Protein AF-A0AA43F4G9-F1 (afdb_monomer_lite)

Secondary structure (DSSP, 8-state):
-------S--S-------EEEEEEESSSEESS-TTSTT-S--PEE-TT--EEEEEEEEEEETTS-EEEEEEEEEEPPP-------------PPPP-PPPTTHHHHHHHHHHHHHTSHHHHHHHHHHHHH----GGGS-HHHHHHHHHHHHHHHHHHHHT--S-GGGHHHHHHHHHHHHHHHHHSBSSSSSPSS-SSSSHHHHHHHHHTTT-PPPTT-HHHHHHHTSEEETTEEE-HHHHHHHHH-TTSPEESSSS----SS-----TTS-EEHHHHHS-B---HHHHHHHHHTTHHHHHHHHHHHHTTPPPS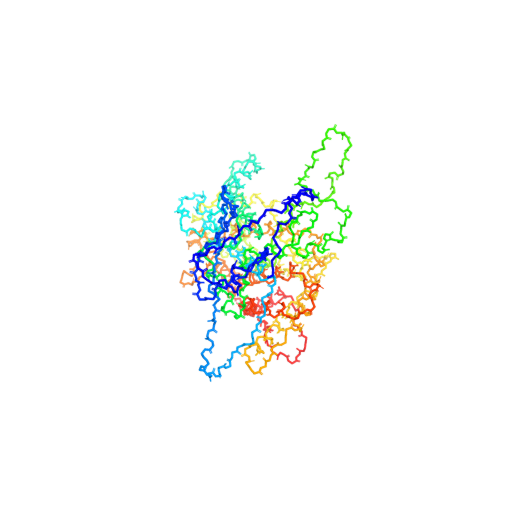SSS-GGGGS-SGGGGGGHHHHHHHHHGGGGSPPHHHHHHHHHHHHS----STTS-----S---TTHHHHHHHHHHHHHHHHHHHH-TTS----HHHHHHHHHHHHHHHHTTTSSTTHHHHHHHHHHHHHHHHHHSTTHHHHS---TTS--SSTTHHHHHHHHHHTT---S-HHHHHHHHHHHHHHHHHHHHS-TTT---THHHHHHHHHTHHHHHHHHHHHHHHH---SS---SS-------HHHHHHHHHHHS---

Structure (mmCIF, N/CA/C/O backbone):
data_AF-A0AA43F4G9-F1
#
_entry.id   AF-A0AA43F4G9-F1
#
loop_
_atom_site.group_PDB
_atom_site.id
_atom_site.type_symbol
_atom_site.label_atom_id
_atom_site.label_alt_id
_atom_site.label_comp_id
_atom_site.label_asym_id
_atom_site.label_entity_id
_atom_site.label_seq_id
_atom_site.pdbx_PDB_ins_code
_atom_site.Cartn_x
_atom_site.Cartn_y
_atom_site.Cartn_z
_atom_site.occupancy
_atom_site.B_iso_or_equiv
_atom_site.auth_seq_id
_atom_site.auth_comp_id
_atom_site.auth_asym_id
_atom_site.auth_atom_id
_atom_site.pdbx_PDB_model_num
ATOM 1 N N . MET A 1 1 ? 37.667 -17.373 -31.749 1.00 32.62 1 MET A N 1
ATOM 2 C CA . MET A 1 1 ? 38.893 -16.546 -31.783 1.00 32.62 1 MET A CA 1
ATOM 3 C C . MET A 1 1 ? 39.400 -16.460 -30.351 1.00 32.62 1 MET A C 1
ATOM 5 O O . MET A 1 1 ? 38.664 -15.938 -29.526 1.00 32.62 1 MET A O 1
ATOM 9 N N . ILE A 1 2 ? 40.527 -17.092 -30.006 1.00 28.12 2 ILE A N 1
ATOM 10 C CA . ILE A 1 2 ? 40.972 -17.198 -28.603 1.00 28.12 2 ILE A CA 1
ATOM 11 C C . ILE A 1 2 ? 42.494 -17.025 -28.520 1.00 28.12 2 ILE A C 1
ATOM 13 O O . ILE A 1 2 ? 43.243 -17.759 -29.159 1.00 28.12 2 ILE A O 1
ATOM 17 N N . TYR A 1 3 ? 42.912 -16.044 -27.717 1.00 29.66 3 TYR A N 1
ATOM 18 C CA . TYR A 1 3 ? 44.266 -15.855 -27.199 1.00 29.66 3 TYR A CA 1
ATOM 19 C C . TYR A 1 3 ? 44.498 -16.833 -26.040 1.00 29.66 3 TYR A C 1
ATOM 21 O O . TYR A 1 3 ? 43.723 -16.836 -25.086 1.00 29.66 3 TYR A O 1
ATOM 29 N N . ALA A 1 4 ? 45.571 -17.621 -26.087 1.00 29.19 4 ALA A N 1
ATOM 30 C CA . ALA A 1 4 ? 45.997 -18.454 -24.966 1.00 29.19 4 ALA A CA 1
ATOM 31 C C . ALA A 1 4 ? 47.486 -18.224 -24.666 1.00 29.19 4 ALA A C 1
ATOM 33 O O . ALA A 1 4 ? 48.356 -18.538 -25.472 1.00 29.19 4 ALA A O 1
ATOM 34 N N . ALA A 1 5 ? 47.728 -17.634 -23.493 1.00 30.84 5 ALA A N 1
ATOM 35 C CA . ALA A 1 5 ? 48.904 -17.784 -22.638 1.00 30.84 5 ALA A CA 1
ATOM 36 C C . ALA A 1 5 ? 50.276 -17.947 -23.327 1.00 30.84 5 ALA A C 1
ATOM 38 O O . ALA A 1 5 ? 50.897 -19.004 -23.280 1.00 30.84 5 ALA A O 1
ATOM 39 N N . THR A 1 6 ? 50.815 -16.855 -23.866 1.00 34.84 6 THR A N 1
ATOM 40 C CA . THR A 1 6 ? 52.258 -16.716 -24.110 1.00 34.84 6 THR A CA 1
ATOM 41 C C . THR A 1 6 ? 52.873 -15.872 -23.004 1.00 34.84 6 THR A C 1
ATOM 43 O O . THR A 1 6 ? 53.146 -14.696 -23.205 1.00 34.84 6 THR A O 1
ATOM 46 N N . ASN A 1 7 ? 53.058 -16.445 -21.819 1.00 34.59 7 ASN A N 1
ATOM 47 C CA . ASN A 1 7 ? 53.933 -15.872 -20.803 1.00 34.59 7 ASN A CA 1
ATOM 48 C C . ASN A 1 7 ? 54.633 -17.023 -20.094 1.00 34.59 7 ASN A C 1
ATOM 50 O O . ASN A 1 7 ? 53.967 -17.816 -19.438 1.00 34.59 7 ASN A O 1
ATOM 54 N N . LEU A 1 8 ? 55.957 -17.057 -20.273 1.00 33.75 8 LEU A N 1
ATOM 55 C CA . LEU A 1 8 ? 56.989 -17.970 -19.761 1.00 33.75 8 LEU A CA 1
ATOM 56 C C . LEU A 1 8 ? 57.682 -18.674 -20.926 1.00 33.75 8 LEU A C 1
ATOM 58 O O . LEU A 1 8 ? 57.289 -19.769 -21.298 1.00 33.75 8 LEU A O 1
ATOM 62 N N . LEU A 1 9 ? 58.670 -17.998 -21.520 1.00 32.00 9 LEU A N 1
ATOM 63 C CA . LEU A 1 9 ? 59.913 -18.552 -22.082 1.00 32.00 9 LEU A CA 1
ATOM 64 C C . LEU A 1 9 ? 60.732 -17.368 -22.636 1.00 32.00 9 LEU A C 1
ATOM 66 O O . LEU A 1 9 ? 60.305 -16.673 -23.557 1.00 32.00 9 LEU A O 1
ATOM 70 N N . THR A 1 10 ? 61.879 -17.090 -22.018 1.00 32.06 10 THR A N 1
ATOM 71 C CA . THR A 1 10 ? 62.826 -16.034 -22.410 1.00 32.06 10 THR A CA 1
ATOM 72 C C . THR A 1 10 ? 63.623 -16.427 -23.668 1.00 32.06 10 THR A C 1
ATOM 74 O O . THR A 1 10 ? 63.801 -17.614 -23.940 1.00 32.06 10 THR A O 1
ATOM 77 N N . PRO A 1 11 ? 64.110 -15.456 -24.469 1.00 38.91 11 PRO A N 1
ATOM 78 C CA . PRO A 1 11 ? 64.581 -15.697 -25.833 1.00 38.91 11 PRO A CA 1
ATOM 79 C C . PRO A 1 11 ? 66.086 -16.003 -25.909 1.00 38.91 11 PRO A C 1
ATOM 81 O O . PRO A 1 11 ? 66.823 -15.276 -26.568 1.00 38.91 11 PRO A O 1
ATOM 84 N N . ILE A 1 12 ? 66.577 -17.051 -25.237 1.00 38.62 12 ILE A N 1
ATOM 85 C CA . ILE A 1 12 ? 67.982 -17.483 -25.365 1.00 38.62 12 ILE A CA 1
ATOM 86 C C . ILE A 1 12 ? 68.057 -19.022 -25.382 1.00 38.62 12 ILE A C 1
ATOM 88 O O . ILE A 1 12 ? 67.558 -19.671 -24.473 1.00 38.62 12 ILE A O 1
ATOM 92 N N . GLN A 1 13 ? 68.720 -19.559 -26.419 1.00 34.03 13 GLN A N 1
ATOM 93 C CA . GLN A 1 13 ? 68.950 -20.977 -26.783 1.00 34.03 13 GLN A CA 1
ATOM 94 C C . GLN A 1 13 ? 67.923 -21.645 -27.716 1.00 34.03 13 GLN A C 1
ATOM 96 O O . GLN A 1 13 ? 67.303 -22.656 -27.407 1.00 34.03 13 GLN A O 1
ATOM 101 N N . LEU A 1 14 ? 67.830 -21.119 -28.940 1.00 38.44 14 LEU A N 1
ATOM 102 C CA . LEU A 1 14 ? 67.397 -21.873 -30.120 1.00 38.44 14 LEU A CA 1
ATOM 103 C C . LEU A 1 14 ? 68.626 -22.505 -30.802 1.00 38.44 14 LEU A C 1
ATOM 105 O O . LEU A 1 14 ? 69.096 -22.012 -31.825 1.00 38.44 14 LEU A O 1
ATOM 109 N N . GLU A 1 15 ? 69.135 -23.611 -30.255 1.00 37.41 15 GLU A N 1
ATOM 110 C CA . GLU A 1 15 ? 69.851 -24.603 -31.066 1.00 37.41 15 GLU A CA 1
ATOM 111 C C . GLU A 1 15 ? 68.850 -25.680 -31.498 1.00 37.41 15 GLU A C 1
ATOM 113 O O . GLU A 1 15 ? 68.177 -26.317 -30.690 1.00 37.41 15 GLU A O 1
ATOM 118 N N . LYS A 1 16 ? 68.684 -25.802 -32.817 1.00 51.69 16 LYS A N 1
ATOM 119 C CA . LYS A 1 16 ? 67.671 -26.618 -33.490 1.00 51.69 16 LYS A CA 1
ATOM 120 C C . LYS A 1 16 ? 67.793 -28.099 -33.115 1.00 51.69 16 LYS A C 1
ATOM 122 O O . LYS A 1 16 ? 68.637 -28.803 -33.663 1.00 51.69 16 LYS A O 1
ATOM 127 N N . LYS A 1 17 ? 66.852 -28.593 -32.313 1.00 49.78 17 LYS A N 1
ATOM 128 C CA . LYS A 1 17 ? 66.438 -30.001 -32.323 1.00 49.78 17 LYS A CA 1
ATOM 129 C C . LYS A 1 17 ? 64.974 -30.098 -32.772 1.00 49.78 17 LYS A C 1
ATOM 131 O O . LYS A 1 17 ? 64.173 -29.254 -32.369 1.00 49.78 17 LYS A O 1
ATOM 136 N N . PRO A 1 18 ? 64.606 -31.050 -33.648 1.00 55.34 18 PRO A N 1
ATOM 137 C CA . PRO A 1 18 ? 63.246 -31.152 -34.164 1.00 55.34 18 PRO A CA 1
ATOM 138 C C . PRO A 1 18 ? 62.313 -31.697 -33.075 1.00 55.34 18 PRO A C 1
ATOM 140 O O . PRO A 1 18 ? 62.315 -32.889 -32.781 1.00 55.34 18 PRO A O 1
ATOM 143 N N . ILE A 1 19 ? 61.520 -30.815 -32.472 1.00 61.66 19 ILE A N 1
ATOM 144 C CA . ILE A 1 19 ? 60.468 -31.183 -31.522 1.00 61.66 19 ILE A CA 1
ATOM 145 C C . ILE A 1 19 ? 59.216 -31.579 -32.317 1.00 61.66 19 ILE A C 1
ATOM 147 O O . ILE A 1 19 ? 58.826 -30.866 -33.245 1.00 61.66 19 ILE A O 1
ATOM 151 N N . ARG A 1 20 ? 58.594 -32.711 -31.969 1.00 64.81 20 ARG A N 1
ATOM 152 C CA . ARG A 1 20 ? 57.341 -33.192 -32.566 1.00 64.81 20 ARG A CA 1
ATOM 153 C C . ARG A 1 20 ? 56.184 -32.954 -31.596 1.00 64.81 20 ARG A C 1
ATOM 155 O O . ARG A 1 20 ? 56.309 -33.231 -30.405 1.00 64.81 20 ARG A O 1
ATOM 162 N N . LEU A 1 21 ? 55.076 -32.424 -32.106 1.00 67.38 21 LEU A N 1
ATOM 163 C CA . LEU A 1 21 ? 53.899 -32.066 -31.318 1.00 67.38 21 LEU A CA 1
ATOM 164 C C . LEU A 1 21 ? 52.691 -32.788 -31.918 1.00 67.38 21 LEU A C 1
ATOM 166 O O . LEU A 1 21 ? 52.237 -32.429 -33.001 1.00 67.38 21 LEU A O 1
ATOM 170 N N . ASP A 1 22 ? 52.221 -33.827 -31.233 1.00 72.56 22 ASP A N 1
ATOM 171 C CA . ASP A 1 22 ? 51.094 -34.653 -31.670 1.00 72.56 22 ASP A CA 1
ATOM 172 C C . ASP A 1 22 ? 49.842 -34.296 -30.846 1.00 72.56 22 ASP A C 1
ATOM 174 O O . ASP A 1 22 ? 49.929 -34.008 -29.649 1.00 72.56 22 ASP A O 1
ATOM 178 N N . TRP A 1 23 ? 48.671 -34.296 -31.489 1.00 74.56 23 TRP A N 1
ATOM 179 C CA . TRP A 1 23 ? 47.394 -33.920 -30.875 1.00 74.56 23 TRP A CA 1
ATOM 180 C C . TRP A 1 23 ? 46.378 -35.045 -31.003 1.00 74.56 23 TRP A C 1
ATOM 182 O O . TRP A 1 23 ? 46.182 -35.600 -32.084 1.00 74.56 23 TRP A O 1
ATOM 192 N N . VAL A 1 24 ? 45.692 -35.344 -29.905 1.00 79.69 24 VAL A N 1
ATOM 193 C CA . VAL A 1 24 ? 44.643 -36.364 -29.837 1.00 79.69 24 VAL A CA 1
ATOM 194 C C . VAL A 1 24 ? 43.391 -35.733 -29.242 1.00 79.69 24 VAL A C 1
ATOM 196 O O . VAL A 1 24 ? 43.476 -34.961 -28.291 1.00 79.69 24 VAL A O 1
ATOM 199 N N . THR A 1 25 ? 42.223 -36.052 -29.794 1.00 81.44 25 THR A N 1
ATOM 200 C CA . THR A 1 25 ? 40.931 -35.617 -29.250 1.00 81.44 25 THR A CA 1
ATOM 201 C C . THR A 1 25 ? 40.009 -36.811 -29.018 1.00 81.44 25 THR A C 1
ATOM 203 O O . THR A 1 25 ? 40.006 -37.755 -29.807 1.00 81.44 25 THR A O 1
ATOM 206 N N . SER A 1 26 ? 39.216 -36.777 -27.943 1.00 81.31 26 SER A N 1
ATOM 207 C CA . SER A 1 26 ? 38.173 -37.772 -27.658 1.00 81.31 26 SER A CA 1
ATOM 208 C C . SER A 1 26 ? 36.864 -37.503 -28.411 1.00 81.31 26 SER A C 1
ATOM 210 O O . SER A 1 26 ? 35.953 -38.325 -28.360 1.00 81.31 26 SER A O 1
ATOM 212 N N . GLY A 1 27 ? 36.745 -36.347 -29.073 1.00 75.75 27 GLY A N 1
ATOM 213 C CA . GLY A 1 27 ? 35.560 -35.941 -29.825 1.00 75.75 27 GLY A CA 1
ATOM 214 C C . GLY A 1 27 ? 35.837 -34.764 -30.764 1.00 75.75 27 GLY A C 1
ATOM 215 O O . GLY A 1 27 ? 36.654 -33.893 -30.475 1.00 75.75 27 GLY A O 1
ATOM 216 N N . GLY A 1 28 ? 35.157 -34.733 -31.905 1.00 76.69 28 GLY A N 1
ATOM 217 C CA . GLY A 1 28 ? 35.405 -33.752 -32.962 1.00 76.69 28 GLY A CA 1
ATOM 218 C C . GLY A 1 28 ? 36.571 -34.160 -33.861 1.00 76.69 28 GLY A C 1
ATOM 219 O O . GLY A 1 28 ? 37.128 -35.250 -33.724 1.00 76.69 28 GLY A O 1
ATOM 220 N N . HIS A 1 29 ? 36.916 -33.304 -34.813 1.00 79.88 29 HIS A N 1
ATOM 221 C CA . HIS A 1 29 ? 37.988 -33.548 -35.778 1.00 79.88 29 HIS A CA 1
ATOM 222 C C . HIS A 1 29 ? 38.803 -32.275 -35.997 1.00 79.88 29 HIS A C 1
ATOM 224 O O . HIS A 1 29 ? 38.267 -31.169 -36.032 1.00 79.88 29 HIS A O 1
ATOM 230 N N . PHE A 1 30 ? 40.121 -32.419 -36.111 1.00 76.94 30 PHE A N 1
ATOM 231 C CA . PHE A 1 30 ? 41.002 -31.284 -36.367 1.00 76.94 30 PHE A CA 1
ATOM 232 C C . PHE A 1 30 ? 40.929 -30.889 -37.846 1.00 76.94 30 PHE A C 1
ATOM 234 O O . PHE A 1 30 ? 41.047 -31.740 -38.726 1.00 76.94 30 PHE A O 1
ATOM 241 N N . LEU A 1 31 ? 40.733 -29.597 -38.117 1.00 70.62 31 LEU A N 1
ATOM 242 C CA . LEU A 1 31 ? 40.625 -29.058 -39.481 1.00 70.62 31 LEU A CA 1
ATOM 243 C C . LEU A 1 31 ? 41.990 -28.939 -40.175 1.00 70.62 31 LEU A C 1
ATOM 245 O O . LEU A 1 31 ? 42.072 -28.868 -41.399 1.00 70.62 31 LEU A O 1
ATOM 249 N N . GLU A 1 32 ? 43.072 -28.932 -39.397 1.00 66.94 32 GLU A N 1
ATOM 250 C CA . GLU A 1 32 ? 44.444 -28.872 -39.889 1.00 66.94 32 GLU A CA 1
ATOM 251 C C . GLU A 1 32 ? 45.157 -30.200 -39.617 1.00 66.94 32 GLU A C 1
ATOM 253 O O . GLU A 1 32 ? 45.079 -30.747 -38.518 1.00 66.94 32 GLU A O 1
ATOM 258 N N . SER A 1 33 ? 45.850 -30.732 -40.631 1.00 54.69 33 SER A N 1
ATOM 259 C CA . SER A 1 33 ? 46.618 -31.973 -40.494 1.00 54.69 33 SER A CA 1
ATOM 260 C C . SER A 1 33 ? 47.784 -31.768 -39.511 1.00 54.69 33 SER A C 1
ATOM 262 O O . SER A 1 33 ? 48.584 -30.850 -39.728 1.00 54.69 33 SER A O 1
ATOM 264 N N . PRO A 1 34 ? 47.926 -32.625 -38.480 1.00 55.34 34 PRO A N 1
ATOM 265 C CA . PRO A 1 34 ? 48.972 -32.497 -37.460 1.00 55.34 34 PRO A CA 1
ATOM 266 C C . PRO A 1 34 ? 50.403 -32.663 -38.009 1.00 55.34 34 PRO A C 1
ATOM 268 O O . PRO A 1 34 ? 51.363 -32.322 -37.326 1.00 55.34 34 PRO A O 1
ATOM 271 N N . ASP A 1 35 ? 50.571 -33.116 -39.257 1.00 52.66 35 ASP A N 1
ATOM 272 C CA . ASP A 1 35 ? 51.885 -33.359 -39.873 1.00 52.66 35 ASP A CA 1
ATOM 273 C C . ASP A 1 35 ? 52.550 -32.107 -40.479 1.00 52.66 35 ASP A C 1
ATOM 275 O O . ASP A 1 35 ? 53.692 -32.160 -40.958 1.00 52.66 35 ASP A O 1
ATOM 279 N N . LYS A 1 36 ? 51.889 -30.940 -40.459 1.00 51.78 36 LYS A N 1
ATOM 280 C CA . LYS A 1 36 ? 52.516 -29.688 -40.905 1.00 51.78 36 LYS A CA 1
ATOM 281 C C . LYS A 1 36 ? 53.386 -29.107 -39.791 1.00 51.78 36 LYS A C 1
ATOM 283 O O . LYS A 1 36 ? 52.918 -28.420 -38.892 1.00 51.78 36 LYS A O 1
ATOM 288 N N . ARG A 1 37 ? 54.689 -29.390 -39.895 1.00 49.47 37 ARG A N 1
ATOM 289 C CA . ARG A 1 37 ? 55.783 -28.843 -39.072 1.00 49.47 37 ARG A CA 1
ATOM 290 C C . ARG A 1 37 ? 55.493 -27.407 -38.587 1.00 49.47 37 ARG A C 1
ATOM 292 O O . ARG A 1 37 ? 55.418 -26.488 -39.398 1.00 49.47 37 ARG A O 1
ATOM 299 N N . ASN A 1 38 ? 55.466 -27.233 -37.262 1.00 52.09 38 ASN A N 1
ATOM 300 C CA . ASN A 1 38 ? 55.514 -25.957 -36.529 1.00 52.09 38 ASN A CA 1
ATOM 301 C C . ASN A 1 38 ? 54.254 -25.063 -36.477 1.00 52.09 38 ASN A C 1
ATOM 303 O O . ASN A 1 38 ? 54.389 -23.848 -36.310 1.00 52.09 38 ASN A O 1
ATOM 307 N N . THR A 1 39 ? 53.032 -25.599 -36.506 1.00 52.84 39 THR A N 1
ATOM 308 C CA . THR A 1 39 ? 51.854 -24.788 -36.140 1.00 52.84 39 THR A CA 1
ATOM 309 C C . THR A 1 39 ? 51.603 -24.824 -34.627 1.00 52.84 39 THR A C 1
ATOM 311 O O . THR A 1 39 ? 51.253 -25.841 -34.040 1.00 52.84 39 THR A O 1
ATOM 314 N N . LYS A 1 40 ? 51.791 -23.677 -33.958 1.00 58.22 40 LYS A N 1
ATOM 315 C CA . LYS A 1 40 ? 51.469 -23.471 -32.527 1.00 58.22 40 LYS A CA 1
ATOM 316 C C . LYS A 1 40 ? 49.957 -23.392 -32.249 1.00 58.22 40 LYS A C 1
ATOM 318 O O . LYS A 1 40 ? 49.559 -23.131 -31.120 1.00 58.22 40 LYS A O 1
ATOM 323 N N . LEU A 1 41 ? 49.126 -23.552 -33.276 1.00 61.72 41 LEU A N 1
ATOM 324 C CA . LEU A 1 41 ? 47.691 -23.308 -33.238 1.00 61.72 41 LEU A CA 1
ATOM 325 C C . LEU A 1 41 ? 46.993 -24.386 -34.068 1.00 61.72 41 LEU A C 1
ATOM 327 O O . LEU A 1 41 ? 47.441 -24.668 -35.175 1.00 61.72 41 LEU A O 1
ATOM 331 N N . ILE A 1 42 ? 45.932 -24.985 -33.523 1.00 70.62 42 ILE A N 1
ATOM 332 C CA . ILE A 1 42 ? 45.116 -25.998 -34.200 1.00 70.62 42 ILE A CA 1
ATOM 333 C C . ILE A 1 42 ? 43.642 -25.674 -33.991 1.00 70.62 42 ILE A C 1
ATOM 335 O O . ILE A 1 42 ? 43.218 -25.303 -32.895 1.00 70.62 42 ILE A O 1
ATOM 339 N N . HIS A 1 43 ? 42.863 -25.848 -35.053 1.00 75.12 43 HIS A N 1
ATOM 340 C CA . HIS A 1 43 ? 41.420 -25.671 -35.048 1.00 75.12 43 HIS A CA 1
ATOM 341 C C . HIS A 1 43 ? 40.718 -27.025 -34.899 1.00 75.12 43 HIS A C 1
ATOM 343 O O . HIS A 1 43 ? 40.920 -27.931 -35.711 1.00 75.12 43 HIS A O 1
ATOM 349 N N . LEU A 1 44 ? 39.892 -27.156 -33.860 1.00 78.12 44 LEU A N 1
ATOM 350 C CA . LEU A 1 44 ? 39.050 -28.325 -33.610 1.00 78.12 44 LEU A CA 1
ATOM 351 C C . LEU A 1 44 ? 37.614 -28.021 -34.046 1.00 78.12 44 LEU A C 1
ATOM 353 O O . LEU A 1 44 ? 36.977 -27.122 -33.495 1.00 78.12 44 LEU A O 1
ATOM 357 N N . ASP A 1 45 ? 37.107 -28.791 -35.004 1.00 76.81 45 ASP A N 1
ATOM 358 C CA . ASP A 1 45 ? 35.691 -28.813 -35.343 1.00 76.81 45 ASP A CA 1
ATOM 359 C C . ASP A 1 45 ? 34.949 -29.737 -34.367 1.00 76.81 45 ASP A C 1
ATOM 361 O O . ASP A 1 45 ? 35.306 -30.903 -34.178 1.00 76.81 45 ASP A O 1
ATOM 365 N N . THR A 1 46 ? 33.927 -29.190 -33.711 1.00 77.56 46 THR A N 1
ATOM 366 C CA . THR A 1 46 ? 33.093 -29.879 -32.712 1.00 77.56 46 THR A CA 1
ATOM 367 C C . THR A 1 46 ? 31.675 -30.150 -33.223 1.00 77.56 46 THR A C 1
ATOM 369 O O . THR A 1 46 ? 30.800 -30.554 -32.451 1.00 77.56 46 THR A O 1
ATOM 372 N N . THR A 1 47 ? 31.426 -29.958 -34.524 1.00 73.81 47 THR A N 1
ATOM 373 C CA . THR A 1 47 ? 30.121 -30.210 -35.141 1.00 73.81 47 THR A CA 1
ATOM 374 C C . THR A 1 47 ? 29.641 -31.643 -34.879 1.00 73.81 47 THR A C 1
ATOM 376 O O . THR A 1 47 ? 30.354 -32.629 -35.050 1.00 73.81 47 THR A O 1
ATOM 379 N N . GLY A 1 48 ? 28.399 -31.764 -34.398 1.00 69.38 48 GLY A N 1
ATOM 380 C CA . GLY A 1 48 ? 27.757 -33.053 -34.117 1.00 69.38 48 GLY A CA 1
ATOM 381 C C . GLY A 1 48 ? 28.163 -33.738 -32.806 1.00 69.38 48 GLY A C 1
ATOM 382 O O . GLY A 1 48 ? 27.538 -34.736 -32.449 1.00 69.38 48 GLY A O 1
ATOM 383 N N . VAL A 1 49 ? 29.132 -33.207 -32.054 1.00 72.75 49 VAL A N 1
ATOM 384 C CA . VAL A 1 49 ? 29.575 -33.785 -30.775 1.00 72.75 49 VAL A CA 1
ATOM 385 C C . VAL A 1 49 ? 28.957 -33.021 -29.611 1.00 72.75 49 VAL A C 1
ATOM 387 O O . VAL A 1 49 ? 29.038 -31.797 -29.550 1.00 72.75 49 VAL A O 1
ATOM 390 N N . VAL A 1 50 ? 28.326 -33.744 -28.684 1.00 72.06 50 VAL A N 1
ATOM 391 C CA . VAL A 1 50 ? 27.655 -33.181 -27.503 1.00 72.06 50 VAL A CA 1
ATOM 392 C C . VAL A 1 50 ? 28.238 -33.827 -26.252 1.00 72.06 50 VAL A C 1
ATOM 394 O O . VAL A 1 50 ? 28.285 -35.052 -26.162 1.00 72.06 50 VAL A O 1
ATOM 397 N N . GLY A 1 51 ? 28.658 -33.007 -25.290 1.00 78.19 51 GLY A N 1
ATOM 398 C CA . GLY A 1 51 ? 29.275 -33.456 -24.041 1.00 78.19 51 GLY A CA 1
ATOM 399 C C . GLY A 1 51 ? 30.745 -33.056 -23.915 1.00 78.19 51 GLY A C 1
ATOM 400 O O . GLY A 1 51 ? 31.229 -32.165 -24.617 1.00 78.19 51 GLY A O 1
ATOM 401 N N . ASN A 1 52 ? 31.437 -33.694 -22.973 1.00 78.75 52 ASN A N 1
ATOM 402 C CA . ASN A 1 52 ? 32.816 -33.366 -22.624 1.00 78.75 52 ASN A CA 1
ATOM 403 C C . ASN A 1 52 ? 33.780 -33.966 -23.660 1.00 78.75 52 ASN A C 1
ATOM 405 O O . ASN A 1 52 ? 33.808 -35.175 -23.880 1.00 78.75 52 ASN A O 1
ATOM 409 N N . ILE A 1 53 ? 34.595 -33.112 -24.264 1.00 80.88 53 ILE A N 1
ATOM 410 C CA . ILE A 1 53 ? 35.626 -33.429 -25.245 1.00 80.88 53 ILE A CA 1
ATOM 411 C C . ILE A 1 53 ? 36.982 -33.220 -24.580 1.00 80.88 53 ILE A C 1
ATOM 413 O O . ILE A 1 53 ? 37.289 -32.131 -24.102 1.00 80.88 53 ILE A O 1
ATOM 417 N N . MET A 1 54 ? 37.808 -34.256 -24.550 1.00 79.00 54 MET A N 1
ATOM 418 C CA . MET A 1 54 ? 39.169 -34.190 -24.034 1.00 79.00 54 MET A CA 1
ATOM 419 C C . MET A 1 54 ? 40.137 -34.012 -25.193 1.00 79.00 54 MET A C 1
ATOM 421 O O . MET A 1 54 ? 40.126 -34.810 -26.127 1.00 79.00 54 MET A O 1
ATOM 425 N N . VAL A 1 55 ? 40.987 -32.993 -25.118 1.00 81.50 55 VAL A N 1
ATOM 426 C CA . VAL A 1 55 ? 42.073 -32.766 -26.074 1.00 81.50 55 VAL A CA 1
ATOM 427 C C . VAL A 1 55 ? 43.394 -32.922 -25.341 1.00 81.50 55 VAL A C 1
ATOM 429 O O . VAL A 1 55 ? 43.629 -32.255 -24.331 1.00 81.50 55 VAL A O 1
ATOM 432 N N . THR A 1 56 ? 44.254 -33.793 -25.855 1.00 80.69 56 THR A N 1
ATOM 433 C CA . THR A 1 56 ? 45.589 -34.059 -25.324 1.00 80.69 56 THR A CA 1
ATOM 434 C C . THR A 1 56 ? 46.636 -33.624 -26.338 1.00 80.69 56 THR A C 1
ATOM 436 O O . THR A 1 56 ? 46.612 -34.059 -27.488 1.00 80.69 56 THR A O 1
ATOM 439 N N . ALA A 1 57 ? 47.566 -32.780 -25.898 1.00 79.69 57 ALA A N 1
ATOM 440 C CA . ALA A 1 57 ? 48.748 -32.395 -26.656 1.00 79.69 57 ALA A CA 1
ATOM 441 C C . ALA A 1 57 ? 49.964 -33.123 -26.083 1.00 79.69 57 ALA A C 1
ATOM 443 O O . ALA A 1 57 ? 50.230 -33.021 -24.883 1.00 79.69 57 ALA A O 1
ATOM 444 N N . THR A 1 58 ? 50.699 -33.845 -26.925 1.00 77.38 58 THR A N 1
ATOM 445 C CA . THR A 1 58 ? 51.909 -34.573 -26.533 1.00 77.38 58 THR A CA 1
ATOM 446 C C . THR A 1 58 ? 53.118 -34.014 -27.267 1.00 77.38 58 THR A C 1
ATOM 448 O O . THR A 1 58 ? 53.198 -34.064 -28.496 1.00 77.38 58 THR A O 1
ATOM 451 N N . LEU A 1 59 ? 54.072 -33.487 -26.507 1.00 74.75 59 LEU A N 1
ATOM 452 C CA . LEU A 1 59 ? 55.348 -32.994 -27.004 1.00 74.75 59 LEU A CA 1
ATOM 453 C C . LEU A 1 59 ? 56.398 -34.096 -26.842 1.00 74.75 59 LEU A C 1
ATOM 455 O O . LEU A 1 59 ? 56.629 -34.557 -25.723 1.00 74.75 59 LEU A O 1
ATOM 459 N N . SER A 1 60 ? 57.039 -34.509 -27.934 1.00 70.25 60 SER A N 1
ATOM 460 C CA . SER A 1 60 ? 58.113 -35.507 -27.922 1.00 70.25 60 SER A CA 1
ATOM 461 C C . SER A 1 60 ? 59.373 -34.991 -28.621 1.00 70.25 60 SER A C 1
ATOM 463 O O . SER A 1 60 ? 59.316 -34.339 -29.667 1.00 70.25 60 SER A O 1
ATOM 465 N N . GLU A 1 61 ? 60.533 -35.278 -28.034 1.00 68.69 61 GLU A N 1
ATOM 466 C CA . GLU A 1 61 ? 61.846 -35.079 -28.652 1.00 68.69 61 GLU A CA 1
ATOM 467 C C . GLU A 1 61 ? 62.352 -36.445 -29.159 1.00 68.69 61 GLU A C 1
ATOM 469 O O . GLU A 1 61 ? 62.162 -37.474 -28.504 1.00 68.69 61 GLU A O 1
ATOM 474 N N . GLN A 1 62 ? 62.934 -36.493 -30.365 1.00 58.06 62 GLN A N 1
ATOM 475 C CA . GLN A 1 62 ? 63.382 -37.754 -30.972 1.00 58.06 62 GLN A CA 1
ATOM 476 C C . GLN A 1 62 ? 64.461 -38.428 -30.109 1.00 58.06 62 GLN A C 1
ATOM 478 O O . GLN A 1 62 ? 65.618 -38.016 -30.114 1.00 58.06 62 GLN A O 1
ATOM 483 N N . GLY A 1 63 ? 64.069 -39.496 -29.405 1.00 59.38 63 GLY A N 1
ATOM 484 C CA . GLY A 1 63 ? 64.950 -40.312 -28.565 1.00 59.38 63 GLY A CA 1
ATOM 485 C C . GLY A 1 63 ? 64.971 -39.956 -27.071 1.00 59.38 63 GLY A C 1
ATOM 486 O O . GLY A 1 63 ? 65.790 -40.522 -26.351 1.00 59.38 63 GLY A O 1
ATOM 487 N N . SER A 1 64 ? 64.097 -39.066 -26.585 1.00 61.12 64 SER A N 1
ATOM 488 C CA . SER A 1 64 ? 64.025 -38.645 -25.172 1.00 61.12 64 SER A CA 1
ATOM 489 C C . SER A 1 64 ? 62.576 -38.506 -24.656 1.00 61.12 64 SER A C 1
ATOM 491 O O . SER A 1 64 ? 61.619 -38.920 -25.311 1.00 61.12 64 SER A O 1
ATOM 493 N N . ALA A 1 65 ? 62.429 -38.016 -23.417 1.00 61.72 65 ALA A N 1
ATOM 494 C CA . ALA A 1 65 ? 61.181 -37.934 -22.658 1.00 61.72 65 ALA A CA 1
ATOM 495 C C . ALA A 1 65 ? 60.078 -37.119 -23.363 1.00 61.72 65 ALA A C 1
ATOM 497 O O . ALA A 1 65 ? 60.340 -36.087 -23.978 1.00 61.72 65 ALA A O 1
ATOM 498 N N . SER A 1 66 ? 58.827 -37.561 -23.216 1.00 73.00 66 SER A N 1
ATOM 499 C CA . SER A 1 66 ? 57.637 -36.865 -23.717 1.00 73.00 66 SER A CA 1
ATOM 500 C C . SER A 1 66 ? 56.840 -36.227 -22.580 1.00 73.00 66 SER A C 1
ATOM 502 O O . SER A 1 66 ? 56.641 -36.864 -21.544 1.00 73.00 66 SER A O 1
ATOM 504 N N . ILE A 1 67 ? 56.309 -35.022 -22.793 1.00 73.19 67 ILE A N 1
ATOM 505 C CA . ILE A 1 67 ? 55.366 -34.367 -21.874 1.00 73.19 67 ILE A CA 1
ATOM 506 C C . ILE A 1 67 ? 53.989 -34.267 -22.532 1.00 73.19 67 ILE A C 1
ATOM 508 O O . ILE A 1 67 ? 53.878 -33.928 -23.708 1.00 73.19 67 ILE A O 1
ATOM 512 N N . SER A 1 68 ? 52.938 -34.597 -21.780 1.00 77.75 68 SER A N 1
ATOM 513 C CA . SER A 1 68 ? 51.554 -34.594 -22.265 1.00 77.75 68 SER A CA 1
ATOM 514 C C . SER A 1 68 ? 50.687 -33.709 -21.380 1.00 77.75 68 SER A C 1
ATOM 516 O O . SER A 1 68 ? 50.765 -33.810 -20.156 1.00 77.75 68 SER A O 1
ATOM 518 N N . GLN A 1 69 ? 49.843 -32.874 -21.982 1.00 76.62 69 GLN A N 1
ATOM 519 C CA . GLN A 1 69 ? 48.858 -32.063 -21.269 1.00 76.62 69 GLN A CA 1
ATOM 520 C C . GLN A 1 69 ? 47.466 -32.312 -21.848 1.00 76.62 69 GLN A C 1
ATOM 522 O O . GLN A 1 69 ? 47.273 -32.234 -23.060 1.00 76.62 69 GLN A O 1
ATOM 527 N N . THR A 1 70 ? 46.496 -32.588 -20.975 1.00 80.44 70 THR A N 1
ATOM 528 C CA . THR A 1 70 ? 45.096 -32.832 -21.348 1.00 80.44 70 THR A CA 1
ATOM 529 C C . THR A 1 70 ? 44.211 -31.701 -20.838 1.00 80.44 70 THR A C 1
ATOM 531 O O . THR A 1 70 ? 44.346 -31.275 -19.693 1.00 80.44 70 THR A O 1
ATOM 534 N N . SER A 1 71 ? 43.297 -31.218 -21.675 1.00 77.25 71 SER A N 1
ATOM 535 C CA . SER A 1 71 ? 42.268 -30.233 -21.322 1.00 77.25 71 SER A CA 1
ATOM 536 C C . SER A 1 71 ? 40.883 -30.739 -21.715 1.00 77.25 71 SER A C 1
ATOM 538 O O . SER A 1 71 ? 40.737 -31.440 -22.715 1.00 77.25 71 SER A O 1
ATOM 540 N N . ILE A 1 72 ? 39.870 -30.396 -20.918 1.00 77.69 72 ILE A N 1
ATOM 541 C CA . ILE A 1 72 ? 38.477 -30.812 -21.120 1.00 77.69 72 ILE A CA 1
ATOM 542 C C . ILE A 1 72 ? 37.667 -29.607 -21.605 1.00 77.69 72 ILE A C 1
ATOM 544 O O . ILE A 1 72 ? 37.712 -28.542 -20.992 1.00 77.69 72 ILE A O 1
ATOM 548 N N . PHE A 1 73 ? 36.906 -29.791 -22.680 1.00 73.50 73 PHE A N 1
ATOM 549 C CA . PHE A 1 73 ? 36.047 -28.789 -23.303 1.00 73.50 73 PHE A CA 1
ATOM 550 C C . PHE A 1 73 ? 34.617 -29.313 -23.389 1.00 73.50 73 PHE A C 1
ATOM 552 O O . PHE A 1 73 ? 34.401 -30.440 -23.814 1.00 73.50 73 PHE A O 1
ATOM 559 N N . ASN A 1 74 ? 33.622 -28.501 -23.041 1.00 75.44 74 ASN A N 1
ATOM 560 C CA . ASN A 1 74 ? 32.223 -28.917 -23.137 1.00 75.44 74 ASN A CA 1
ATOM 561 C C . ASN A 1 74 ? 31.599 -28.383 -24.423 1.00 75.44 74 ASN A C 1
ATOM 563 O O . ASN A 1 74 ? 31.444 -27.173 -24.580 1.00 75.44 74 ASN A O 1
ATOM 567 N N . SER A 1 75 ? 31.208 -29.288 -25.323 1.00 73.81 75 SER A N 1
ATOM 568 C CA . SER A 1 75 ? 30.422 -28.938 -26.505 1.00 73.81 75 SER A CA 1
ATOM 569 C C . SER A 1 75 ? 28.935 -29.027 -26.177 1.00 73.81 75 SER A C 1
ATOM 571 O O . SER A 1 75 ? 28.407 -30.102 -25.870 1.00 73.81 75 SER A O 1
ATOM 573 N N . MET A 1 76 ? 28.252 -27.883 -26.215 1.00 68.69 76 MET A N 1
ATOM 574 C CA . MET A 1 76 ? 26.806 -27.798 -26.027 1.00 68.69 76 MET A CA 1
ATOM 575 C C . MET A 1 76 ? 26.111 -27.767 -27.384 1.00 68.69 76 MET A C 1
ATOM 577 O O . MET A 1 76 ? 26.479 -26.997 -28.269 1.00 68.69 76 MET A O 1
ATOM 581 N N . ARG A 1 77 ? 25.060 -28.578 -27.546 1.00 59.84 77 ARG A N 1
ATOM 582 C CA . ARG A 1 77 ? 24.221 -28.522 -28.744 1.00 59.84 77 ARG A CA 1
ATOM 583 C C . ARG A 1 77 ? 23.549 -27.152 -28.801 1.00 59.84 77 ARG A C 1
ATOM 585 O O . ARG A 1 77 ? 22.783 -26.809 -27.903 1.00 59.84 77 ARG A O 1
ATOM 592 N N . GLN A 1 78 ? 23.799 -26.393 -29.864 1.00 53.53 78 GLN A N 1
ATOM 593 C CA . GLN A 1 78 ? 23.023 -25.191 -30.146 1.00 53.53 78 GLN A CA 1
ATOM 594 C C . GLN A 1 78 ? 21.552 -25.619 -30.267 1.00 53.53 78 GLN A C 1
ATOM 596 O O . GLN A 1 78 ? 21.234 -26.527 -31.043 1.00 53.53 78 GLN A O 1
ATOM 601 N N . ARG A 1 79 ? 20.655 -25.039 -29.458 1.00 43.03 79 ARG A N 1
ATOM 602 C CA . ARG A 1 79 ? 19.211 -25.249 -29.622 1.00 43.03 79 ARG A CA 1
ATOM 603 C C . ARG A 1 79 ? 18.821 -24.648 -30.969 1.00 43.03 79 ARG A C 1
ATOM 605 O O . ARG A 1 79 ? 18.584 -23.453 -31.082 1.00 43.03 79 ARG A O 1
ATOM 612 N N . VAL A 1 80 ? 18.799 -25.479 -32.004 1.00 50.16 80 VAL A N 1
ATOM 613 C CA . VAL A 1 80 ? 18.155 -25.126 -33.263 1.00 50.16 80 VAL A CA 1
ATOM 614 C C . VAL A 1 80 ? 16.662 -25.162 -32.979 1.00 50.16 80 VAL A C 1
ATOM 616 O O . VAL A 1 80 ? 16.064 -26.239 -32.935 1.00 50.16 80 VAL A O 1
ATOM 619 N N . ASN A 1 81 ? 16.066 -23.993 -32.755 1.00 50.19 81 ASN A N 1
ATOM 620 C CA . ASN A 1 81 ? 14.624 -23.848 -32.862 1.00 50.19 81 ASN A CA 1
ATOM 621 C C . ASN A 1 81 ? 14.278 -24.131 -34.324 1.00 50.19 81 ASN A C 1
ATOM 623 O O . ASN A 1 81 ? 14.458 -23.285 -35.198 1.00 50.19 81 ASN A O 1
ATOM 627 N N . ARG A 1 82 ? 13.855 -25.364 -34.617 1.00 41.09 82 ARG A N 1
ATOM 628 C CA . ARG A 1 82 ? 13.234 -25.673 -35.901 1.00 41.09 82 ARG A CA 1
ATOM 629 C C . ARG A 1 82 ? 11.937 -24.879 -35.946 1.00 41.09 82 ARG A C 1
ATOM 631 O O . ARG A 1 82 ? 10.955 -25.290 -35.339 1.00 41.09 82 ARG A O 1
ATOM 638 N N . ILE A 1 83 ? 11.936 -23.763 -36.665 1.00 49.53 83 ILE A N 1
ATOM 639 C CA . ILE A 1 83 ? 10.700 -23.141 -37.130 1.00 49.53 83 ILE A CA 1
ATOM 640 C C . ILE A 1 83 ? 10.175 -24.070 -38.230 1.00 49.53 83 ILE A C 1
ATOM 642 O O . ILE A 1 83 ? 10.455 -23.893 -39.413 1.00 49.53 83 ILE A O 1
ATOM 646 N N . ALA A 1 84 ? 9.505 -25.150 -37.830 1.00 46.34 84 ALA A N 1
ATOM 647 C CA . ALA A 1 84 ? 8.618 -25.871 -38.725 1.00 46.34 84 ALA A CA 1
ATOM 648 C C . ALA A 1 84 ? 7.404 -24.959 -38.914 1.00 46.34 84 ALA A C 1
ATOM 650 O O . ALA A 1 84 ? 6.500 -24.943 -38.086 1.00 46.34 84 ALA A O 1
ATOM 651 N N . GLY A 1 85 ? 7.460 -24.112 -39.940 1.00 46.66 85 GLY A N 1
ATOM 652 C CA . GLY A 1 85 ? 6.352 -23.247 -40.311 1.00 46.66 85 GLY A CA 1
ATOM 653 C C . GLY A 1 85 ? 5.228 -24.084 -40.901 1.00 46.66 85 GLY A C 1
ATOM 654 O O . GLY A 1 85 ? 5.170 -24.267 -42.112 1.00 46.66 85 GLY A O 1
ATOM 655 N N . ASP A 1 86 ? 4.335 -24.571 -40.047 1.00 42.34 86 ASP A N 1
ATOM 656 C CA . ASP A 1 86 ? 2.925 -24.522 -40.400 1.00 42.34 86 ASP A CA 1
ATOM 657 C C . ASP A 1 86 ? 2.562 -23.038 -40.281 1.00 42.34 86 ASP A C 1
ATOM 659 O O . ASP A 1 86 ? 2.580 -22.475 -39.185 1.00 42.34 86 ASP A O 1
ATOM 663 N N . THR A 1 87 ? 2.412 -22.336 -41.408 1.00 52.06 87 THR A N 1
ATOM 664 C CA . THR A 1 87 ? 2.074 -20.905 -41.418 1.00 52.06 87 THR A CA 1
ATOM 665 C C . THR A 1 87 ? 0.613 -20.730 -41.021 1.00 52.06 87 THR A C 1
ATOM 667 O O . THR A 1 87 ? -0.223 -20.304 -41.815 1.00 52.06 87 THR A O 1
ATOM 670 N N . THR A 1 88 ? 0.287 -21.066 -39.779 1.00 52.22 88 THR A N 1
ATOM 671 C CA . THR A 1 88 ? -0.908 -20.570 -39.120 1.00 52.22 88 THR A CA 1
ATOM 672 C C . THR A 1 88 ? -0.623 -19.112 -38.781 1.00 52.22 88 THR A C 1
ATOM 674 O O . THR A 1 88 ? 0.042 -18.811 -37.792 1.00 52.22 88 THR A O 1
ATOM 677 N N . THR A 1 89 ? -1.065 -18.188 -39.635 1.00 57.34 89 THR A N 1
ATOM 678 C CA . THR A 1 89 ? -1.030 -16.751 -39.343 1.00 57.34 89 THR A CA 1
ATOM 679 C C . THR A 1 89 ? -2.094 -16.449 -38.293 1.00 57.34 89 THR A C 1
ATOM 681 O O . THR A 1 89 ? -3.201 -16.019 -38.611 1.00 57.34 89 THR A O 1
ATOM 684 N N . THR A 1 90 ? -1.797 -16.746 -37.034 1.00 69.56 90 THR A N 1
ATOM 685 C CA . THR A 1 90 ? -2.594 -16.276 -35.903 1.00 69.56 90 THR A CA 1
ATOM 686 C C . THR A 1 90 ? -2.100 -14.892 -35.527 1.00 69.56 90 THR A C 1
ATOM 688 O O . THR A 1 90 ? -0.904 -14.708 -35.313 1.00 69.56 90 THR A O 1
ATOM 691 N N . MET A 1 91 ? -3.005 -13.919 -35.453 1.00 73.50 91 MET A N 1
ATOM 692 C CA . MET A 1 91 ? -2.660 -12.594 -34.947 1.00 73.50 91 MET A CA 1
ATOM 693 C C . MET A 1 91 ? -2.297 -12.717 -33.464 1.00 73.50 91 MET A C 1
ATOM 695 O O . MET A 1 91 ? -3.144 -13.061 -32.641 1.00 73.50 91 MET A O 1
ATOM 699 N N . THR A 1 92 ? -1.030 -12.490 -33.136 1.00 76.12 92 THR A N 1
ATOM 700 C CA . THR A 1 92 ? -0.530 -12.432 -31.761 1.00 76.12 92 THR A CA 1
ATOM 701 C C . THR A 1 92 ? -0.331 -10.978 -31.352 1.00 76.12 92 THR A C 1
ATOM 703 O O . THR A 1 92 ? -0.198 -10.092 -32.198 1.00 76.12 92 THR A O 1
ATOM 706 N N . ARG A 1 93 ? -0.325 -10.711 -30.043 1.00 78.19 93 ARG A N 1
ATOM 707 C CA . ARG A 1 93 ? 0.037 -9.383 -29.536 1.00 78.19 93 ARG A CA 1
ATOM 708 C C . ARG A 1 93 ? 1.465 -9.014 -29.932 1.00 78.19 93 ARG A C 1
ATOM 710 O O . ARG A 1 93 ? 2.302 -9.880 -30.177 1.00 78.19 93 ARG A O 1
ATOM 717 N N . THR A 1 94 ? 1.734 -7.711 -29.939 1.00 79.56 94 THR A N 1
ATOM 718 C CA . THR A 1 94 ? 3.068 -7.167 -30.224 1.00 79.56 94 THR A CA 1
ATOM 719 C C . THR A 1 94 ? 4.084 -7.701 -29.208 1.00 79.56 94 THR A C 1
ATOM 721 O O . THR A 1 94 ? 3.883 -7.551 -28.000 1.00 79.56 94 THR A O 1
ATOM 724 N N . GLU A 1 95 ? 5.166 -8.315 -29.685 1.00 79.12 95 GLU A N 1
ATOM 725 C CA . GLU A 1 95 ? 6.290 -8.747 -28.848 1.00 79.12 95 GLU A CA 1
ATOM 726 C C . GLU A 1 95 ? 7.090 -7.541 -28.328 1.00 79.12 95 GLU A C 1
ATOM 728 O O . GLU A 1 95 ? 7.121 -6.477 -28.950 1.00 79.12 95 GLU A O 1
ATOM 733 N N . THR A 1 96 ? 7.732 -7.703 -27.172 1.00 85.56 96 THR A N 1
ATOM 734 C CA . THR A 1 96 ? 8.545 -6.667 -26.519 1.00 85.56 96 THR A CA 1
ATOM 735 C C . THR A 1 96 ? 9.880 -7.245 -26.058 1.00 85.56 96 THR A C 1
ATOM 737 O O . THR A 1 96 ? 10.030 -8.463 -25.963 1.00 85.56 96 THR A O 1
ATOM 740 N N . GLU A 1 97 ? 10.846 -6.376 -25.777 1.00 85.62 97 GLU A N 1
ATOM 741 C CA . GLU A 1 97 ? 12.180 -6.741 -25.296 1.00 85.62 97 GLU A CA 1
ATOM 742 C C . GLU A 1 97 ? 12.251 -6.684 -23.758 1.00 85.62 97 GLU A C 1
ATOM 744 O O . GLU A 1 97 ? 11.532 -5.894 -23.133 1.00 85.62 97 GLU A O 1
ATOM 749 N N . PRO A 1 98 ? 13.084 -7.525 -23.111 1.00 83.75 98 PRO A N 1
ATOM 750 C CA . PRO A 1 98 ? 13.225 -7.518 -21.660 1.00 83.75 98 PRO A CA 1
ATOM 751 C C . PRO A 1 98 ? 13.911 -6.233 -21.202 1.00 83.75 98 PRO A C 1
ATOM 753 O O . PRO A 1 98 ? 14.977 -5.879 -21.694 1.00 83.75 98 PRO A O 1
ATOM 756 N N . THR A 1 99 ? 13.303 -5.558 -20.229 1.00 87.00 99 THR A N 1
ATOM 757 C CA . THR A 1 99 ? 13.842 -4.339 -19.613 1.00 87.00 99 THR A CA 1
ATOM 758 C C . THR A 1 99 ? 14.470 -4.643 -18.260 1.00 87.00 99 THR A C 1
ATOM 760 O O . THR A 1 99 ? 13.957 -5.478 -17.508 1.00 87.00 99 THR A O 1
ATOM 763 N N . ASP A 1 100 ? 15.522 -3.905 -17.915 1.00 85.81 100 ASP A N 1
ATOM 764 C CA . ASP A 1 100 ? 16.298 -4.127 -16.690 1.00 85.81 100 ASP A CA 1
ATOM 765 C C . ASP A 1 100 ? 15.500 -3.873 -15.396 1.00 85.81 100 ASP A C 1
ATOM 767 O O . ASP A 1 100 ? 15.877 -4.384 -14.347 1.00 85.81 100 ASP A O 1
ATOM 771 N N . ASP A 1 101 ? 14.362 -3.163 -15.447 1.00 87.69 101 ASP A N 1
ATOM 772 C CA . ASP A 1 101 ? 13.500 -2.893 -14.280 1.00 87.69 101 ASP A CA 1
ATOM 773 C C . ASP A 1 101 ? 12.534 -4.027 -13.906 1.00 87.69 101 ASP A C 1
ATOM 775 O O . ASP A 1 101 ? 11.907 -3.976 -12.843 1.00 87.69 101 ASP A O 1
ATOM 779 N N . LEU A 1 102 ? 12.383 -5.061 -14.744 1.00 88.56 102 LEU A N 1
ATOM 780 C CA . LEU A 1 102 ? 11.489 -6.193 -14.449 1.00 88.56 102 LEU A CA 1
ATOM 781 C C . LEU A 1 102 ? 11.748 -6.819 -13.060 1.00 88.56 102 LEU A C 1
ATOM 783 O O . LEU A 1 102 ? 10.778 -7.062 -12.333 1.00 88.56 102 LEU A O 1
ATOM 787 N N . PRO A 1 103 ? 13.008 -7.036 -12.623 1.00 87.56 103 PRO A N 1
ATOM 788 C CA . PRO A 1 103 ? 13.308 -7.524 -11.282 1.00 87.56 103 PRO A CA 1
ATOM 789 C C . PRO A 1 103 ? 12.788 -6.591 -10.185 1.00 87.56 103 PRO A C 1
ATOM 791 O O . PRO A 1 103 ? 12.257 -7.079 -9.189 1.00 87.56 103 PRO A O 1
ATOM 794 N N . LEU A 1 104 ? 12.875 -5.266 -10.355 1.00 89.38 104 LEU A N 1
ATOM 795 C CA . LEU A 1 104 ? 12.352 -4.313 -9.372 1.00 89.38 104 LEU A CA 1
ATOM 796 C C . LEU A 1 104 ? 10.842 -4.497 -9.184 1.00 89.38 104 LEU A C 1
ATOM 798 O O . LEU A 1 104 ? 10.367 -4.577 -8.052 1.00 89.38 104 LEU A O 1
ATOM 802 N N . TRP A 1 105 ? 10.076 -4.599 -10.270 1.00 91.19 105 TRP A N 1
ATOM 803 C CA . TRP A 1 105 ? 8.617 -4.725 -10.184 1.00 91.19 105 TRP A CA 1
ATOM 804 C C . TRP A 1 105 ? 8.177 -6.072 -9.608 1.00 91.19 105 TRP A C 1
ATOM 806 O O . TRP A 1 105 ? 7.271 -6.116 -8.770 1.00 91.19 105 TRP A O 1
ATOM 816 N N . VAL A 1 106 ? 8.850 -7.163 -9.993 1.00 88.25 106 VAL A N 1
ATOM 817 C CA . VAL A 1 106 ? 8.644 -8.488 -9.385 1.00 88.25 106 VAL A CA 1
ATOM 818 C C . VAL A 1 106 ? 8.950 -8.433 -7.892 1.00 88.25 106 VAL A C 1
ATOM 820 O O . VAL A 1 106 ? 8.160 -8.904 -7.076 1.00 88.25 106 VAL A O 1
ATOM 823 N N . ALA A 1 107 ? 10.042 -7.778 -7.508 1.00 87.00 107 ALA A N 1
ATOM 824 C CA . ALA A 1 107 ? 10.389 -7.640 -6.111 1.00 87.00 107 ALA A CA 1
ATOM 825 C C . ALA A 1 107 ? 9.384 -6.801 -5.308 1.00 87.00 107 ALA A C 1
ATOM 827 O O . ALA A 1 107 ? 9.072 -7.180 -4.181 1.00 87.00 107 ALA A O 1
ATOM 828 N N . ILE A 1 108 ? 8.850 -5.707 -5.870 1.00 90.31 108 ILE A N 1
ATOM 829 C CA . ILE A 1 108 ? 7.797 -4.890 -5.236 1.00 90.31 108 ILE A CA 1
ATOM 830 C C . ILE A 1 108 ? 6.540 -5.738 -5.027 1.00 90.31 108 ILE A C 1
ATOM 832 O O . ILE A 1 108 ? 5.913 -5.707 -3.966 1.00 90.31 108 ILE A O 1
ATOM 836 N N . ARG A 1 109 ? 6.162 -6.534 -6.028 1.00 88.69 109 ARG A N 1
ATOM 837 C CA . ARG A 1 109 ? 5.018 -7.440 -5.918 1.00 88.69 109 ARG A CA 1
ATOM 838 C C . ARG A 1 109 ? 5.240 -8.492 -4.824 1.00 88.69 109 ARG A C 1
ATOM 840 O O . ARG A 1 109 ? 4.361 -8.687 -3.988 1.00 88.69 109 ARG A O 1
ATOM 847 N N . ASN A 1 110 ? 6.413 -9.118 -4.784 1.00 85.75 110 ASN A N 1
ATOM 848 C CA . ASN A 1 110 ? 6.725 -10.160 -3.805 1.00 85.75 110 ASN A CA 1
ATOM 849 C C . ASN A 1 110 ? 6.864 -9.588 -2.382 1.00 85.75 110 ASN A C 1
ATOM 851 O O . ASN A 1 110 ? 6.417 -10.221 -1.426 1.00 85.75 110 ASN A O 1
ATOM 855 N N . SER A 1 111 ? 7.419 -8.381 -2.213 1.00 85.31 111 SER A N 1
ATOM 856 C CA . SER A 1 111 ? 7.520 -7.720 -0.902 1.00 85.31 111 SER A CA 1
ATOM 857 C C . SER A 1 111 ? 6.154 -7.283 -0.368 1.00 85.31 111 SER A C 1
ATOM 859 O O . SER A 1 111 ? 5.850 -7.508 0.803 1.00 85.31 111 SER A O 1
ATOM 861 N N . THR A 1 112 ? 5.289 -6.737 -1.226 1.00 88.56 112 THR A N 1
ATOM 862 C CA . THR A 1 112 ? 3.912 -6.381 -0.846 1.00 88.56 112 THR A CA 1
ATOM 863 C C . THR A 1 112 ? 3.064 -7.619 -0.525 1.00 88.56 112 THR A C 1
ATOM 865 O O . THR A 1 112 ? 2.297 -7.591 0.435 1.00 88.56 112 THR A O 1
ATOM 868 N N . GLU A 1 113 ? 3.247 -8.745 -1.230 1.00 86.75 113 GLU A N 1
ATOM 869 C CA . GLU A 1 113 ? 2.646 -10.036 -0.847 1.00 86.75 113 GLU A CA 1
ATOM 870 C C . GLU A 1 113 ? 3.197 -10.539 0.501 1.00 86.75 113 GLU A C 1
ATOM 872 O O . GLU A 1 113 ? 2.438 -10.997 1.360 1.00 86.75 113 GLU A O 1
ATOM 877 N N . ALA A 1 114 ? 4.504 -10.397 0.745 1.00 85.88 114 ALA A N 1
ATOM 878 C CA . ALA A 1 114 ? 5.137 -10.763 2.014 1.00 85.88 114 ALA A CA 1
ATOM 879 C C . ALA A 1 114 ? 4.652 -9.913 3.205 1.00 85.88 114 ALA A C 1
ATOM 881 O O . ALA A 1 114 ? 4.682 -10.391 4.343 1.00 85.88 114 ALA A O 1
ATOM 882 N N . LEU A 1 115 ? 4.203 -8.681 2.949 1.00 89.69 115 LEU A N 1
ATOM 883 C CA . LEU A 1 115 ? 3.578 -7.767 3.914 1.00 89.69 115 LEU A CA 1
ATOM 884 C C . LEU A 1 115 ? 2.062 -7.973 4.066 1.00 89.69 115 LEU A C 1
ATOM 886 O O . LEU A 1 115 ? 1.438 -7.269 4.859 1.00 89.69 115 LEU A O 1
ATOM 890 N N . SER A 1 116 ? 1.461 -8.914 3.332 1.00 91.25 116 SER A N 1
ATOM 891 C CA . SER A 1 116 ? 0.025 -9.184 3.425 1.00 91.25 116 SER A CA 1
ATOM 892 C C . SER A 1 116 ? -0.402 -9.614 4.830 1.00 91.25 116 SER A C 1
ATOM 894 O O . SER A 1 116 ? 0.342 -10.282 5.558 1.00 91.25 116 SER A O 1
ATOM 896 N N . PHE A 1 117 ? -1.648 -9.293 5.187 1.00 93.38 117 PHE A N 1
ATOM 897 C CA . PHE A 1 117 ? -2.201 -9.635 6.493 1.00 93.38 117 PHE A CA 1
ATOM 898 C C . PHE A 1 117 ? -2.194 -11.147 6.756 1.00 93.38 117 PHE A C 1
ATOM 900 O O . PHE A 1 117 ? -1.900 -11.577 7.864 1.00 93.38 117 PHE A O 1
ATOM 907 N N . ASN A 1 118 ? -2.458 -11.980 5.745 1.00 91.31 118 ASN A N 1
ATOM 908 C CA . ASN A 1 118 ? -2.454 -13.438 5.910 1.00 91.31 118 ASN A CA 1
ATOM 909 C C . ASN A 1 118 ? -1.063 -13.978 6.287 1.00 91.31 118 ASN A C 1
ATOM 911 O O . ASN A 1 118 ? -0.952 -14.864 7.135 1.00 91.31 118 ASN A O 1
ATOM 915 N N . ASN A 1 119 ? -0.001 -13.417 5.707 1.00 89.25 119 ASN A N 1
ATOM 916 C CA . ASN A 1 119 ? 1.374 -13.764 6.067 1.00 89.25 119 ASN A CA 1
ATOM 917 C C . ASN A 1 119 ? 1.756 -13.236 7.452 1.00 89.25 119 ASN A C 1
ATOM 919 O O . ASN A 1 119 ? 2.482 -13.899 8.195 1.00 89.25 119 ASN A O 1
ATOM 923 N N . TYR A 1 120 ? 1.237 -12.067 7.820 1.00 92.44 120 TYR A N 1
ATOM 924 C CA . TYR A 1 120 ? 1.377 -11.524 9.163 1.00 92.44 120 TYR A CA 1
ATOM 925 C C . TYR A 1 120 ? 0.652 -12.381 10.216 1.00 92.44 120 TYR A C 1
ATOM 927 O O . TYR A 1 120 ? 1.249 -12.727 11.232 1.00 92.44 120 TYR A O 1
ATOM 935 N N . LEU A 1 121 ? -0.583 -12.816 9.952 1.00 91.69 121 LEU A N 1
ATOM 936 C CA . LEU A 1 121 ? -1.350 -13.693 10.837 1.00 91.69 121 LEU A CA 1
ATOM 937 C C . LEU A 1 121 ? -0.626 -15.025 11.070 1.00 91.69 121 LEU A C 1
ATOM 939 O O . LEU A 1 121 ? -0.449 -15.417 12.218 1.00 91.69 121 LEU A O 1
ATOM 943 N N . ARG A 1 122 ? -0.120 -15.660 10.004 1.00 88.44 122 ARG A N 1
ATOM 944 C CA . ARG A 1 122 ? 0.706 -16.878 10.104 1.00 88.44 122 ARG A CA 1
ATOM 945 C C . ARG A 1 122 ? 1.954 -16.666 10.956 1.00 88.44 122 ARG A C 1
ATOM 947 O O . ARG A 1 122 ? 2.287 -17.500 11.789 1.00 88.44 122 ARG A O 1
ATOM 954 N N . PHE A 1 123 ? 2.639 -15.535 10.778 1.00 88.69 123 PHE A N 1
ATOM 955 C CA . PHE A 1 123 ? 3.804 -15.194 11.595 1.00 88.69 123 PHE A CA 1
ATOM 956 C C . PHE A 1 123 ? 3.448 -15.064 13.085 1.00 88.69 123 PHE A C 1
ATOM 958 O O . PHE A 1 123 ? 4.164 -15.593 13.935 1.00 88.69 123 PHE A O 1
ATOM 965 N N . MET A 1 124 ? 2.331 -14.408 13.400 1.00 90.19 124 MET A N 1
ATOM 966 C CA . MET A 1 124 ? 1.849 -14.253 14.775 1.00 90.19 124 MET A CA 1
ATOM 967 C C . MET A 1 124 ? 1.424 -15.594 15.388 1.00 90.19 124 MET A C 1
ATOM 969 O O . MET A 1 124 ? 1.794 -15.895 16.523 1.00 90.19 124 MET A O 1
ATOM 973 N N . ASP A 1 125 ? 0.693 -16.423 14.640 1.00 89.00 125 ASP A N 1
ATOM 974 C CA . ASP A 1 125 ? 0.266 -17.755 15.082 1.00 89.00 125 ASP A CA 1
ATOM 975 C C . ASP A 1 125 ? 1.463 -18.682 15.320 1.00 89.00 125 ASP A C 1
ATOM 977 O O . ASP A 1 125 ? 1.488 -19.438 16.295 1.00 89.00 125 ASP A O 1
ATOM 981 N N . TRP A 1 126 ? 2.497 -18.588 14.486 1.00 84.31 126 TRP A N 1
ATOM 982 C CA . TRP A 1 126 ? 3.749 -19.292 14.719 1.00 84.31 126 TRP A CA 1
ATOM 983 C C . TRP A 1 126 ? 4.425 -18.818 16.013 1.00 84.31 126 TRP A C 1
ATOM 985 O O . TRP A 1 126 ? 4.753 -19.643 16.864 1.00 84.31 126 TRP A O 1
ATOM 995 N N . MET A 1 127 ? 4.584 -17.500 16.194 1.00 84.38 127 MET A N 1
ATOM 996 C CA . MET A 1 127 ? 5.342 -16.930 17.317 1.00 84.38 127 MET A CA 1
ATOM 997 C C . MET A 1 127 ? 4.680 -17.205 18.667 1.00 84.38 127 MET A C 1
ATOM 999 O O . MET A 1 127 ? 5.374 -17.494 19.639 1.00 84.38 127 MET A O 1
ATOM 1003 N N . PHE A 1 128 ? 3.348 -17.132 18.732 1.00 85.12 128 PHE A N 1
ATOM 1004 C CA . PHE A 1 128 ? 2.616 -17.269 19.992 1.00 85.12 128 PHE A CA 1
ATOM 1005 C C . PHE A 1 128 ? 2.022 -18.650 20.232 1.00 85.12 128 PHE A C 1
ATOM 1007 O O . PHE A 1 128 ? 1.819 -19.019 21.386 1.00 85.12 128 PHE A O 1
ATOM 1014 N N . CYS A 1 129 ? 1.703 -19.410 19.185 1.00 81.00 129 CYS A N 1
ATOM 1015 C CA . CYS A 1 129 ? 1.058 -20.713 19.340 1.00 81.00 129 CYS A CA 1
ATOM 1016 C C . CYS A 1 129 ? 1.941 -21.896 18.928 1.00 81.00 129 CYS A C 1
ATOM 1018 O O . CYS A 1 129 ? 1.545 -23.028 19.194 1.00 81.00 129 CYS A O 1
ATOM 1020 N N . GLY A 1 130 ? 3.084 -21.676 18.266 1.00 73.38 130 GLY A N 1
ATOM 1021 C CA . GLY A 1 130 ? 3.961 -22.756 17.794 1.00 73.38 130 GLY A CA 1
ATOM 1022 C C . GLY A 1 130 ? 3.274 -23.740 16.837 1.00 73.38 130 GLY A C 1
ATOM 1023 O O . GLY A 1 130 ? 3.695 -24.888 16.733 1.00 73.38 130 GLY A O 1
ATOM 1024 N N . LYS A 1 131 ? 2.176 -23.320 16.189 1.00 59.78 131 LYS A N 1
ATOM 1025 C CA . LYS A 1 131 ? 1.259 -24.204 15.446 1.00 59.78 131 LYS A CA 1
ATOM 1026 C C . LYS A 1 131 ? 1.763 -24.609 14.062 1.00 59.78 131 LYS A C 1
ATOM 1028 O O . LYS A 1 131 ? 1.368 -25.662 13.570 1.00 59.78 131 LYS A O 1
ATOM 1033 N N . ASP A 1 132 ? 2.618 -23.800 13.441 1.00 60.16 132 ASP A N 1
ATOM 1034 C CA . ASP A 1 132 ? 3.020 -24.007 12.052 1.00 60.16 132 ASP A CA 1
ATOM 1035 C C . ASP A 1 132 ? 4.381 -24.708 11.947 1.00 60.16 132 ASP A C 1
ATOM 1037 O O . ASP A 1 132 ? 5.418 -24.190 12.368 1.00 60.16 132 ASP A O 1
ATOM 1041 N N . ASN A 1 133 ? 4.394 -25.883 11.312 1.00 60.78 133 ASN A N 1
ATOM 1042 C CA . ASN A 1 133 ? 5.637 -26.500 10.861 1.00 60.78 133 ASN A CA 1
ATOM 1043 C C . ASN A 1 133 ? 6.270 -25.584 9.802 1.00 60.78 133 ASN A C 1
ATOM 1045 O O . ASN A 1 133 ? 5.670 -25.366 8.751 1.00 60.78 133 ASN A O 1
ATOM 1049 N N . LEU A 1 134 ? 7.507 -25.113 10.025 1.00 63.00 134 LEU A N 1
ATOM 1050 C CA . LEU A 1 134 ? 8.277 -24.284 9.070 1.00 63.00 134 LEU A CA 1
ATOM 1051 C C . LEU A 1 134 ? 8.307 -24.866 7.641 1.00 63.00 134 LEU A C 1
ATOM 1053 O O . LEU A 1 134 ? 8.580 -24.151 6.677 1.00 63.00 134 LEU A O 1
ATOM 1057 N N . THR A 1 135 ? 8.044 -26.168 7.504 1.00 61.03 135 THR A N 1
ATOM 1058 C CA . THR A 1 135 ? 7.980 -26.910 6.245 1.00 61.03 135 THR A CA 1
ATOM 1059 C C . THR A 1 135 ? 6.807 -26.527 5.338 1.00 61.03 135 THR A C 1
ATOM 1061 O O . THR A 1 135 ? 6.925 -26.741 4.135 1.00 61.03 135 THR A O 1
ATOM 1064 N N . SER A 1 136 ? 5.706 -25.972 5.864 1.00 62.97 136 SER A N 1
ATOM 1065 C CA . SER A 1 136 ? 4.556 -25.512 5.059 1.00 62.97 136 SER A CA 1
ATOM 1066 C C . SER A 1 136 ? 4.765 -24.122 4.445 1.00 62.97 136 SER A C 1
ATOM 1068 O O . SER A 1 136 ? 4.083 -23.762 3.485 1.00 62.97 136 SER A O 1
ATOM 1070 N N . LEU A 1 137 ? 5.707 -23.344 4.987 1.00 63.22 137 LEU A N 1
ATOM 1071 C CA . LEU A 1 137 ? 6.047 -22.015 4.491 1.00 63.22 137 LEU A CA 1
ATOM 1072 C C . LEU A 1 137 ? 6.905 -22.111 3.229 1.00 63.22 137 LEU A C 1
ATOM 1074 O O . LEU A 1 137 ? 7.747 -23.013 3.098 1.00 63.22 137 LEU A O 1
ATOM 1078 N N . LYS A 1 138 ? 6.716 -21.129 2.336 1.00 64.75 138 LYS A N 1
ATOM 1079 C CA . LYS A 1 138 ? 7.559 -20.935 1.150 1.00 64.75 138 LYS A CA 1
ATOM 1080 C C . LYS A 1 138 ? 9.023 -20.870 1.587 1.00 64.75 138 LYS A C 1
ATOM 1082 O O . LYS A 1 138 ? 9.331 -20.300 2.634 1.00 64.75 138 LYS A O 1
ATOM 1087 N N . GLU A 1 139 ? 9.938 -21.410 0.787 1.00 64.81 139 GLU A N 1
ATOM 1088 C CA . GLU A 1 139 ? 11.373 -21.423 1.119 1.00 64.81 139 GLU A CA 1
ATOM 1089 C C . GLU A 1 139 ? 11.914 -20.006 1.377 1.00 64.81 139 GLU A C 1
ATOM 1091 O O . GLU A 1 139 ? 12.641 -19.769 2.345 1.00 64.81 139 GLU A O 1
ATOM 1096 N N . PHE A 1 140 ? 11.443 -19.041 0.584 1.00 64.56 140 PHE A N 1
ATOM 1097 C CA . PHE A 1 140 ? 11.686 -17.613 0.777 1.00 64.56 140 PHE A CA 1
ATOM 1098 C C . PHE A 1 140 ? 11.249 -17.095 2.161 1.00 64.56 140 PHE A C 1
ATOM 1100 O O . PHE A 1 140 ? 12.007 -16.405 2.846 1.00 64.56 140 PHE A O 1
ATOM 1107 N N . GLU A 1 141 ? 10.041 -17.449 2.605 1.00 66.00 141 GLU A N 1
ATOM 1108 C CA . GLU A 1 141 ? 9.504 -17.026 3.904 1.00 66.00 141 GLU A CA 1
ATOM 1109 C C . GLU A 1 141 ? 10.204 -17.747 5.064 1.00 66.00 141 GLU A C 1
ATOM 1111 O O . GLU A 1 141 ? 10.445 -17.144 6.113 1.00 66.00 141 GLU A O 1
ATOM 1116 N N . ARG A 1 142 ? 10.608 -19.006 4.852 1.00 70.56 142 ARG A N 1
ATOM 1117 C CA . ARG A 1 142 ? 11.348 -19.820 5.823 1.00 70.56 142 ARG A CA 1
ATOM 1118 C C . ARG A 1 142 ? 12.705 -19.207 6.166 1.00 70.56 142 ARG A C 1
ATOM 1120 O O . ARG A 1 142 ? 13.062 -19.152 7.338 1.00 70.56 142 ARG A O 1
ATOM 1127 N N . GLY A 1 143 ? 13.441 -18.698 5.175 1.00 69.50 143 GLY A N 1
ATOM 1128 C CA . GLY A 1 143 ? 14.730 -18.034 5.406 1.00 69.50 143 GLY A CA 1
ATOM 1129 C C . GLY A 1 143 ? 14.605 -16.730 6.206 1.00 69.50 143 GLY A C 1
ATOM 1130 O O . GLY A 1 143 ? 15.422 -16.456 7.083 1.00 69.50 143 GLY A O 1
ATOM 1131 N N . ARG A 1 144 ? 13.541 -15.949 5.966 1.00 75.62 144 ARG A N 1
ATOM 1132 C CA . ARG A 1 144 ? 13.256 -14.703 6.710 1.00 75.62 144 ARG A CA 1
ATOM 1133 C C . ARG A 1 144 ? 12.778 -14.951 8.130 1.00 75.62 144 ARG A C 1
ATOM 1135 O O . ARG A 1 144 ? 12.850 -14.047 8.959 1.00 75.62 144 ARG A O 1
ATOM 1142 N N . PHE A 1 145 ? 12.290 -16.152 8.411 1.00 76.88 145 PHE A N 1
ATOM 1143 C CA . PHE A 1 145 ? 11.736 -16.504 9.703 1.00 76.88 145 PHE A CA 1
ATOM 1144 C C . PHE A 1 145 ? 12.746 -16.271 10.843 1.00 76.88 145 PHE A C 1
ATOM 1146 O O . PHE A 1 145 ? 12.464 -15.541 11.794 1.00 76.88 145 PHE A O 1
ATOM 1153 N N . ASN A 1 146 ? 13.962 -16.806 10.704 1.00 78.31 146 ASN A N 1
ATOM 1154 C CA . ASN A 1 146 ? 15.019 -16.646 11.707 1.00 78.31 146 ASN A CA 1
ATOM 1155 C C . ASN A 1 146 ? 15.388 -15.171 11.923 1.00 78.31 146 ASN A C 1
ATOM 1157 O O . ASN A 1 146 ? 15.593 -14.752 13.060 1.00 78.31 146 ASN A O 1
ATOM 1161 N N . ASN A 1 147 ? 15.390 -14.373 10.851 1.00 80.62 147 ASN A N 1
ATOM 1162 C CA . ASN A 1 147 ? 15.660 -12.936 10.921 1.00 80.62 147 ASN A CA 1
ATOM 1163 C C . ASN A 1 147 ? 14.555 -12.182 11.679 1.00 80.62 147 ASN A C 1
ATOM 1165 O O . ASN A 1 147 ? 14.839 -11.240 12.415 1.00 80.62 147 ASN A O 1
ATOM 1169 N N . LYS A 1 148 ? 13.291 -12.603 11.540 1.00 80.81 148 LYS A N 1
ATOM 1170 C CA . LYS A 1 148 ? 12.175 -12.031 12.312 1.00 80.81 148 LYS A CA 1
ATOM 1171 C C . LYS A 1 148 ? 12.310 -12.365 13.793 1.00 80.81 148 LYS A C 1
ATOM 1173 O O . LYS A 1 148 ? 12.124 -11.487 14.630 1.00 80.81 148 LYS A O 1
ATOM 1178 N N . GLN A 1 149 ? 12.682 -13.603 14.118 1.00 81.19 149 GLN A N 1
ATOM 1179 C CA . GLN A 1 149 ? 12.874 -14.026 15.505 1.00 81.19 149 GLN A CA 1
ATOM 1180 C C . GLN A 1 149 ? 14.041 -13.291 16.180 1.00 81.19 149 GLN A C 1
ATOM 1182 O O . GLN A 1 149 ? 13.920 -12.852 17.324 1.00 81.19 149 GLN A O 1
ATOM 1187 N N . THR A 1 150 ? 15.167 -13.123 15.483 1.00 84.25 150 THR A N 1
ATOM 1188 C CA . THR A 1 150 ? 16.326 -12.391 16.017 1.00 84.25 150 THR A CA 1
ATOM 1189 C C . THR A 1 150 ? 16.001 -10.911 16.213 1.00 84.25 150 THR A C 1
ATOM 1191 O O . THR A 1 150 ? 16.290 -10.359 17.276 1.00 84.25 150 THR A O 1
ATOM 1194 N N . ALA A 1 151 ? 15.327 -10.279 15.244 1.00 80.56 151 ALA A N 1
ATOM 1195 C CA . ALA A 1 151 ? 14.848 -8.905 15.369 1.00 80.56 151 ALA A CA 1
ATOM 1196 C C . ALA A 1 151 ? 13.880 -8.742 16.552 1.00 80.56 151 ALA A C 1
ATOM 1198 O O . ALA A 1 151 ? 14.024 -7.805 17.336 1.00 80.56 151 ALA A O 1
ATOM 1199 N N . TYR A 1 152 ? 12.948 -9.681 16.730 1.00 83.56 152 TYR A N 1
ATOM 1200 C CA . TYR A 1 152 ? 12.017 -9.690 17.856 1.00 83.56 152 TYR A CA 1
ATOM 1201 C C . TYR A 1 152 ? 12.739 -9.742 19.209 1.00 83.56 152 TYR A C 1
ATOM 1203 O O . TYR A 1 152 ? 12.489 -8.889 20.060 1.00 83.56 152 TYR A O 1
ATOM 1211 N N . ASN A 1 153 ? 13.684 -10.671 19.391 1.00 84.38 153 ASN A N 1
ATOM 1212 C CA . ASN A 1 153 ? 14.448 -10.794 20.638 1.00 84.38 153 ASN A CA 1
ATOM 1213 C C . ASN A 1 153 ? 15.230 -9.507 20.961 1.00 84.38 153 ASN A C 1
ATOM 1215 O O . ASN A 1 153 ? 15.270 -9.069 22.111 1.00 84.38 153 ASN A O 1
ATOM 1219 N N . ASN A 1 154 ? 15.799 -8.862 19.937 1.00 85.62 154 ASN A N 1
ATOM 1220 C CA . ASN A 1 154 ? 16.515 -7.594 20.087 1.00 85.62 154 ASN A CA 1
ATOM 1221 C C . ASN A 1 154 ? 15.583 -6.435 20.473 1.00 85.62 154 ASN A C 1
ATOM 1223 O O . ASN A 1 154 ? 15.947 -5.587 21.290 1.00 85.62 154 ASN A O 1
ATOM 1227 N N . LEU A 1 155 ? 14.387 -6.374 19.881 1.00 81.75 155 LEU A N 1
ATOM 1228 C CA . LEU A 1 155 ? 13.399 -5.330 20.162 1.00 81.75 155 LEU A CA 1
ATOM 1229 C C . LEU A 1 155 ? 12.760 -5.498 21.540 1.00 81.75 155 LEU A C 1
ATOM 1231 O O . LEU A 1 155 ? 12.505 -4.498 22.212 1.00 81.75 155 LEU A O 1
ATOM 1235 N N . LEU A 1 156 ? 12.547 -6.740 21.981 1.00 80.88 156 LEU A N 1
ATOM 1236 C CA . LEU A 1 156 ? 11.976 -7.048 23.289 1.00 80.88 156 LEU A CA 1
ATOM 1237 C C . LEU A 1 156 ? 12.799 -6.413 24.421 1.00 80.88 156 LEU A C 1
ATOM 1239 O O . LEU A 1 156 ? 12.232 -5.769 25.301 1.00 80.88 156 LEU A O 1
ATOM 1243 N N . GLY A 1 157 ? 14.132 -6.523 24.358 1.00 75.06 157 GLY A N 1
ATOM 1244 C CA . GLY A 1 157 ? 15.034 -5.940 25.359 1.00 75.06 157 GLY A CA 1
ATOM 1245 C C . GLY A 1 157 ? 15.084 -4.407 25.345 1.00 75.06 157 GLY A C 1
ATOM 1246 O O . GLY A 1 157 ? 15.298 -3.788 26.382 1.00 75.06 157 GLY A O 1
ATOM 1247 N N . LYS A 1 158 ? 14.846 -3.774 24.188 1.00 78.62 158 LYS A N 1
ATOM 1248 C CA . LYS A 1 158 ? 14.903 -2.308 24.028 1.00 78.62 158 LYS A CA 1
ATOM 1249 C C . LYS A 1 158 ? 13.610 -1.591 24.420 1.00 78.62 158 LYS A C 1
ATOM 1251 O O . LYS A 1 158 ? 13.623 -0.381 24.612 1.00 78.62 158 LYS A O 1
ATOM 1256 N N . ARG A 1 159 ? 12.491 -2.313 24.507 1.00 71.25 159 ARG A N 1
ATOM 1257 C CA . ARG A 1 159 ? 11.144 -1.740 24.693 1.00 71.25 159 ARG A CA 1
ATOM 1258 C C . ARG A 1 159 ? 10.594 -1.888 26.102 1.00 71.25 159 ARG A C 1
ATOM 1260 O O . ARG A 1 159 ? 9.382 -1.838 26.297 1.00 71.25 159 ARG A O 1
ATOM 1267 N N . PHE A 1 160 ? 11.468 -2.091 27.077 1.00 64.38 160 PHE A N 1
ATOM 1268 C CA . PHE A 1 160 ? 11.064 -2.284 28.459 1.00 64.38 160 PHE A CA 1
ATOM 1269 C C . PHE A 1 160 ? 10.289 -1.060 28.978 1.00 64.38 160 PHE A C 1
ATOM 1271 O O . PHE A 1 160 ? 10.790 0.062 28.956 1.00 64.38 160 PHE A O 1
ATOM 1278 N N . LEU A 1 161 ? 9.054 -1.290 29.431 1.00 57.81 161 LEU A N 1
ATOM 1279 C CA . LEU A 1 161 ? 8.235 -0.303 30.135 1.00 57.81 161 LEU A CA 1
ATOM 1280 C C . LEU A 1 161 ? 8.135 -0.746 31.602 1.00 57.81 161 LEU A C 1
ATOM 1282 O O . LEU A 1 161 ? 8.032 -1.947 31.848 1.00 57.81 161 LEU A O 1
ATOM 1286 N N . PRO A 1 162 ? 8.150 0.185 32.571 1.00 55.31 162 PRO A N 1
ATOM 1287 C CA . PRO A 1 162 ? 8.222 -0.147 33.995 1.00 55.31 162 PRO A CA 1
ATOM 1288 C C . PRO A 1 162 ? 6.929 -0.726 34.603 1.00 55.31 162 PRO A C 1
ATOM 1290 O O . PRO A 1 162 ? 6.971 -1.184 35.741 1.00 55.31 162 PRO A O 1
ATOM 1293 N N . PHE A 1 163 ? 5.796 -0.727 33.889 1.00 56.12 163 PHE A N 1
ATOM 1294 C CA . PHE A 1 163 ? 4.508 -1.219 34.400 1.00 56.12 163 PHE A CA 1
ATOM 1295 C C . PHE A 1 163 ? 4.080 -2.524 33.709 1.00 56.12 163 PHE A C 1
ATOM 1297 O O . PHE A 1 163 ? 4.121 -2.623 32.484 1.00 56.12 163 PHE A O 1
ATOM 1304 N N . THR A 1 164 ? 3.647 -3.503 34.508 1.00 58.19 164 THR A N 1
ATOM 1305 C CA . THR A 1 164 ? 3.405 -4.910 34.128 1.00 58.19 164 THR A CA 1
ATOM 1306 C C . THR A 1 164 ? 2.126 -5.154 33.322 1.00 58.19 164 THR A C 1
ATOM 1308 O O . THR A 1 164 ? 2.026 -6.149 32.607 1.00 58.19 164 THR A O 1
ATOM 1311 N N . ASP A 1 165 ? 1.147 -4.249 33.385 1.00 55.00 165 ASP A N 1
ATOM 1312 C CA . ASP A 1 165 ? -0.199 -4.515 32.847 1.00 55.00 165 ASP A CA 1
ATOM 1313 C C . ASP A 1 165 ? -0.308 -4.334 31.318 1.00 55.00 165 ASP A C 1
ATOM 1315 O O . ASP A 1 165 ? -1.291 -4.755 30.710 1.00 55.00 165 ASP A O 1
ATOM 1319 N N . ALA A 1 166 ? 0.725 -3.779 30.668 1.00 62.00 166 ALA A N 1
ATOM 1320 C CA . ALA A 1 166 ? 0.788 -3.570 29.215 1.00 62.00 166 ALA A CA 1
ATOM 1321 C C . ALA A 1 166 ? 1.711 -4.567 28.478 1.00 62.00 166 ALA A C 1
ATOM 1323 O O . ALA A 1 166 ? 1.961 -4.423 27.274 1.00 62.00 166 ALA A O 1
ATOM 1324 N N . ASP A 1 167 ? 2.217 -5.592 29.170 1.00 70.69 167 ASP A N 1
ATOM 1325 C CA . ASP A 1 167 ? 3.248 -6.490 28.639 1.00 70.69 167 ASP A CA 1
ATOM 1326 C C . ASP A 1 167 ? 2.797 -7.258 27.385 1.00 70.69 167 ASP A C 1
ATOM 1328 O O . ASP A 1 167 ? 3.562 -7.380 26.426 1.00 70.69 167 ASP A O 1
ATOM 1332 N N . ALA A 1 168 ? 1.541 -7.716 27.339 1.00 82.06 168 ALA A N 1
ATOM 1333 C CA . ALA A 1 168 ? 1.011 -8.465 26.195 1.00 82.06 168 ALA A CA 1
ATOM 1334 C C . ALA A 1 168 ? 0.912 -7.601 24.923 1.00 82.06 168 ALA A C 1
ATOM 1336 O O . ALA A 1 168 ? 1.311 -8.027 23.838 1.00 82.06 168 ALA A O 1
ATOM 1337 N N . TYR A 1 169 ? 0.443 -6.359 25.060 1.00 86.06 169 TYR A N 1
ATOM 1338 C CA . TYR A 1 169 ? 0.377 -5.407 23.952 1.00 86.06 169 TYR A CA 1
ATOM 1339 C C . TYR A 1 169 ? 1.779 -5.032 23.448 1.00 86.06 169 TYR A C 1
ATOM 1341 O O . TYR A 1 169 ? 2.017 -5.008 22.238 1.00 86.06 169 TYR A O 1
ATOM 1349 N N . ARG A 1 170 ? 2.743 -4.825 24.358 1.00 84.19 170 ARG A N 1
ATOM 1350 C CA . ARG A 1 170 ? 4.150 -4.572 24.002 1.00 84.19 170 ARG A CA 1
ATOM 1351 C C . ARG A 1 170 ? 4.742 -5.714 23.182 1.00 84.19 170 ARG A C 1
ATOM 1353 O O . ARG A 1 170 ? 5.425 -5.462 22.191 1.00 84.19 170 ARG A O 1
ATOM 1360 N N . VAL A 1 171 ? 4.509 -6.952 23.608 1.00 88.19 171 VAL A N 1
ATOM 1361 C CA . VAL A 1 171 ? 5.012 -8.151 22.930 1.00 88.19 171 VAL A CA 1
ATOM 1362 C C . VAL A 1 171 ? 4.495 -8.220 21.491 1.00 88.19 171 VAL A C 1
ATOM 1364 O O . VAL A 1 171 ? 5.286 -8.450 20.576 1.00 88.19 171 VAL A O 1
ATOM 1367 N N . ILE A 1 172 ? 3.211 -7.925 21.275 1.00 90.38 172 ILE A N 1
ATOM 1368 C CA . ILE A 1 172 ? 2.634 -7.835 19.927 1.00 90.38 172 ILE A CA 1
ATOM 1369 C C . ILE A 1 172 ? 3.272 -6.692 19.138 1.00 90.38 172 ILE A C 1
ATOM 1371 O O . ILE A 1 172 ? 3.704 -6.919 18.015 1.00 90.38 172 ILE A O 1
ATOM 1375 N N . LYS A 1 173 ? 3.415 -5.499 19.729 1.00 89.88 173 LYS A N 1
ATOM 1376 C CA . LYS A 1 173 ? 4.034 -4.338 19.065 1.00 89.88 173 LYS A CA 1
ATOM 1377 C C . LYS A 1 173 ? 5.477 -4.619 18.618 1.00 89.88 173 LYS A C 1
ATOM 1379 O O . LYS A 1 173 ? 5.894 -4.217 17.535 1.00 89.88 173 LYS A O 1
ATOM 1384 N N . ALA A 1 174 ? 6.261 -5.321 19.437 1.00 89.62 174 ALA A N 1
ATOM 1385 C CA . ALA A 1 174 ? 7.617 -5.734 19.073 1.00 89.62 174 ALA A CA 1
ATOM 1386 C C . ALA A 1 174 ? 7.616 -6.787 17.948 1.00 89.62 174 ALA A C 1
ATOM 1388 O O . ALA A 1 174 ? 8.423 -6.699 17.023 1.00 89.62 174 ALA A O 1
ATOM 1389 N N . ALA A 1 175 ? 6.691 -7.751 17.993 1.00 91.12 175 ALA A N 1
ATOM 1390 C CA . ALA A 1 175 ? 6.534 -8.763 16.950 1.00 91.12 175 ALA A CA 1
ATOM 1391 C C . ALA A 1 175 ? 6.132 -8.142 15.602 1.00 91.12 175 ALA A C 1
ATOM 1393 O O . ALA A 1 175 ? 6.718 -8.465 14.568 1.00 91.12 175 ALA A O 1
ATOM 1394 N N . THR A 1 176 ? 5.185 -7.201 15.606 1.00 92.56 176 THR A N 1
ATOM 1395 C CA . THR A 1 176 ? 4.726 -6.503 14.397 1.00 92.56 176 THR A CA 1
ATOM 1396 C C . THR A 1 176 ? 5.824 -5.684 13.746 1.00 92.56 176 THR A C 1
ATOM 1398 O O . THR A 1 176 ? 5.937 -5.649 12.524 1.00 92.56 176 THR A O 1
ATOM 1401 N N . GLU A 1 177 ? 6.672 -5.046 14.546 1.00 91.25 177 GLU A N 1
ATOM 1402 C CA . GLU A 1 177 ? 7.792 -4.280 14.011 1.00 91.25 177 GLU A CA 1
ATOM 1403 C C . GLU A 1 177 ? 8.877 -5.167 13.436 1.00 91.25 177 GLU A C 1
ATOM 1405 O O . GLU A 1 177 ? 9.342 -4.895 12.335 1.00 91.25 177 GLU A O 1
ATOM 1410 N N . ALA A 1 178 ? 9.225 -6.261 14.117 1.00 90.00 178 ALA A N 1
ATOM 1411 C CA . ALA A 1 178 ? 10.135 -7.255 13.562 1.00 90.00 178 ALA A CA 1
ATOM 1412 C C . ALA A 1 178 ? 9.610 -7.801 12.222 1.00 90.00 178 ALA A C 1
ATOM 1414 O O . ALA A 1 178 ? 10.372 -7.953 11.266 1.00 90.00 178 ALA A O 1
ATOM 1415 N N . PHE A 1 179 ? 8.298 -8.041 12.123 1.00 91.50 179 PHE A N 1
ATOM 1416 C CA . PHE A 1 179 ? 7.659 -8.470 10.882 1.00 91.50 179 PHE A CA 1
ATOM 1417 C C . PHE A 1 179 ? 7.804 -7.433 9.761 1.00 91.50 179 PHE A C 1
ATOM 1419 O O . PHE A 1 179 ? 8.234 -7.790 8.661 1.00 91.50 179 PHE A O 1
ATOM 1426 N N . VAL A 1 180 ? 7.469 -6.165 10.028 1.00 91.06 180 VAL A N 1
ATOM 1427 C CA . VAL A 1 180 ? 7.557 -5.087 9.031 1.00 91.06 180 VAL A CA 1
ATOM 1428 C C . VAL A 1 180 ? 9.012 -4.829 8.640 1.00 91.06 180 VAL A C 1
ATOM 1430 O O . VAL A 1 180 ? 9.294 -4.765 7.449 1.00 91.06 180 VAL A O 1
ATOM 1433 N N . MET A 1 181 ? 9.943 -4.774 9.597 1.00 86.75 181 MET A N 1
ATOM 1434 C CA . MET A 1 181 ? 11.374 -4.538 9.353 1.00 86.75 181 MET A CA 1
ATOM 1435 C C . MET A 1 181 ? 12.001 -5.562 8.404 1.00 86.75 181 MET A C 1
ATOM 1437 O O . MET A 1 181 ? 12.796 -5.205 7.542 1.00 86.75 181 MET A O 1
ATOM 1441 N N . VAL A 1 182 ? 11.659 -6.844 8.549 1.00 84.94 182 VAL A N 1
ATOM 1442 C CA . VAL A 1 182 ? 12.232 -7.898 7.696 1.00 84.94 182 VAL A CA 1
ATOM 1443 C C . VAL A 1 182 ? 11.566 -7.937 6.318 1.00 84.94 182 VAL A C 1
ATOM 1445 O O . VAL A 1 182 ? 12.186 -8.350 5.337 1.00 84.94 182 VAL A O 1
ATOM 1448 N N . ASN A 1 183 ? 10.303 -7.521 6.221 1.00 85.62 183 ASN A N 1
ATOM 1449 C CA . ASN A 1 183 ? 9.526 -7.623 4.988 1.00 85.62 183 ASN A CA 1
ATOM 1450 C C . ASN A 1 183 ? 9.517 -6.341 4.135 1.00 85.62 183 ASN A C 1
ATOM 1452 O O . ASN A 1 183 ? 9.266 -6.444 2.938 1.00 85.62 183 ASN A O 1
ATOM 1456 N N . CYS A 1 184 ? 9.811 -5.164 4.699 1.00 83.06 184 CYS A N 1
ATOM 1457 C CA . CYS A 1 184 ? 9.787 -3.886 3.975 1.00 83.06 184 CYS A CA 1
ATOM 1458 C C . CYS A 1 184 ? 10.947 -3.702 2.979 1.00 83.06 184 CYS A C 1
ATOM 1460 O O . CYS A 1 184 ? 10.862 -2.846 2.098 1.00 83.06 184 CYS A O 1
ATOM 1462 N N . GLY A 1 185 ? 12.022 -4.489 3.109 1.00 73.44 185 GLY A N 1
ATOM 1463 C CA . GLY A 1 185 ? 13.190 -4.437 2.231 1.00 73.44 185 GLY A CA 1
ATOM 1464 C C . GLY A 1 185 ? 13.078 -5.383 1.033 1.00 73.44 185 GLY A C 1
ATOM 1465 O O . GLY A 1 185 ? 12.850 -6.588 1.194 1.00 73.44 185 GLY A O 1
ATOM 1466 N N . ILE A 1 186 ? 13.302 -4.848 -0.171 1.00 70.19 186 ILE A N 1
ATOM 1467 C CA . ILE A 1 186 ? 13.335 -5.638 -1.410 1.00 70.19 186 ILE A CA 1
ATOM 1468 C C . ILE A 1 186 ? 14.659 -6.377 -1.593 1.00 70.19 186 ILE A C 1
ATOM 1470 O O . ILE A 1 186 ? 14.638 -7.572 -1.847 1.00 70.19 186 ILE A O 1
ATOM 1474 N N . PHE A 1 187 ? 15.809 -5.716 -1.461 1.00 69.00 187 PHE A N 1
ATOM 1475 C CA . PHE A 1 187 ? 17.099 -6.344 -1.792 1.00 69.00 187 PHE A CA 1
ATOM 1476 C C . PHE A 1 187 ? 17.785 -7.026 -0.599 1.00 69.00 187 PHE A C 1
ATOM 1478 O O . PHE A 1 187 ? 18.868 -7.590 -0.752 1.00 69.00 187 PHE A O 1
ATOM 1485 N N . SER A 1 188 ? 17.129 -7.047 0.567 1.00 64.88 188 SER A N 1
ATOM 1486 C CA . SER A 1 188 ? 17.633 -7.741 1.753 1.00 64.88 188 SER A CA 1
ATOM 1487 C C . SER A 1 188 ? 17.624 -9.258 1.561 1.00 64.88 188 SER A C 1
ATOM 1489 O O . SER A 1 188 ? 16.750 -9.814 0.890 1.00 64.88 188 SER A O 1
ATOM 1491 N N . THR A 1 189 ? 18.601 -9.942 2.156 1.00 64.38 189 THR A N 1
ATOM 1492 C CA . THR A 1 189 ? 18.716 -11.400 2.071 1.00 64.38 189 THR A CA 1
ATOM 1493 C C . THR A 1 189 ? 17.805 -12.093 3.098 1.00 64.38 189 THR A C 1
ATOM 1495 O O . THR A 1 189 ? 17.767 -11.695 4.265 1.00 64.38 189 THR A O 1
ATOM 1498 N N . PRO A 1 190 ? 17.068 -13.151 2.707 1.00 66.00 190 PRO A N 1
ATOM 1499 C CA . PRO A 1 190 ? 16.952 -13.715 1.360 1.00 66.00 190 PRO A CA 1
ATOM 1500 C C . PRO A 1 190 ? 16.159 -12.804 0.404 1.00 66.00 190 PRO A C 1
ATOM 1502 O O . PRO A 1 190 ? 15.133 -12.225 0.779 1.00 66.00 190 PRO A O 1
ATOM 1505 N N . GLN A 1 191 ? 16.656 -12.711 -0.835 1.00 66.38 191 GLN A N 1
ATOM 1506 C CA . GLN A 1 191 ? 16.056 -11.917 -1.908 1.00 66.38 191 GLN A CA 1
ATOM 1507 C C . GLN A 1 191 ? 14.659 -12.447 -2.277 1.00 66.38 191 GLN A C 1
ATOM 1509 O O . GLN A 1 191 ? 14.417 -13.647 -2.152 1.00 66.38 191 GLN A O 1
ATOM 1514 N N . PRO A 1 192 ? 13.753 -11.579 -2.766 1.00 60.31 192 PRO A N 1
ATOM 1515 C CA . PRO A 1 192 ? 12.383 -11.917 -3.160 1.00 60.31 192 PRO A CA 1
ATOM 1516 C C . PRO A 1 192 ? 12.298 -12.892 -4.333 1.00 60.31 192 PRO A C 1
ATOM 1518 O O . PRO A 1 192 ? 11.213 -13.389 -4.615 1.00 60.31 192 PRO A O 1
ATOM 1521 N N . PHE A 1 193 ? 13.423 -13.170 -4.995 1.00 65.25 193 PHE A N 1
ATOM 1522 C CA . PHE A 1 193 ? 13.540 -14.136 -6.079 1.00 65.25 193 PHE A CA 1
ATOM 1523 C C . PHE A 1 193 ? 14.020 -15.478 -5.518 1.00 65.25 193 PHE A C 1
ATOM 1525 O O . PHE A 1 193 ? 15.136 -15.600 -5.004 1.00 65.25 193 PHE A O 1
ATOM 1532 N N . THR A 1 194 ? 13.179 -16.500 -5.610 1.00 56.16 194 THR A N 1
ATOM 1533 C CA . THR A 1 194 ? 13.482 -17.852 -5.127 1.00 56.16 194 THR A CA 1
ATOM 1534 C C . THR A 1 194 ? 14.416 -18.617 -6.061 1.00 56.16 194 THR A C 1
ATOM 1536 O O . THR A 1 194 ? 14.353 -18.487 -7.283 1.00 56.16 194 THR A O 1
ATOM 1539 N N . VAL A 1 195 ? 15.250 -19.486 -5.486 1.00 52.53 195 VAL A N 1
ATOM 1540 C CA . VAL A 1 195 ? 16.021 -20.493 -6.227 1.00 52.53 195 VAL A CA 1
ATOM 1541 C C . VAL A 1 195 ? 15.203 -21.788 -6.265 1.00 52.53 195 VAL A C 1
ATOM 1543 O O . VAL A 1 195 ? 14.689 -22.213 -5.239 1.00 52.53 195 VAL A O 1
ATOM 1546 N N . GLY A 1 196 ? 15.089 -22.431 -7.429 1.00 56.88 196 GLY A N 1
ATOM 1547 C CA . GLY A 1 196 ? 14.548 -23.792 -7.532 1.00 56.88 196 GLY A CA 1
ATOM 1548 C C . GLY A 1 196 ? 13.081 -23.874 -7.962 1.00 56.88 196 GLY A C 1
ATOM 1549 O O . GLY A 1 196 ? 12.836 -23.992 -9.154 1.00 56.88 196 GLY A O 1
ATOM 1550 N N . SER A 1 197 ? 12.134 -23.866 -7.013 1.00 48.75 197 SER A N 1
ATOM 1551 C CA . SER A 1 197 ? 10.749 -24.357 -7.218 1.00 48.75 197 SER A CA 1
ATOM 1552 C C . SER A 1 197 ? 9.666 -23.295 -7.470 1.00 48.75 197 SER A C 1
ATOM 1554 O O . SER A 1 197 ? 8.643 -23.609 -8.064 1.00 48.75 197 SER A O 1
ATOM 1556 N N . ASP A 1 198 ? 9.881 -22.045 -7.052 1.00 52.12 198 ASP A N 1
ATOM 1557 C CA . ASP A 1 198 ? 8.953 -20.919 -7.285 1.00 52.12 198 ASP A CA 1
ATOM 1558 C C . ASP A 1 198 ? 9.383 -20.045 -8.487 1.00 52.12 198 ASP A C 1
ATOM 1560 O O . ASP A 1 198 ? 8.682 -19.096 -8.838 1.00 52.12 198 ASP A O 1
ATOM 1564 N N . ARG A 1 199 ? 10.505 -20.381 -9.155 1.00 52.56 199 ARG A N 1
ATOM 1565 C CA . ARG A 1 199 ? 10.926 -19.769 -10.435 1.00 52.56 199 ARG A CA 1
ATOM 1566 C C . ARG A 1 199 ? 9.794 -19.791 -11.458 1.00 52.56 199 ARG A C 1
ATOM 1568 O O . ARG A 1 199 ? 9.530 -18.770 -12.087 1.00 52.56 199 ARG A O 1
ATOM 1575 N N . ASP A 1 200 ? 9.090 -20.919 -11.507 1.00 56.72 200 ASP A N 1
ATOM 1576 C CA . ASP A 1 200 ? 7.944 -21.128 -12.379 1.00 56.72 200 ASP A CA 1
ATOM 1577 C C . ASP A 1 200 ? 6.866 -20.065 -12.147 1.00 56.72 200 ASP A C 1
ATOM 1579 O O . ASP A 1 200 ? 6.248 -19.644 -13.099 1.00 56.72 200 ASP A O 1
ATOM 1583 N N . ARG A 1 201 ? 6.660 -19.523 -10.936 1.00 66.69 201 ARG A N 1
ATOM 1584 C CA . ARG A 1 201 ? 5.579 -18.544 -10.695 1.00 66.69 201 ARG A CA 1
ATOM 1585 C C . ARG A 1 201 ? 5.878 -17.136 -11.178 1.00 66.69 201 ARG A C 1
ATOM 1587 O O . ARG A 1 201 ? 4.952 -16.444 -11.605 1.00 66.69 201 ARG A O 1
ATOM 1594 N N . ASP A 1 202 ? 7.113 -16.675 -11.010 1.00 74.62 202 ASP A N 1
ATOM 1595 C CA . ASP A 1 202 ? 7.498 -15.333 -11.447 1.00 74.62 202 ASP A CA 1
ATOM 1596 C C . ASP A 1 202 ? 7.683 -15.311 -12.965 1.00 74.62 202 ASP A C 1
ATOM 1598 O O . ASP A 1 202 ? 7.203 -14.382 -13.611 1.00 74.62 202 ASP A O 1
ATOM 1602 N N . GLU A 1 203 ? 8.266 -16.366 -13.540 1.00 75.31 203 GLU A N 1
ATOM 1603 C CA . GLU A 1 203 ? 8.329 -16.555 -14.993 1.00 75.31 203 GLU A CA 1
ATOM 1604 C C . GLU A 1 203 ? 6.923 -16.791 -15.576 1.00 75.31 203 GLU A C 1
ATOM 1606 O O . GLU A 1 203 ? 6.535 -16.045 -16.466 1.00 75.31 203 GLU A O 1
ATOM 1611 N N . ASP A 1 204 ? 6.073 -17.641 -14.976 1.00 78.56 204 ASP A N 1
ATOM 1612 C CA . ASP A 1 204 ? 4.649 -17.775 -15.351 1.00 78.56 204 ASP A CA 1
ATOM 1613 C C . ASP A 1 204 ? 3.917 -16.434 -15.258 1.00 78.56 204 ASP A C 1
ATOM 1615 O O . ASP A 1 204 ? 2.968 -16.168 -16.005 1.00 78.56 204 ASP A O 1
ATOM 1619 N N . TYR A 1 205 ? 4.275 -15.593 -14.277 1.00 84.06 205 TYR A N 1
ATOM 1620 C CA . TYR A 1 205 ? 3.663 -14.283 -14.168 1.00 84.06 205 TYR A CA 1
ATOM 1621 C C . TYR A 1 205 ? 4.035 -13.444 -15.383 1.00 84.06 205 TYR A C 1
ATOM 1623 O O . TYR A 1 205 ? 3.130 -12.865 -15.972 1.00 84.06 205 TYR A O 1
ATOM 1631 N N . LEU A 1 206 ? 5.308 -13.386 -15.765 1.00 85.50 206 LEU A N 1
ATOM 1632 C CA . LEU A 1 206 ? 5.760 -12.645 -16.943 1.00 85.50 206 LEU A CA 1
ATOM 1633 C C . LEU A 1 206 ? 5.163 -13.217 -18.238 1.00 85.50 206 LEU A C 1
ATOM 1635 O O . LEU A 1 206 ? 4.574 -12.463 -19.014 1.00 85.50 206 LEU A O 1
ATOM 1639 N N . ASP A 1 207 ? 5.182 -14.539 -18.395 1.00 83.62 207 ASP A N 1
ATOM 1640 C CA . ASP A 1 207 ? 4.683 -15.251 -19.573 1.00 83.62 207 ASP A CA 1
ATOM 1641 C C . ASP A 1 207 ? 3.190 -14.988 -19.807 1.00 83.62 207 ASP A C 1
ATOM 1643 O O . ASP A 1 207 ? 2.770 -14.678 -20.917 1.00 83.62 207 ASP A O 1
ATOM 1647 N N . ARG A 1 208 ? 2.366 -14.992 -18.748 1.00 85.25 208 ARG A N 1
ATOM 1648 C CA . ARG A 1 208 ? 0.929 -14.656 -18.848 1.00 85.25 208 ARG A CA 1
ATOM 1649 C C . ARG A 1 208 ? 0.649 -13.209 -19.279 1.00 85.25 208 ARG A C 1
ATOM 1651 O O . ARG A 1 208 ? -0.513 -12.878 -19.516 1.00 85.25 208 ARG A O 1
ATOM 1658 N N . ARG A 1 209 ? 1.655 -12.327 -19.285 1.00 85.81 209 ARG A N 1
ATOM 1659 C CA . ARG A 1 209 ? 1.548 -10.923 -19.727 1.00 85.81 209 ARG A CA 1
ATOM 1660 C C . ARG A 1 209 ? 2.345 -10.658 -21.003 1.00 85.81 209 ARG A C 1
ATOM 1662 O O . ARG A 1 209 ? 2.542 -9.492 -21.336 1.00 85.81 209 ARG A O 1
ATOM 1669 N N . ASP A 1 210 ? 2.785 -11.705 -21.700 1.00 84.00 210 ASP A N 1
ATOM 1670 C CA . ASP A 1 210 ? 3.579 -11.578 -22.922 1.00 84.00 210 ASP A CA 1
ATOM 1671 C C . ASP A 1 210 ? 4.847 -10.724 -22.682 1.00 84.00 210 ASP A C 1
ATOM 1673 O O . ASP A 1 210 ? 5.222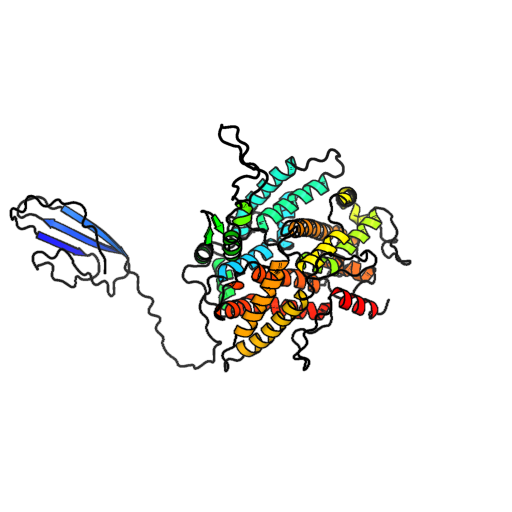 -9.887 -23.509 1.00 84.00 210 ASP A O 1
ATOM 1677 N N . LEU A 1 211 ? 5.462 -10.874 -21.497 1.00 85.94 211 LEU A N 1
ATOM 1678 C CA . LEU A 1 211 ? 6.702 -10.203 -21.112 1.00 85.94 211 LEU A CA 1
ATOM 1679 C C . LEU A 1 211 ? 7.862 -11.201 -21.168 1.00 85.94 211 LEU A C 1
ATOM 1681 O O . LEU A 1 211 ? 7.789 -12.243 -20.517 1.00 85.94 211 LEU A O 1
ATOM 1685 N N . PRO A 1 212 ? 8.956 -10.892 -21.880 1.00 82.94 212 PRO A N 1
ATOM 1686 C CA . PRO A 1 212 ? 10.103 -11.784 -21.946 1.00 82.94 212 PRO A CA 1
ATOM 1687 C C . PRO A 1 212 ? 10.806 -11.866 -20.587 1.00 82.94 212 PRO A C 1
ATOM 1689 O O . PRO A 1 212 ? 11.212 -10.853 -20.008 1.00 82.94 212 PRO A O 1
ATOM 1692 N N . ALA A 1 213 ? 11.005 -13.086 -20.091 1.00 77.81 213 ALA A N 1
ATOM 1693 C CA . ALA A 1 213 ? 11.877 -13.311 -18.949 1.00 77.81 213 ALA A CA 1
ATOM 1694 C C . ALA A 1 213 ? 13.337 -12.964 -19.317 1.00 77.81 213 ALA A C 1
ATOM 1696 O O . ALA A 1 213 ? 13.804 -13.300 -20.413 1.00 77.81 213 ALA A O 1
ATOM 1697 N N . PRO A 1 214 ? 14.102 -12.312 -18.422 1.00 78.62 214 PRO A N 1
ATOM 1698 C CA . PRO A 1 214 ? 15.504 -12.015 -18.686 1.00 78.62 214 PRO A CA 1
ATOM 1699 C C . PRO A 1 214 ? 16.301 -13.318 -18.834 1.00 78.62 214 PRO A C 1
ATOM 1701 O O . PRO A 1 214 ? 16.290 -14.164 -17.942 1.00 78.62 214 PRO A O 1
ATOM 1704 N N . GLY A 1 215 ? 17.053 -13.471 -19.929 1.00 71.06 215 GLY A N 1
ATOM 1705 C CA . GLY A 1 215 ? 17.738 -14.731 -20.267 1.00 71.06 215 GLY A CA 1
ATOM 1706 C C . GLY A 1 215 ? 18.791 -15.212 -19.253 1.00 71.06 215 GLY A C 1
ATOM 1707 O O . GLY A 1 215 ? 19.156 -16.385 -19.254 1.00 71.06 215 GLY A O 1
ATOM 1708 N N . ARG A 1 216 ? 19.271 -14.327 -18.366 1.00 72.38 216 ARG A N 1
ATOM 1709 C CA . ARG A 1 216 ? 20.190 -14.644 -17.249 1.00 72.38 216 ARG A CA 1
ATOM 1710 C C . ARG A 1 216 ? 19.461 -14.990 -15.935 1.00 72.38 216 ARG A C 1
ATOM 1712 O O . ARG A 1 216 ? 20.092 -15.370 -14.952 1.00 72.38 216 ARG A O 1
ATOM 1719 N N . GLY A 1 217 ? 18.130 -14.895 -15.920 1.00 76.69 217 GLY A N 1
ATOM 1720 C CA . GLY A 1 217 ? 17.264 -15.085 -14.758 1.00 76.69 217 GLY A CA 1
ATOM 1721 C C . GLY A 1 217 ? 17.113 -13.831 -13.886 1.00 76.69 217 GLY A C 1
ATOM 1722 O O . GLY A 1 217 ? 18.001 -12.982 -13.815 1.00 76.69 217 GLY A O 1
ATOM 1723 N N . LEU A 1 218 ? 15.987 -13.744 -13.166 1.00 77.25 218 LEU A N 1
ATOM 1724 C CA . LEU A 1 218 ? 15.593 -12.567 -12.369 1.00 77.25 218 LEU A CA 1
ATOM 1725 C C . LEU A 1 218 ? 16.591 -12.178 -11.271 1.00 77.25 218 LEU A C 1
ATOM 1727 O O . LEU A 1 218 ? 16.794 -10.997 -11.017 1.00 77.25 218 LEU A O 1
ATOM 1731 N N . LYS A 1 219 ? 17.247 -13.156 -10.635 1.00 77.56 219 LYS A N 1
ATOM 1732 C CA . LYS A 1 219 ? 18.226 -12.895 -9.570 1.00 77.56 219 LYS A CA 1
ATOM 1733 C C . LYS A 1 219 ? 19.448 -12.129 -10.083 1.00 77.56 219 LYS A C 1
ATOM 1735 O O . LYS A 1 219 ? 19.897 -11.193 -9.431 1.00 77.56 219 LYS A O 1
ATOM 1740 N N . GLN A 1 220 ? 19.980 -12.550 -11.231 1.00 79.19 220 GLN A N 1
ATOM 1741 C CA . GLN A 1 220 ? 21.151 -11.922 -11.836 1.00 79.19 220 GLN A CA 1
ATOM 1742 C C . GLN A 1 220 ? 20.771 -10.590 -12.488 1.00 79.19 220 GLN A C 1
ATOM 1744 O O . GLN A 1 220 ? 21.458 -9.600 -12.283 1.00 79.19 220 GLN A O 1
ATOM 1749 N N . ALA A 1 221 ? 19.618 -10.526 -13.160 1.00 81.81 221 ALA A N 1
ATOM 1750 C CA . ALA A 1 221 ? 19.084 -9.262 -13.662 1.00 81.81 221 ALA A CA 1
ATOM 1751 C C . ALA A 1 221 ? 18.867 -8.239 -12.529 1.00 81.81 221 ALA A C 1
ATOM 1753 O O . ALA A 1 221 ? 19.166 -7.064 -12.687 1.00 81.81 221 ALA A O 1
ATOM 1754 N N . GLY A 1 222 ? 18.412 -8.683 -11.351 1.00 81.81 222 GLY A N 1
ATOM 1755 C CA . GLY A 1 222 ? 18.239 -7.814 -10.188 1.00 81.81 222 GLY A CA 1
ATOM 1756 C C . GLY A 1 222 ? 19.549 -7.294 -9.595 1.00 81.81 222 GLY A C 1
ATOM 1757 O O . GLY A 1 222 ? 19.564 -6.176 -9.094 1.00 81.81 222 GLY A O 1
ATOM 1758 N N . SER A 1 223 ? 20.644 -8.064 -9.645 1.00 82.38 223 SER A N 1
ATOM 1759 C CA . SER A 1 223 ? 21.967 -7.545 -9.266 1.00 82.38 223 SER A CA 1
ATOM 1760 C C . SER A 1 223 ? 22.537 -6.598 -10.316 1.00 82.38 223 SER A C 1
ATOM 1762 O O . SER A 1 223 ? 23.176 -5.622 -9.942 1.00 82.38 223 SER A O 1
ATOM 1764 N N . ASP A 1 224 ? 22.282 -6.877 -11.596 1.00 85.38 224 ASP A N 1
ATOM 1765 C CA . ASP A 1 224 ? 22.738 -6.055 -12.719 1.00 85.38 224 ASP A CA 1
ATOM 1766 C C . ASP A 1 224 ? 21.994 -4.701 -12.756 1.00 85.38 224 ASP A C 1
ATOM 1768 O O . ASP A 1 224 ? 22.574 -3.696 -13.150 1.00 85.38 224 ASP A O 1
ATOM 1772 N N . TYR A 1 225 ? 20.743 -4.657 -12.276 1.00 87.12 225 TYR A N 1
ATOM 1773 C CA . TYR A 1 225 ? 19.942 -3.432 -12.150 1.00 87.12 225 TYR A CA 1
ATOM 1774 C C . TYR A 1 225 ? 20.470 -2.441 -11.098 1.00 87.12 225 TYR A C 1
ATOM 1776 O O . TYR A 1 225 ? 20.189 -1.245 -11.167 1.00 87.12 225 TYR A O 1
ATOM 1784 N N . LEU A 1 226 ? 21.187 -2.921 -10.078 1.00 88.44 226 LEU A N 1
ATOM 1785 C CA . LEU A 1 226 ? 21.682 -2.064 -9.002 1.00 88.44 226 LEU A CA 1
ATOM 1786 C C . LEU A 1 226 ? 22.956 -1.337 -9.435 1.00 88.44 226 LEU A C 1
ATOM 1788 O O . LEU A 1 226 ? 23.917 -1.947 -9.899 1.00 88.44 226 LEU A O 1
ATOM 1792 N N . GLU A 1 227 ? 23.002 -0.032 -9.191 1.00 88.31 227 GLU A N 1
ATOM 1793 C CA . GLU A 1 227 ? 24.179 0.782 -9.471 1.00 88.31 227 GLU A CA 1
ATOM 1794 C C . GLU A 1 227 ? 25.098 0.842 -8.251 1.00 88.31 227 GLU A C 1
ATOM 1796 O O . GLU A 1 227 ? 24.664 1.119 -7.126 1.00 88.31 227 GLU A O 1
ATOM 1801 N N . ALA A 1 228 ? 26.393 0.614 -8.477 1.00 86.19 228 ALA A N 1
ATOM 1802 C CA . ALA A 1 228 ? 27.412 0.786 -7.454 1.00 86.19 228 ALA A CA 1
ATOM 1803 C C . ALA A 1 228 ? 27.772 2.273 -7.312 1.00 86.19 228 ALA A C 1
ATOM 1805 O O . ALA A 1 228 ? 28.393 2.857 -8.201 1.00 86.19 228 ALA A O 1
ATOM 1806 N N . VAL A 1 229 ? 27.420 2.876 -6.176 1.00 79.94 229 VAL A N 1
ATOM 1807 C CA . VAL A 1 229 ? 27.824 4.239 -5.809 1.00 79.94 229 VAL A CA 1
ATOM 1808 C C . VAL A 1 229 ? 28.661 4.173 -4.539 1.00 79.94 229 VAL A C 1
ATOM 1810 O O . VAL A 1 229 ? 28.216 3.619 -3.536 1.00 79.94 229 VAL A O 1
ATOM 1813 N N . ASP A 1 230 ? 29.897 4.674 -4.592 1.00 77.19 230 ASP A N 1
ATOM 1814 C CA . ASP A 1 230 ? 30.857 4.645 -3.475 1.00 77.19 230 ASP A CA 1
ATOM 1815 C C . ASP A 1 230 ? 31.041 3.238 -2.850 1.00 77.19 230 ASP A C 1
ATOM 1817 O O . ASP A 1 230 ? 31.204 3.084 -1.643 1.00 77.19 230 ASP A O 1
ATOM 1821 N N . GLY A 1 231 ? 30.973 2.180 -3.673 1.00 79.31 231 GLY A N 1
ATOM 1822 C CA . GLY A 1 231 ? 31.092 0.781 -3.233 1.00 79.31 231 GLY A CA 1
ATOM 1823 C C . GLY A 1 231 ? 29.803 0.153 -2.682 1.00 79.31 231 GLY A C 1
ATOM 1824 O O . GLY A 1 231 ? 29.809 -1.020 -2.312 1.00 79.31 231 GLY A O 1
ATOM 1825 N N . THR A 1 232 ? 28.690 0.891 -2.659 1.00 81.44 232 THR A N 1
ATOM 1826 C CA . THR A 1 232 ? 27.370 0.394 -2.239 1.00 81.44 232 THR A CA 1
ATOM 1827 C C . THR A 1 232 ? 26.453 0.150 -3.425 1.00 81.44 232 THR A C 1
ATOM 1829 O O . THR A 1 232 ? 26.323 1.007 -4.293 1.00 81.44 232 THR A O 1
ATOM 1832 N N . LEU A 1 233 ? 25.806 -1.016 -3.461 1.00 86.56 233 LEU A N 1
ATOM 1833 C CA . LEU A 1 233 ? 24.774 -1.319 -4.452 1.00 86.56 233 LEU A CA 1
ATOM 1834 C C . LEU A 1 233 ? 23.484 -0.591 -4.074 1.00 86.56 233 LEU A C 1
ATOM 1836 O O . LEU A 1 233 ? 22.972 -0.767 -2.968 1.00 86.56 233 LEU A O 1
ATOM 1840 N N . THR A 1 234 ? 22.974 0.229 -4.988 1.00 87.38 234 THR A N 1
ATOM 1841 C CA . THR A 1 234 ? 21.834 1.118 -4.748 1.00 87.38 234 THR A CA 1
ATOM 1842 C C . THR A 1 234 ? 20.873 1.118 -5.927 1.00 87.38 234 THR A C 1
ATOM 1844 O O . THR A 1 234 ? 21.237 0.771 -7.049 1.00 87.38 234 THR A O 1
ATOM 1847 N N . LEU A 1 235 ? 19.622 1.502 -5.674 1.00 89.81 235 LEU A N 1
ATOM 1848 C CA . LEU A 1 235 ? 18.642 1.699 -6.741 1.00 89.81 235 LEU A CA 1
ATOM 1849 C C . LEU A 1 235 ? 19.078 2.837 -7.680 1.00 89.81 235 LEU A C 1
ATOM 1851 O O . LEU A 1 235 ? 19.514 3.869 -7.165 1.00 89.81 235 LEU A O 1
ATOM 1855 N N . PRO A 1 236 ? 18.860 2.738 -9.006 1.00 90.56 236 PRO A N 1
ATOM 1856 C CA . PRO A 1 236 ? 19.250 3.787 -9.956 1.00 90.56 236 PRO A CA 1
ATOM 1857 C C . PRO A 1 236 ? 18.711 5.180 -9.594 1.00 90.56 236 PRO A C 1
ATOM 1859 O O . PRO A 1 236 ? 19.435 6.174 -9.616 1.00 90.56 236 PRO A O 1
ATOM 1862 N N . TYR A 1 237 ? 17.456 5.269 -9.138 1.00 89.62 237 TYR A N 1
ATOM 1863 C CA . TYR A 1 237 ? 16.886 6.539 -8.675 1.00 89.62 237 TYR A CA 1
ATOM 1864 C C . TYR A 1 237 ? 17.630 7.122 -7.457 1.00 89.62 237 TYR A C 1
ATOM 1866 O O . TYR A 1 237 ? 17.916 8.321 -7.405 1.00 89.62 237 TYR A O 1
ATOM 1874 N N . LEU A 1 238 ? 18.002 6.277 -6.488 1.00 88.19 238 LEU A N 1
ATOM 1875 C CA . LEU A 1 238 ? 18.811 6.702 -5.342 1.00 88.19 238 LEU A CA 1
ATOM 1876 C C . LEU A 1 238 ? 20.234 7.070 -5.755 1.00 88.19 238 LEU A C 1
ATOM 1878 O O . LEU A 1 238 ? 20.789 8.011 -5.192 1.00 88.19 238 LEU A O 1
ATOM 1882 N N . ALA A 1 239 ? 20.800 6.394 -6.754 1.00 88.31 239 ALA A N 1
ATOM 1883 C CA . ALA A 1 239 ? 22.097 6.738 -7.318 1.00 88.31 239 ALA A CA 1
ATOM 1884 C C . ALA A 1 239 ? 22.080 8.149 -7.932 1.00 88.31 239 ALA A C 1
ATOM 1886 O O . ALA A 1 239 ? 22.990 8.941 -7.680 1.00 88.31 239 ALA A O 1
ATOM 1887 N N . ILE A 1 240 ? 21.007 8.522 -8.642 1.00 89.50 240 ILE A N 1
ATOM 1888 C CA . ILE A 1 240 ? 20.811 9.889 -9.158 1.00 89.50 240 ILE A CA 1
ATOM 1889 C C . ILE A 1 240 ? 20.758 10.908 -8.011 1.00 89.50 240 ILE A C 1
ATOM 1891 O O . ILE A 1 240 ? 21.399 11.958 -8.089 1.00 89.50 240 ILE A O 1
ATOM 1895 N N . ILE A 1 241 ? 20.023 10.617 -6.932 1.00 87.38 241 ILE A N 1
ATOM 1896 C CA . ILE A 1 241 ? 19.959 11.505 -5.758 1.00 87.38 241 ILE A CA 1
ATOM 1897 C C . ILE A 1 241 ? 21.329 11.615 -5.085 1.00 87.38 241 ILE A C 1
ATOM 1899 O O . ILE A 1 241 ? 21.764 12.715 -4.750 1.00 87.38 241 ILE A O 1
ATOM 1903 N N . ARG A 1 242 ? 22.040 10.496 -4.931 1.00 86.81 242 ARG A N 1
ATOM 1904 C CA . ARG A 1 242 ? 23.375 10.454 -4.333 1.00 86.81 242 ARG A CA 1
ATOM 1905 C C . ARG A 1 242 ? 24.371 11.299 -5.126 1.00 86.81 242 ARG A C 1
ATOM 1907 O O . ARG A 1 242 ? 25.114 12.064 -4.520 1.00 86.81 242 ARG A O 1
ATOM 1914 N N . ARG A 1 243 ? 24.321 11.254 -6.462 1.00 87.44 243 ARG A N 1
ATOM 1915 C CA . ARG A 1 243 ? 25.133 12.114 -7.348 1.00 87.44 243 ARG A CA 1
ATOM 1916 C C . ARG A 1 243 ? 24.848 13.611 -7.165 1.00 87.44 243 ARG A C 1
ATOM 1918 O O . ARG A 1 243 ? 25.739 14.419 -7.396 1.00 87.44 243 ARG A O 1
ATOM 1925 N N . LYS A 1 244 ? 23.637 13.994 -6.737 1.00 86.56 244 LYS A N 1
ATOM 1926 C CA . LYS A 1 244 ? 23.280 15.393 -6.423 1.00 86.56 244 LYS A CA 1
ATOM 1927 C C . LYS A 1 244 ? 23.763 15.853 -5.045 1.00 86.56 244 LYS A C 1
ATOM 1929 O O . LYS A 1 244 ? 23.760 17.052 -4.788 1.00 86.56 244 LYS A O 1
ATOM 1934 N N . LEU A 1 245 ? 24.149 14.927 -4.167 1.00 85.94 245 LEU A N 1
ATOM 1935 C CA . LEU A 1 245 ? 24.568 15.196 -2.790 1.00 85.94 245 LEU A CA 1
ATOM 1936 C C . LEU A 1 245 ? 25.978 14.630 -2.522 1.00 85.94 245 LEU A C 1
ATOM 1938 O O . LEU A 1 245 ? 26.119 13.759 -1.657 1.00 85.94 245 LEU A O 1
ATOM 1942 N N . PRO A 1 246 ? 27.022 15.090 -3.246 1.00 82.88 246 PRO A N 1
ATOM 1943 C CA . PRO A 1 246 ? 28.389 14.605 -3.040 1.00 82.88 246 PRO A CA 1
ATOM 1944 C C . PRO A 1 246 ? 28.969 15.041 -1.687 1.00 82.88 246 PRO A C 1
ATOM 1946 O O . PRO A 1 246 ? 29.766 14.314 -1.103 1.00 82.88 246 PRO A O 1
ATOM 1949 N N . ASP A 1 247 ? 28.524 16.185 -1.161 1.00 82.12 247 ASP A N 1
ATOM 1950 C CA . ASP A 1 247 ? 29.069 16.799 0.059 1.00 82.12 247 ASP A CA 1
ATOM 1951 C C . ASP A 1 247 ? 28.694 16.043 1.345 1.00 82.12 247 ASP A C 1
ATOM 1953 O O . ASP A 1 247 ? 29.297 16.242 2.398 1.00 82.12 247 ASP A O 1
ATOM 1957 N N . ILE A 1 248 ? 27.678 15.178 1.282 1.00 82.44 248 ILE A N 1
ATOM 1958 C CA . ILE A 1 248 ? 27.191 14.420 2.436 1.00 82.44 248 ILE A CA 1
ATOM 1959 C C . ILE A 1 248 ? 27.964 13.101 2.524 1.00 82.44 248 ILE A C 1
ATOM 1961 O O . ILE A 1 248 ? 28.015 12.353 1.552 1.00 82.44 248 ILE A O 1
ATOM 1965 N N . SER A 1 249 ? 28.550 12.761 3.670 1.00 79.50 249 SER A N 1
ATOM 1966 C CA . SER A 1 249 ? 29.240 11.474 3.841 1.00 79.50 249 SER A CA 1
ATOM 1967 C C . SER A 1 249 ? 28.258 10.300 3.983 1.00 79.50 249 SER A C 1
ATOM 1969 O O . SER A 1 249 ? 27.143 10.459 4.492 1.00 79.50 249 SER A O 1
ATOM 1971 N N . ILE A 1 250 ? 28.667 9.108 3.530 1.00 79.50 250 ILE A N 1
ATOM 1972 C CA . ILE A 1 250 ? 27.959 7.848 3.809 1.00 79.50 250 ILE A CA 1
ATOM 1973 C C . ILE A 1 250 ? 28.497 7.290 5.123 1.00 79.50 250 ILE A C 1
ATOM 1975 O O . ILE A 1 250 ? 29.706 7.163 5.282 1.00 79.50 250 ILE A O 1
ATOM 1979 N N . LYS A 1 251 ? 27.591 6.945 6.038 1.00 78.69 251 LYS A N 1
ATOM 1980 C CA . LYS A 1 251 ? 27.902 6.369 7.344 1.00 78.69 251 LYS A CA 1
ATOM 1981 C C . LYS A 1 251 ? 27.612 4.882 7.371 1.00 78.69 251 LYS A C 1
ATOM 1983 O O . LYS A 1 251 ? 26.517 4.464 6.984 1.00 78.69 251 LYS A O 1
ATOM 1988 N N . THR A 1 252 ? 28.555 4.108 7.894 1.00 72.38 252 THR A N 1
ATOM 1989 C CA . THR A 1 252 ? 28.386 2.654 8.060 1.00 72.38 252 THR A CA 1
ATOM 1990 C C . THR A 1 252 ? 27.603 2.332 9.334 1.00 72.38 252 THR A C 1
ATOM 1992 O O . THR A 1 252 ? 26.790 1.412 9.355 1.00 72.38 252 THR A O 1
ATOM 1995 N N . THR A 1 253 ? 27.788 3.125 10.392 1.00 66.38 253 THR A N 1
ATOM 1996 C CA . THR A 1 253 ? 27.091 2.974 11.676 1.00 66.38 253 THR A CA 1
ATOM 1997 C C . THR A 1 253 ? 26.367 4.263 12.074 1.00 66.38 253 THR A C 1
ATOM 1999 O O . THR A 1 253 ? 26.709 5.358 11.634 1.00 66.38 253 THR A O 1
ATOM 2002 N N . LEU A 1 254 ? 25.342 4.143 12.932 1.00 61.03 254 LEU A N 1
ATOM 2003 C CA . LEU A 1 254 ? 24.598 5.292 13.487 1.00 61.03 254 LEU A CA 1
ATOM 2004 C C . LEU A 1 254 ? 25.518 6.301 14.188 1.00 61.03 254 LEU A C 1
ATOM 2006 O O . LEU A 1 254 ? 25.283 7.506 14.124 1.00 61.03 254 LEU A O 1
ATOM 2010 N N . PHE A 1 255 ? 26.569 5.788 14.824 1.00 60.47 255 PHE A N 1
ATOM 2011 C CA . PHE A 1 255 ? 27.660 6.555 15.398 1.00 60.47 255 PHE A CA 1
ATOM 2012 C C . PHE A 1 255 ? 28.958 5.887 14.950 1.00 60.47 255 PHE A C 1
ATOM 2014 O O . PHE A 1 255 ? 29.188 4.719 15.270 1.00 60.47 255 PHE A O 1
ATOM 2021 N N . GLU A 1 256 ? 29.771 6.585 14.164 1.00 57.81 256 GLU A N 1
ATOM 2022 C CA . GLU A 1 256 ? 31.126 6.131 13.856 1.00 57.81 256 GLU A CA 1
ATOM 2023 C C . GLU A 1 256 ? 32.006 6.485 15.060 1.00 57.81 256 GLU A C 1
ATOM 2025 O O . GLU A 1 256 ? 32.137 7.654 15.444 1.00 57.81 256 GLU A O 1
ATOM 2030 N N . GLU A 1 257 ? 32.525 5.455 15.731 1.00 50.53 257 GLU A N 1
ATOM 2031 C CA . GLU A 1 257 ? 33.580 5.628 16.723 1.00 50.53 257 GLU A CA 1
ATOM 2032 C C . GLU A 1 257 ? 34.877 5.929 15.977 1.00 50.53 257 GLU A C 1
ATOM 2034 O O . GLU A 1 257 ? 35.242 5.251 15.020 1.00 50.53 257 GLU A O 1
ATOM 2039 N N . ILE A 1 258 ? 35.549 6.996 16.391 1.00 51.78 258 ILE A N 1
ATOM 2040 C CA . ILE A 1 258 ? 36.779 7.447 15.754 1.00 51.78 258 ILE A CA 1
ATOM 2041 C C . ILE A 1 258 ? 37.921 6.611 16.311 1.00 51.78 258 ILE A C 1
ATOM 2043 O O . ILE A 1 258 ? 38.134 6.592 17.526 1.00 51.78 258 ILE A O 1
ATOM 2047 N N . ASP A 1 259 ? 38.684 5.985 15.419 1.00 48.03 259 ASP A N 1
ATOM 2048 C CA . ASP A 1 259 ? 40.006 5.444 15.718 1.00 48.03 259 ASP A CA 1
ATOM 2049 C C . ASP A 1 259 ? 40.865 6.513 16.416 1.00 48.03 259 ASP A C 1
ATOM 2051 O O . ASP A 1 259 ? 41.334 7.454 15.782 1.00 48.03 259 ASP A O 1
ATOM 2055 N N . GLY A 1 260 ? 41.054 6.376 17.734 1.00 50.81 260 GLY A N 1
ATOM 2056 C CA . GLY A 1 260 ? 42.215 6.805 18.535 1.00 50.81 260 GLY A CA 1
ATOM 2057 C C . GLY A 1 260 ? 42.663 8.278 18.569 1.00 50.81 260 GLY A C 1
ATOM 2058 O O . GLY A 1 260 ? 43.426 8.641 19.462 1.00 50.81 260 GLY A O 1
ATOM 2059 N N . THR A 1 261 ? 42.227 9.152 17.666 1.00 50.38 261 THR A N 1
ATOM 2060 C CA . THR A 1 261 ? 42.670 10.550 17.582 1.00 50.38 261 THR A CA 1
ATOM 2061 C C . THR A 1 261 ? 41.468 11.466 17.749 1.00 50.38 261 THR A C 1
ATOM 2063 O O . THR A 1 261 ? 40.631 11.562 16.860 1.00 50.38 261 THR A O 1
ATOM 2066 N N . GLY A 1 262 ? 41.369 12.110 18.915 1.00 47.44 262 GLY A N 1
ATOM 2067 C CA . GLY A 1 262 ? 40.199 12.839 19.429 1.00 47.44 262 GLY A CA 1
ATOM 2068 C C . GLY A 1 262 ? 39.743 14.099 18.676 1.00 47.44 262 GLY A C 1
ATOM 2069 O O . GLY A 1 262 ? 39.299 15.054 19.312 1.00 47.44 262 GLY A O 1
ATOM 2070 N N . ALA A 1 263 ? 39.812 14.126 17.348 1.00 48.22 263 ALA A N 1
ATOM 2071 C CA . ALA A 1 263 ? 39.095 15.095 16.533 1.00 48.22 263 ALA A CA 1
ATOM 2072 C C . ALA A 1 263 ? 37.695 14.541 16.249 1.00 48.22 263 ALA A C 1
ATOM 2074 O O . ALA A 1 263 ? 37.570 13.546 15.552 1.00 48.22 263 ALA A O 1
ATOM 2075 N N . LYS A 1 264 ? 36.645 15.164 16.797 1.00 49.97 264 LYS A N 1
ATOM 2076 C CA . LYS A 1 264 ? 35.246 14.805 16.519 1.00 49.97 264 LYS A CA 1
ATOM 2077 C C . LYS A 1 264 ? 34.972 14.976 15.018 1.00 49.97 264 LYS A C 1
ATOM 2079 O O . LYS A 1 264 ? 34.770 16.101 14.570 1.00 49.97 264 LYS A O 1
ATOM 2084 N N . ALA A 1 265 ? 34.962 13.890 14.248 1.00 53.03 265 ALA A N 1
ATOM 2085 C CA . ALA A 1 265 ? 34.241 13.861 12.984 1.00 53.03 265 ALA A CA 1
ATOM 2086 C C . ALA A 1 265 ? 32.789 14.262 13.276 1.00 53.03 265 ALA A C 1
ATOM 2088 O O . ALA A 1 265 ? 32.261 13.956 14.352 1.00 53.03 265 ALA A O 1
ATOM 2089 N N . ASP A 1 266 ? 32.176 15.009 12.363 1.00 55.75 266 ASP A N 1
ATOM 2090 C CA . ASP A 1 266 ? 30.834 15.555 12.533 1.00 55.75 266 ASP A CA 1
ATOM 2091 C C . ASP A 1 266 ? 29.792 14.420 12.435 1.00 55.75 266 ASP A C 1
ATOM 2093 O O . ASP A 1 266 ? 29.073 14.240 11.451 1.00 55.75 266 ASP A O 1
ATOM 2097 N N . ASN A 1 267 ? 29.728 13.599 13.490 1.00 58.69 267 ASN A N 1
ATOM 2098 C CA . ASN A 1 267 ? 28.843 12.443 13.650 1.00 58.69 267 ASN A CA 1
ATOM 2099 C C . ASN A 1 267 ? 27.359 12.830 13.567 1.00 58.69 267 ASN A C 1
ATOM 2101 O O . ASN A 1 267 ? 26.496 11.960 13.469 1.00 58.69 267 ASN A O 1
ATOM 2105 N N . CYS A 1 268 ? 27.063 14.126 13.530 1.00 63.56 268 CYS A N 1
ATOM 2106 C CA . CYS A 1 268 ? 25.736 14.696 13.392 1.00 63.56 268 CYS A CA 1
ATOM 2107 C C . CYS A 1 268 ? 25.186 14.621 11.956 1.00 63.56 268 CYS A C 1
ATOM 2109 O O . CYS A 1 268 ? 23.971 14.548 11.795 1.00 63.56 268 CYS A O 1
ATOM 2111 N N . PHE A 1 269 ? 26.032 14.593 10.914 1.00 67.69 269 PHE A N 1
ATOM 2112 C CA . PHE A 1 269 ? 25.579 14.740 9.519 1.00 67.69 269 PHE A CA 1
ATOM 2113 C C . PHE A 1 269 ? 26.075 13.606 8.608 1.00 67.69 269 PHE A C 1
ATOM 2115 O O . PHE A 1 269 ? 27.247 13.254 8.659 1.00 67.69 269 PHE A O 1
ATOM 2122 N N . GLY A 1 270 ? 25.185 12.958 7.847 1.00 71.25 270 GLY A N 1
ATOM 2123 C CA . GLY A 1 270 ? 25.532 11.853 6.938 1.00 71.25 270 GLY A CA 1
ATOM 2124 C C . GLY A 1 270 ? 24.344 10.954 6.568 1.00 71.25 270 GLY A C 1
ATOM 2125 O O . GLY A 1 270 ? 23.346 10.914 7.288 1.00 71.25 270 GLY A O 1
ATOM 2126 N N . ILE A 1 271 ? 24.452 10.224 5.455 1.00 79.38 271 ILE A N 1
ATOM 2127 C CA . ILE A 1 271 ? 23.448 9.253 4.982 1.00 79.38 271 ILE A CA 1
ATOM 2128 C C . ILE A 1 271 ? 23.825 7.861 5.485 1.00 79.38 271 ILE A C 1
ATOM 2130 O O . ILE A 1 271 ? 24.948 7.415 5.280 1.00 79.38 271 ILE A O 1
ATOM 2134 N N . LEU A 1 272 ? 22.887 7.140 6.099 1.00 80.75 272 LEU A N 1
ATOM 2135 C CA . LEU A 1 272 ? 23.124 5.756 6.513 1.00 80.75 272 LEU A CA 1
ATOM 2136 C C . LEU A 1 272 ? 23.228 4.834 5.293 1.00 80.75 272 LEU A C 1
ATOM 2138 O O . LEU A 1 272 ? 22.289 4.749 4.497 1.00 80.75 272 LEU A O 1
ATOM 2142 N N . GLN A 1 273 ? 24.333 4.095 5.200 1.00 81.62 273 GLN A N 1
ATOM 2143 C CA . GLN A 1 273 ? 24.590 3.102 4.156 1.00 81.62 273 GLN A CA 1
ATOM 2144 C C . GLN A 1 273 ? 23.454 2.081 4.060 1.00 81.62 273 GLN A C 1
ATOM 2146 O O . GLN A 1 273 ? 22.988 1.762 2.968 1.00 81.62 273 GLN A O 1
ATOM 2151 N N . GLU A 1 274 ? 22.954 1.618 5.207 1.00 79.38 274 GLU A N 1
ATOM 2152 C CA . GLU A 1 274 ? 21.858 0.650 5.269 1.00 79.38 274 GLU A CA 1
ATOM 2153 C C . GLU A 1 274 ? 20.573 1.181 4.626 1.00 79.38 274 GLU A C 1
ATOM 2155 O O . GLU A 1 274 ? 19.917 0.445 3.893 1.00 79.38 274 GLU A O 1
ATOM 21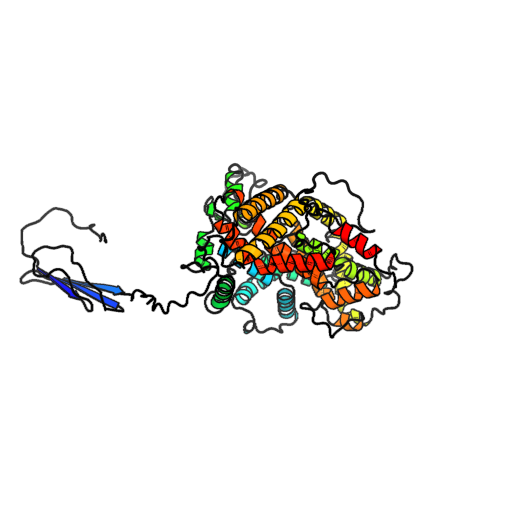60 N N . LYS A 1 275 ? 20.235 2.463 4.837 1.00 79.00 275 LYS A N 1
ATOM 2161 C CA . LYS A 1 275 ? 19.040 3.086 4.240 1.00 79.00 275 LYS A CA 1
ATOM 2162 C C . LYS A 1 275 ? 19.193 3.307 2.731 1.00 79.00 275 LYS A C 1
ATOM 2164 O O . LYS A 1 275 ? 18.192 3.306 2.020 1.00 79.00 275 LYS A O 1
ATOM 2169 N N . LEU A 1 276 ? 20.425 3.498 2.252 1.00 81.12 276 LEU A N 1
ATOM 2170 C CA . LEU A 1 276 ? 20.741 3.669 0.832 1.00 81.12 276 LEU A CA 1
ATOM 2171 C C . LEU A 1 276 ? 20.708 2.326 0.079 1.00 81.12 276 LEU A C 1
ATOM 2173 O O . LEU A 1 276 ? 20.149 2.244 -1.013 1.00 81.12 276 LEU A O 1
ATOM 2177 N N . ALA A 1 277 ? 21.277 1.275 0.676 1.00 82.12 277 ALA A N 1
ATOM 2178 C CA . ALA A 1 277 ? 21.324 -0.067 0.095 1.00 82.12 277 ALA A CA 1
ATOM 2179 C C . ALA A 1 277 ? 19.983 -0.812 0.215 1.00 82.12 277 ALA A C 1
ATOM 2181 O O . ALA A 1 277 ? 19.598 -1.562 -0.679 1.00 82.12 277 ALA A O 1
ATOM 2182 N N . ASN A 1 278 ? 19.252 -0.596 1.314 1.00 81.88 278 ASN A N 1
ATOM 2183 C CA . ASN A 1 278 ? 17.979 -1.252 1.608 1.00 81.88 278 ASN A CA 1
ATOM 2184 C C . ASN A 1 278 ? 16.906 -0.216 1.987 1.00 81.88 278 ASN A C 1
ATOM 2186 O O . ASN A 1 278 ? 16.579 -0.067 3.168 1.00 81.88 278 ASN A O 1
ATOM 2190 N N . PRO A 1 279 ? 16.329 0.506 1.010 1.00 84.00 279 PRO A N 1
ATOM 2191 C CA . PRO A 1 279 ? 15.234 1.422 1.295 1.00 84.00 279 PRO A CA 1
ATOM 2192 C C . PRO A 1 279 ? 13.992 0.666 1.790 1.00 84.00 279 PRO A C 1
ATOM 2194 O O . PRO A 1 279 ? 13.665 -0.420 1.305 1.00 84.00 279 PRO A O 1
ATOM 2197 N N . CYS A 1 280 ? 13.273 1.265 2.743 1.00 84.81 280 CYS A N 1
ATOM 2198 C CA . CYS A 1 280 ? 11.970 0.777 3.193 1.00 84.81 280 CYS A CA 1
ATOM 2199 C C . CYS A 1 280 ? 10.906 1.115 2.143 1.00 84.81 280 CYS A C 1
ATOM 2201 O O . CYS A 1 280 ? 10.563 2.283 1.954 1.00 84.81 280 CYS A O 1
ATOM 2203 N N . LEU A 1 281 ? 10.358 0.099 1.481 1.00 87.25 281 LEU A N 1
ATOM 2204 C CA . LEU A 1 281 ? 9.399 0.276 0.392 1.00 87.25 281 LEU A CA 1
ATOM 2205 C C . LEU A 1 281 ? 7.972 0.128 0.908 1.00 87.25 281 LEU A C 1
ATOM 2207 O O . LEU A 1 281 ? 7.334 -0.907 0.743 1.00 87.25 281 LEU A O 1
ATOM 2211 N N . LEU A 1 282 ? 7.505 1.185 1.571 1.00 90.88 282 LEU A N 1
ATOM 2212 C CA . LEU A 1 282 ? 6.152 1.310 2.106 1.00 90.88 282 LEU A CA 1
ATOM 2213 C C . LEU A 1 282 ? 5.555 2.640 1.657 1.00 90.88 282 LEU A C 1
ATOM 2215 O O . LEU A 1 282 ? 6.176 3.689 1.840 1.00 90.88 282 LEU A O 1
ATOM 2219 N N . GLU A 1 283 ? 4.334 2.614 1.129 1.00 91.88 283 GLU A N 1
ATOM 2220 C CA . GLU A 1 283 ? 3.615 3.838 0.767 1.00 91.88 283 GLU A CA 1
ATOM 2221 C C . GLU A 1 283 ? 2.500 4.141 1.764 1.00 91.88 283 GLU A C 1
ATOM 2223 O O . GLU A 1 283 ? 1.777 3.267 2.251 1.00 91.88 283 GLU A O 1
ATOM 2228 N N . LEU A 1 284 ? 2.322 5.433 2.025 1.00 92.12 284 LEU A N 1
ATOM 2229 C CA . LEU A 1 284 ? 1.323 5.929 2.960 1.00 92.12 284 LEU A CA 1
ATOM 2230 C C . LEU A 1 284 ? -0.105 5.851 2.378 1.00 92.12 284 LEU A C 1
ATOM 2232 O O . LEU A 1 284 ? -1.081 5.843 3.131 1.00 92.12 284 LEU A O 1
ATOM 2236 N N . ILE A 1 285 ? -0.239 5.719 1.049 1.00 93.75 285 ILE A N 1
ATOM 2237 C CA . ILE A 1 285 ? -1.530 5.546 0.361 1.00 93.75 285 ILE A CA 1
ATOM 2238 C C . ILE A 1 285 ? -2.299 4.324 0.875 1.00 93.75 285 ILE A C 1
ATOM 2240 O O . ILE A 1 285 ? -3.526 4.345 0.944 1.00 93.75 285 ILE A O 1
ATOM 2244 N N . TRP A 1 286 ? -1.583 3.270 1.279 1.00 95.31 286 TRP A N 1
ATOM 2245 C CA . TRP A 1 286 ? -2.199 2.085 1.856 1.00 95.31 286 TRP A CA 1
ATOM 2246 C C . TRP A 1 286 ? -2.927 2.441 3.153 1.00 95.31 286 TRP A C 1
ATOM 2248 O O . TRP A 1 286 ? -4.101 2.109 3.309 1.00 95.31 286 TRP A O 1
ATOM 2258 N N . SER A 1 287 ? -2.272 3.197 4.036 1.00 94.69 287 SER A N 1
ATOM 2259 C CA . SER A 1 287 ? -2.858 3.639 5.302 1.00 94.69 287 SER A CA 1
ATOM 2260 C C . SER A 1 287 ? -4.040 4.579 5.086 1.00 94.69 287 SER A C 1
ATOM 2262 O O . SER A 1 287 ? -5.041 4.460 5.785 1.00 94.69 287 SER A O 1
ATOM 2264 N N . TYR A 1 288 ? -3.955 5.472 4.095 1.00 95.31 288 TYR A N 1
ATOM 2265 C CA . TYR A 1 288 ? -5.061 6.362 3.731 1.00 95.31 288 TYR A CA 1
ATOM 2266 C C . TYR A 1 288 ? -6.337 5.577 3.386 1.00 95.31 288 TYR A C 1
ATOM 2268 O O . TYR A 1 288 ? -7.406 5.860 3.923 1.00 95.31 288 TYR A O 1
ATOM 2276 N N . TRP A 1 289 ? -6.233 4.545 2.542 1.00 96.19 289 TRP A N 1
ATOM 2277 C CA . TRP A 1 289 ? -7.406 3.753 2.167 1.00 96.19 289 TRP A CA 1
ATOM 2278 C C . TRP A 1 289 ? -7.963 2.910 3.317 1.00 96.19 289 TRP A C 1
ATOM 2280 O O . TRP A 1 289 ? -9.177 2.729 3.384 1.00 96.19 289 TRP A O 1
ATOM 2290 N N . HIS A 1 290 ? -7.125 2.431 4.242 1.00 95.00 290 HIS A N 1
ATOM 2291 C CA . HIS A 1 290 ? -7.600 1.698 5.425 1.00 95.00 290 HIS A CA 1
ATOM 2292 C C . HIS A 1 290 ? -8.299 2.628 6.435 1.00 95.00 290 HIS A C 1
ATOM 2294 O O . HIS A 1 290 ? -9.289 2.228 7.052 1.00 95.00 290 HIS A O 1
ATOM 2300 N N . GLU A 1 291 ? -7.865 3.888 6.542 1.00 93.19 291 GLU A N 1
ATOM 2301 C CA . GLU A 1 291 ? -8.568 4.936 7.301 1.00 93.19 291 GLU A CA 1
ATOM 2302 C C . GLU A 1 291 ? -9.948 5.246 6.715 1.00 93.19 291 GLU A C 1
ATOM 2304 O O . GLU A 1 291 ? -10.952 5.144 7.420 1.00 93.19 291 GLU A O 1
ATOM 2309 N N . GLU A 1 292 ? -10.022 5.547 5.413 1.00 93.19 292 GLU A N 1
ATOM 2310 C CA . GLU A 1 292 ? -11.294 5.786 4.704 1.00 93.19 292 GLU A CA 1
ATOM 2311 C C . GLU A 1 292 ? -12.198 4.535 4.700 1.00 93.19 292 GLU A C 1
ATOM 2313 O O . GLU A 1 292 ? -13.427 4.626 4.655 1.00 93.19 292 GLU A O 1
ATOM 2318 N N . GLY A 1 293 ? -11.595 3.348 4.818 1.00 93.00 293 GLY A N 1
ATOM 2319 C CA . GLY A 1 293 ? -12.273 2.068 5.012 1.00 93.00 293 GLY A CA 1
ATOM 2320 C C . GLY A 1 293 ? -12.923 1.887 6.389 1.00 93.00 293 GLY A C 1
ATOM 2321 O O . GLY A 1 293 ? -13.611 0.888 6.589 1.00 93.00 293 GLY A O 1
ATOM 2322 N N . MET A 1 294 ? -12.771 2.846 7.310 1.00 93.06 294 MET A N 1
ATOM 2323 C CA . MET A 1 294 ? -13.279 2.829 8.689 1.00 93.06 294 MET A CA 1
ATOM 2324 C C . MET A 1 294 ? -12.599 1.805 9.613 1.00 93.06 294 MET A C 1
ATOM 2326 O O . MET A 1 294 ? -13.157 1.465 10.660 1.00 93.06 294 MET A O 1
ATOM 2330 N N . LEU A 1 295 ? -11.388 1.334 9.282 1.00 94.69 295 LEU A N 1
ATOM 2331 C CA . LEU A 1 295 ? -10.630 0.412 10.140 1.00 94.69 295 LEU A CA 1
ATOM 2332 C C . LEU A 1 295 ? -10.362 1.042 11.515 1.00 94.69 295 LEU A C 1
ATOM 2334 O O . LEU A 1 295 ? -10.783 0.520 12.548 1.00 94.69 295 LEU A O 1
ATOM 2338 N N . VAL A 1 296 ? -9.730 2.217 11.519 1.00 92.69 296 VAL A N 1
ATOM 2339 C CA . VAL A 1 296 ? -9.349 2.916 12.755 1.00 92.69 296 VAL A CA 1
ATOM 2340 C C . VAL A 1 296 ? -10.582 3.395 13.520 1.00 92.69 296 VAL A C 1
ATOM 2342 O O . VAL A 1 296 ? -10.620 3.327 14.747 1.00 92.69 296 VAL A O 1
ATOM 2345 N N . GLN A 1 297 ? -11.636 3.816 12.811 1.00 91.69 297 GLN A N 1
ATOM 2346 C CA . GLN A 1 297 ? -12.909 4.195 13.434 1.00 91.69 297 GLN A CA 1
ATOM 2347 C C . GLN A 1 297 ? -13.584 3.010 14.130 1.00 91.69 297 GLN A C 1
ATOM 2349 O O . GLN A 1 297 ? -14.119 3.172 15.225 1.00 91.69 297 GLN A O 1
ATOM 2354 N N . THR A 1 298 ? -13.512 1.813 13.541 1.00 93.50 298 THR A N 1
ATOM 2355 C CA . THR A 1 298 ? -14.037 0.582 14.148 1.00 93.50 298 THR A CA 1
ATOM 2356 C C . THR A 1 298 ? -13.334 0.285 15.465 1.00 93.50 298 THR A C 1
ATOM 2358 O O . THR A 1 298 ? -13.997 0.090 16.484 1.00 93.50 298 THR A O 1
ATOM 2361 N N . VAL A 1 299 ? -11.998 0.315 15.475 1.00 93.19 299 VAL A N 1
ATOM 2362 C CA . VAL A 1 299 ? -11.231 0.078 16.703 1.00 93.19 299 VAL A CA 1
ATOM 2363 C C . VAL A 1 299 ? -11.500 1.171 17.737 1.00 93.19 299 VAL A C 1
ATOM 2365 O O . VAL A 1 299 ? -11.731 0.849 18.897 1.00 93.19 299 VAL A O 1
ATOM 2368 N N . ASN A 1 300 ? -11.570 2.440 17.330 1.00 91.50 300 ASN A N 1
ATOM 2369 C CA . ASN A 1 300 ? -11.890 3.550 18.232 1.00 91.50 300 ASN A CA 1
ATOM 2370 C C . ASN A 1 300 ? -13.292 3.446 18.853 1.00 91.50 300 ASN A C 1
ATOM 2372 O O . ASN A 1 300 ? -13.483 3.801 20.015 1.00 91.50 300 ASN A O 1
ATOM 2376 N N . ALA A 1 301 ? -14.289 2.971 18.103 1.00 90.81 301 ALA A N 1
ATOM 2377 C CA . ALA A 1 301 ? -15.629 2.744 18.639 1.00 90.81 301 ALA A CA 1
ATOM 2378 C C . ALA A 1 301 ? -15.622 1.629 19.699 1.00 90.81 301 ALA A C 1
ATOM 2380 O O . ALA A 1 301 ? -16.243 1.766 20.754 1.00 90.81 301 ALA A O 1
ATOM 2381 N N . ILE A 1 302 ? -14.862 0.557 19.454 1.00 91.62 302 ILE A N 1
ATOM 2382 C CA . ILE A 1 302 ? -14.692 -0.553 20.399 1.00 91.62 302 ILE A CA 1
ATOM 2383 C C . ILE A 1 302 ? -13.936 -0.091 21.653 1.00 91.62 302 ILE A C 1
ATOM 2385 O O . ILE A 1 302 ? -14.377 -0.366 22.767 1.00 91.62 302 ILE A O 1
ATOM 2389 N N . THR A 1 303 ? -12.833 0.650 21.514 1.00 91.31 303 THR A N 1
ATOM 2390 C CA . THR A 1 303 ? -12.051 1.125 22.669 1.00 91.31 303 THR A CA 1
ATOM 2391 C C . THR A 1 303 ? -12.822 2.118 23.528 1.00 91.31 303 THR A C 1
ATOM 2393 O O . THR A 1 303 ? -12.767 2.019 24.751 1.00 91.31 303 THR A O 1
ATOM 2396 N N . ARG A 1 304 ? -13.609 3.018 22.924 1.00 89.94 304 ARG A N 1
ATOM 2397 C CA . ARG A 1 304 ? -14.519 3.898 23.675 1.00 89.94 304 ARG A CA 1
ATOM 2398 C C . ARG A 1 304 ? -15.510 3.098 24.511 1.00 89.94 304 ARG A C 1
ATOM 2400 O O . ARG A 1 304 ? -15.729 3.437 25.671 1.00 89.94 304 ARG A O 1
ATOM 2407 N N . ARG A 1 305 ? -16.045 2.001 23.967 1.00 88.56 305 ARG A N 1
ATOM 2408 C CA . ARG A 1 305 ? -16.910 1.092 24.725 1.00 88.56 305 ARG A CA 1
ATOM 2409 C C . ARG A 1 305 ? -16.168 0.435 25.896 1.00 88.56 305 ARG A C 1
ATOM 2411 O O . ARG A 1 305 ? -16.723 0.407 26.990 1.00 88.56 305 ARG A O 1
ATOM 2418 N N . PHE A 1 306 ? -14.918 -0.008 25.716 1.00 88.44 306 PHE A N 1
ATOM 2419 C CA . PHE A 1 306 ? -14.071 -0.527 26.811 1.00 88.44 306 PHE A CA 1
ATOM 2420 C C . PHE A 1 306 ? -13.820 0.505 27.919 1.00 88.44 306 PHE A C 1
ATOM 2422 O O . PHE A 1 306 ? -13.812 0.158 29.096 1.00 88.44 306 PHE A O 1
ATOM 2429 N N . GLN A 1 307 ? -13.667 1.779 27.556 1.00 89.06 307 GLN A N 1
ATOM 2430 C CA . GLN A 1 307 ? -13.521 2.891 28.503 1.00 89.06 307 GLN A CA 1
ATOM 2431 C C . GLN A 1 307 ? -14.856 3.353 29.116 1.00 89.06 307 GLN A C 1
ATOM 2433 O O . GLN A 1 307 ? -14.870 4.303 29.896 1.00 89.06 307 GLN A O 1
ATOM 2438 N N . ASN A 1 308 ? -15.979 2.718 28.759 1.00 88.81 308 ASN A N 1
ATOM 2439 C CA . ASN A 1 308 ? -17.332 3.133 29.130 1.00 88.81 308 ASN A CA 1
ATOM 2440 C C . ASN A 1 308 ? -17.666 4.586 28.724 1.00 88.81 308 ASN A C 1
ATOM 2442 O O . ASN A 1 308 ? -18.367 5.316 29.427 1.00 88.81 308 ASN A O 1
ATOM 2446 N N . ILE A 1 309 ? -17.157 5.014 27.567 1.00 88.88 309 ILE A N 1
ATOM 2447 C CA . ILE A 1 309 ? -17.444 6.312 26.957 1.00 88.88 309 ILE A CA 1
ATOM 2448 C C . ILE A 1 309 ? -18.541 6.113 25.912 1.00 88.88 309 ILE A C 1
ATOM 2450 O O . ILE A 1 309 ? -18.384 5.326 24.978 1.00 88.88 309 ILE A O 1
ATOM 2454 N N . ARG A 1 310 ? -19.647 6.853 26.044 1.00 82.31 310 ARG A N 1
ATOM 2455 C CA . ARG A 1 310 ? -20.732 6.832 25.052 1.00 82.31 310 ARG A CA 1
ATOM 2456 C C . ARG A 1 310 ? -20.273 7.398 23.710 1.00 82.31 310 ARG A C 1
ATOM 2458 O O . ARG A 1 310 ? -19.495 8.356 23.656 1.00 82.31 310 ARG A O 1
ATOM 2465 N N . ALA A 1 311 ? -20.791 6.833 22.622 1.00 79.31 311 ALA A N 1
ATOM 2466 C CA . ALA A 1 311 ? -20.621 7.420 21.300 1.00 79.31 311 ALA A CA 1
ATOM 2467 C C . ALA A 1 311 ? -21.230 8.838 21.239 1.00 79.31 311 ALA A C 1
ATOM 2469 O O . ALA A 1 311 ? -22.146 9.178 21.985 1.00 79.31 311 ALA A O 1
ATOM 2470 N N . ALA A 1 312 ? -20.729 9.674 20.324 1.00 71.69 312 ALA A N 1
ATOM 2471 C CA . ALA A 1 312 ? -21.264 11.025 20.112 1.00 71.69 312 ALA A CA 1
ATOM 2472 C C . ALA A 1 312 ? -22.660 11.022 19.450 1.00 71.69 312 ALA A C 1
ATOM 2474 O O . ALA A 1 312 ? -23.350 12.039 19.453 1.00 71.69 312 ALA A O 1
ATOM 2475 N N . SER A 1 313 ? -23.064 9.891 18.864 1.00 71.88 313 SER A N 1
ATOM 2476 C CA . SER A 1 313 ? -24.383 9.711 18.262 1.00 71.88 313 SER A CA 1
ATOM 2477 C C . SER A 1 313 ? -25.454 9.517 19.349 1.00 71.88 313 SER A C 1
ATOM 2479 O O . SER A 1 313 ? -25.209 8.785 20.308 1.00 71.88 313 SER A O 1
ATOM 2481 N N . PRO A 1 314 ? -26.655 10.116 19.207 1.00 68.69 314 PRO A N 1
ATOM 2482 C CA . PRO A 1 314 ? -27.762 9.922 20.150 1.00 68.69 314 PRO A CA 1
ATOM 2483 C C . PRO A 1 314 ? -28.260 8.468 20.193 1.00 68.69 314 PRO A C 1
ATOM 2485 O O . PRO A 1 314 ? -28.794 8.030 21.210 1.00 68.69 314 PRO A O 1
ATOM 2488 N N . LEU A 1 315 ? -28.057 7.719 19.107 1.00 74.19 315 LEU A N 1
ATOM 2489 C CA . LEU A 1 315 ? -28.216 6.270 19.052 1.00 74.19 315 LEU A CA 1
ATOM 2490 C C . LEU A 1 315 ? -26.811 5.663 19.110 1.00 74.19 315 LEU A C 1
ATOM 2492 O O . LEU A 1 315 ? -26.043 5.844 18.165 1.00 74.19 315 LEU A O 1
ATOM 2496 N N . ASP A 1 316 ? -26.473 4.991 20.212 1.00 81.38 316 ASP A N 1
ATOM 2497 C CA . ASP A 1 316 ? -25.217 4.248 20.373 1.00 81.38 316 ASP A CA 1
ATOM 2498 C C . ASP A 1 316 ? -25.505 2.739 20.259 1.00 81.38 316 ASP A C 1
ATOM 2500 O O . ASP A 1 316 ? -25.926 2.124 21.246 1.00 81.38 316 ASP A O 1
ATOM 2504 N N . PRO A 1 317 ? -25.299 2.119 19.080 1.00 84.19 317 PRO A N 1
ATOM 2505 C CA . PRO A 1 317 ? -25.589 0.702 18.868 1.00 84.19 317 PRO A CA 1
ATOM 2506 C C . PRO A 1 317 ? -24.759 -0.220 19.767 1.00 84.19 317 PRO A C 1
ATOM 2508 O O . PRO A 1 317 ? -25.196 -1.323 20.086 1.00 84.19 317 PRO A O 1
ATOM 2511 N N . LEU A 1 318 ? -23.570 0.225 20.192 1.00 86.69 318 LEU A N 1
ATOM 2512 C CA . LEU A 1 318 ? -22.664 -0.569 21.024 1.00 86.69 318 LEU A CA 1
ATOM 2513 C C . LEU A 1 318 ? -23.017 -0.488 22.513 1.00 86.69 318 LEU A C 1
ATOM 2515 O O . LEU A 1 318 ? -22.533 -1.303 23.295 1.00 86.69 318 LEU A O 1
ATOM 2519 N N . SER A 1 319 ? -23.873 0.456 22.919 1.00 84.00 319 SER A N 1
ATOM 2520 C CA . SER A 1 319 ? -24.277 0.617 24.324 1.00 84.00 319 SER A CA 1
ATOM 2521 C C . SER A 1 319 ? -24.974 -0.620 24.904 1.00 84.00 319 SER A C 1
ATOM 2523 O O . SER A 1 319 ? -24.818 -0.899 26.094 1.00 84.00 319 SER A O 1
ATOM 2525 N N . ASN A 1 320 ? -25.673 -1.379 24.053 1.00 81.06 320 ASN A N 1
ATOM 2526 C CA . ASN A 1 320 ? -26.405 -2.595 24.413 1.00 81.06 320 ASN A CA 1
ATOM 2527 C C . ASN A 1 320 ? -25.598 -3.884 24.188 1.00 81.06 320 ASN A C 1
ATOM 2529 O O . ASN A 1 320 ? -26.103 -4.964 24.478 1.00 81.06 320 ASN A O 1
ATOM 2533 N N . LEU A 1 321 ? -24.377 -3.800 23.647 1.00 83.00 321 LEU A N 1
ATOM 2534 C CA . LEU A 1 321 ? -23.521 -4.970 23.468 1.00 83.00 321 LEU A CA 1
ATOM 2535 C C . LEU A 1 321 ? -22.691 -5.217 24.728 1.00 83.00 321 LEU A C 1
ATOM 2537 O O . LEU A 1 321 ? -22.031 -4.312 25.256 1.00 83.00 321 LEU A O 1
ATOM 2541 N N . GLU A 1 322 ? -22.732 -6.461 25.193 1.00 82.00 322 GLU A N 1
ATOM 2542 C CA . GLU A 1 322 ? -21.953 -6.931 26.333 1.00 82.00 322 GLU A CA 1
ATOM 2543 C C . GLU A 1 322 ? -20.502 -7.201 25.929 1.00 82.00 322 GLU A C 1
ATOM 2545 O O . GLU A 1 322 ? -20.223 -7.743 24.860 1.00 82.00 322 GLU A O 1
ATOM 2550 N N . MET A 1 323 ? -19.566 -6.843 26.809 1.00 85.31 323 MET A N 1
ATOM 2551 C CA . MET A 1 323 ? -18.122 -6.997 26.563 1.00 85.31 323 MET A CA 1
ATOM 2552 C C . MET A 1 323 ? -17.592 -8.383 26.945 1.00 85.31 323 MET A C 1
ATOM 2554 O O . MET A 1 323 ? -16.402 -8.653 26.781 1.00 85.31 323 MET A O 1
ATOM 2558 N N . ASP A 1 324 ? -18.459 -9.264 27.452 1.00 87.12 324 ASP A N 1
ATOM 2559 C CA . ASP A 1 324 ? -18.079 -10.584 27.954 1.00 87.12 324 ASP A CA 1
ATOM 2560 C C . ASP A 1 324 ? -17.326 -11.455 26.928 1.00 87.12 324 ASP A C 1
ATOM 2562 O O . ASP A 1 324 ? -16.273 -11.991 27.288 1.00 87.12 324 ASP A O 1
ATOM 2566 N N . PRO A 1 325 ? -17.726 -11.508 25.635 1.00 89.62 325 PRO A N 1
ATOM 2567 C CA . PRO A 1 325 ? -16.983 -12.268 24.625 1.00 89.62 325 PRO A CA 1
ATOM 2568 C C . PRO A 1 325 ? -15.547 -11.767 24.413 1.00 89.62 325 PRO A C 1
ATOM 2570 O O . PRO A 1 325 ? -14.669 -12.527 24.011 1.00 89.62 325 PRO A O 1
ATOM 2573 N N . LEU A 1 326 ? -15.275 -10.487 24.702 1.00 89.56 326 LEU A N 1
ATOM 2574 C CA . LEU A 1 326 ? -13.960 -9.867 24.517 1.00 89.56 326 LEU A CA 1
ATOM 2575 C C . LEU A 1 326 ? -13.077 -9.920 25.771 1.00 89.56 326 LEU A C 1
ATOM 2577 O O . LEU A 1 326 ? -11.963 -9.390 25.755 1.00 89.56 326 LEU A O 1
ATOM 2581 N N . ARG A 1 327 ? -13.520 -10.585 26.847 1.00 87.56 327 ARG A N 1
ATOM 2582 C CA . ARG A 1 327 ? -12.747 -10.748 28.088 1.00 87.56 327 ARG A CA 1
ATOM 2583 C C . ARG A 1 327 ? -11.315 -11.276 27.857 1.00 87.56 327 ARG A C 1
ATOM 2585 O O . ARG A 1 327 ? -10.406 -10.733 28.486 1.00 87.56 327 ARG A O 1
ATOM 2592 N N . PRO A 1 328 ? -11.050 -12.240 26.946 1.00 89.44 328 PRO A N 1
ATOM 2593 C CA . PRO A 1 328 ? -9.683 -12.696 26.665 1.00 89.44 328 PRO A CA 1
ATOM 2594 C C . PRO A 1 328 ? -8.764 -11.610 26.088 1.00 89.44 328 PRO A C 1
ATOM 2596 O O . PRO A 1 328 ? -7.548 -11.670 26.253 1.00 89.44 328 PRO A O 1
ATOM 2599 N N . LEU A 1 329 ? -9.333 -10.601 25.423 1.00 88.69 329 LEU A N 1
ATOM 2600 C CA . LEU A 1 329 ? -8.595 -9.522 24.764 1.00 88.69 329 LEU A CA 1
ATOM 2601 C C . LEU A 1 329 ? -8.445 -8.278 25.652 1.00 88.69 329 LEU A C 1
ATOM 2603 O O . LEU A 1 329 ? -7.875 -7.280 25.216 1.00 88.69 329 LEU A O 1
ATOM 2607 N N . ASN A 1 330 ? -8.922 -8.327 26.899 1.00 88.56 330 ASN A N 1
ATOM 2608 C CA . ASN A 1 330 ? -8.979 -7.168 27.787 1.00 88.56 330 ASN A CA 1
ATOM 2609 C C . ASN A 1 330 ? -7.598 -6.520 27.998 1.00 88.56 330 ASN A C 1
ATOM 2611 O O . ASN A 1 330 ? -7.440 -5.319 27.794 1.00 88.56 330 ASN A O 1
ATOM 2615 N N . ASN A 1 331 ? -6.573 -7.320 28.305 1.00 87.06 331 ASN A N 1
ATOM 2616 C CA . ASN A 1 331 ? -5.208 -6.818 28.521 1.00 87.06 331 ASN A CA 1
ATOM 2617 C C . ASN A 1 331 ? -4.627 -6.157 27.259 1.00 87.06 331 ASN A C 1
ATOM 2619 O O . ASN A 1 331 ? -3.848 -5.210 27.344 1.00 87.06 331 ASN A O 1
ATOM 2623 N N . LEU A 1 332 ? -5.025 -6.631 26.075 1.00 88.88 332 LEU A N 1
ATOM 2624 C CA . LEU A 1 332 ? -4.576 -6.076 24.800 1.00 88.88 332 LEU A CA 1
ATOM 2625 C C . LEU A 1 332 ? -5.242 -4.738 24.499 1.00 88.88 332 LEU A C 1
ATOM 2627 O O . LEU A 1 332 ? -4.560 -3.800 24.092 1.00 88.88 332 LEU A O 1
ATOM 2631 N N . PHE A 1 333 ? -6.553 -4.633 24.726 1.00 89.62 333 PHE A N 1
ATOM 2632 C CA . PHE A 1 333 ? -7.282 -3.384 24.526 1.00 89.62 333 PHE A CA 1
ATOM 2633 C C . PHE A 1 333 ? -6.876 -2.314 25.536 1.00 89.62 333 PHE A C 1
ATOM 2635 O O . PHE A 1 333 ? -6.661 -1.175 25.126 1.00 89.62 333 PHE A O 1
ATOM 2642 N N . TRP A 1 334 ? -6.686 -2.659 26.813 1.00 88.81 334 TRP A N 1
ATOM 2643 C CA . TRP A 1 334 ? -6.163 -1.707 27.797 1.00 88.81 334 TRP A CA 1
ATOM 2644 C C . TRP A 1 334 ? -4.736 -1.273 27.481 1.00 88.81 334 TRP A C 1
ATOM 2646 O O . TRP A 1 334 ? -4.460 -0.079 27.549 1.00 88.81 334 TRP A O 1
ATOM 2656 N N . GLY A 1 335 ? -3.864 -2.186 27.040 1.00 87.81 335 GLY A N 1
ATOM 2657 C CA . GLY A 1 335 ? -2.532 -1.821 26.553 1.00 87.81 335 GLY A CA 1
ATOM 2658 C C . GLY A 1 335 ? -2.585 -0.877 25.344 1.00 87.81 335 GLY A C 1
ATOM 2659 O O . GLY A 1 335 ? -1.903 0.145 25.330 1.00 87.81 335 GLY A O 1
ATOM 2660 N N . TYR A 1 336 ? -3.458 -1.153 24.368 1.00 89.38 336 TYR A N 1
ATOM 2661 C CA . TYR A 1 336 ? -3.675 -0.281 23.206 1.00 89.38 336 TYR A CA 1
ATOM 2662 C C . TYR A 1 336 ? -4.219 1.099 23.603 1.00 89.38 336 TYR A C 1
ATOM 2664 O O . TYR A 1 336 ? -3.810 2.102 23.025 1.00 89.38 336 TYR A O 1
ATOM 2672 N N . ILE A 1 337 ? -5.124 1.165 24.584 1.00 89.94 337 ILE A N 1
ATOM 2673 C CA . ILE A 1 337 ? -5.669 2.415 25.130 1.00 89.94 337 ILE A CA 1
ATOM 2674 C C . ILE A 1 337 ? -4.585 3.211 25.870 1.00 89.94 337 ILE A C 1
ATOM 2676 O O . ILE A 1 337 ? -4.454 4.410 25.650 1.00 89.94 337 ILE A O 1
ATOM 2680 N N . GLN A 1 338 ? -3.794 2.564 26.725 1.00 87.50 338 GLN A N 1
ATOM 2681 C CA . GLN A 1 338 ? -2.728 3.217 27.493 1.00 87.50 338 GLN A CA 1
ATOM 2682 C C . GLN A 1 338 ? -1.606 3.754 26.592 1.00 87.50 338 GLN A C 1
ATOM 2684 O O . GLN A 1 338 ? -1.036 4.804 26.881 1.00 87.50 338 GLN A O 1
ATOM 2689 N N . ASP A 1 339 ? -1.323 3.080 25.474 1.00 86.25 339 ASP A N 1
ATOM 2690 C CA . ASP A 1 339 ? -0.316 3.502 24.494 1.00 86.25 339 ASP A CA 1
ATOM 2691 C C . ASP A 1 339 ? -0.767 4.683 23.611 1.00 86.25 339 ASP A C 1
ATOM 2693 O O . ASP A 1 339 ? -0.055 5.061 22.684 1.00 86.25 339 ASP A O 1
ATOM 2697 N N . GLU A 1 340 ? -1.926 5.302 23.877 1.00 85.12 340 GLU A N 1
ATOM 2698 C CA . GLU A 1 340 ? -2.470 6.404 23.071 1.00 85.12 340 GLU A CA 1
ATOM 2699 C C . GLU A 1 340 ? -1.475 7.544 22.825 1.00 85.12 340 GLU A C 1
ATOM 2701 O O . GLU A 1 340 ? -1.445 8.091 21.724 1.00 85.12 340 GLU A O 1
ATOM 2706 N N . GLN A 1 341 ? -0.614 7.844 23.800 1.00 85.31 341 GLN A N 1
ATOM 2707 C CA . GLN A 1 341 ? 0.398 8.899 23.702 1.00 85.31 341 GLN A CA 1
ATOM 2708 C C . GLN A 1 341 ? 1.508 8.601 22.684 1.00 85.31 341 GLN A C 1
ATOM 2710 O O . GLN A 1 341 ? 2.060 9.531 22.099 1.00 85.31 341 GLN A O 1
ATOM 2715 N N . HIS A 1 342 ? 1.843 7.326 22.462 1.00 84.19 342 HIS A N 1
ATOM 2716 C CA . HIS A 1 342 ? 2.899 6.926 21.526 1.00 84.19 342 HIS A CA 1
ATOM 2717 C C . HIS A 1 342 ? 2.358 6.523 20.153 1.00 84.19 342 HIS A C 1
ATOM 2719 O O . HIS A 1 342 ? 3.149 6.189 19.269 1.00 84.19 342 HIS A O 1
ATOM 2725 N N . ARG A 1 343 ? 1.033 6.526 19.969 1.00 87.94 343 ARG A N 1
ATOM 2726 C CA . ARG A 1 343 ? 0.411 6.240 18.678 1.00 87.94 343 ARG A CA 1
ATOM 2727 C C . ARG A 1 343 ? 0.359 7.479 17.800 1.00 87.94 343 ARG A C 1
ATOM 2729 O O . ARG A 1 343 ? 0.246 8.613 18.271 1.00 87.94 343 ARG A O 1
ATOM 2736 N N . LEU A 1 344 ? 0.363 7.260 16.493 1.00 88.56 344 LEU A N 1
ATOM 2737 C CA . LEU A 1 344 ? 0.109 8.314 15.528 1.00 88.56 344 LEU A CA 1
ATOM 2738 C C . LEU A 1 344 ? -1.321 8.840 15.686 1.00 88.56 344 LEU A C 1
ATOM 2740 O O . LEU A 1 344 ? -2.308 8.100 15.640 1.00 88.56 344 LEU A O 1
ATOM 2744 N N . THR A 1 345 ? -1.436 10.155 15.836 1.00 89.25 345 THR A N 1
ATOM 2745 C CA . THR A 1 345 ? -2.731 10.828 15.904 1.00 89.25 345 THR A CA 1
ATOM 2746 C C . THR A 1 345 ? -3.327 10.992 14.503 1.00 89.25 345 THR A C 1
ATOM 2748 O O . THR A 1 345 ? -2.604 11.130 13.512 1.00 89.25 345 THR A O 1
ATOM 2751 N N . VAL A 1 346 ? -4.661 11.024 14.411 1.00 88.81 346 VAL A N 1
ATOM 2752 C CA . VAL A 1 346 ? -5.371 11.243 13.135 1.00 88.81 346 VAL A CA 1
ATOM 2753 C C . VAL A 1 346 ? -4.947 12.556 12.459 1.00 88.81 346 VAL A C 1
ATOM 2755 O O . VAL A 1 346 ? -4.652 12.517 11.264 1.00 88.81 346 VAL A O 1
ATOM 2758 N N . PRO A 1 347 ? -4.836 13.705 13.166 1.00 88.75 347 PRO A N 1
ATOM 2759 C CA . PRO A 1 347 ? -4.346 14.934 12.550 1.00 88.75 347 PRO A CA 1
ATOM 2760 C C . PRO A 1 347 ? -2.945 14.771 11.964 1.00 88.75 347 PRO A C 1
ATOM 2762 O O . PRO A 1 347 ? -2.726 15.183 10.831 1.00 88.75 347 PRO A O 1
ATOM 2765 N N . ARG A 1 348 ? -2.020 14.118 12.686 1.00 88.62 348 ARG A N 1
ATOM 2766 C CA . ARG A 1 348 ? -0.652 13.892 12.201 1.00 88.62 348 ARG A CA 1
ATOM 2767 C C . ARG A 1 348 ? -0.636 13.073 10.912 1.00 88.62 348 ARG A C 1
ATOM 2769 O O . ARG A 1 348 ? 0.031 13.473 9.968 1.00 88.62 348 ARG A O 1
ATOM 2776 N N . ARG A 1 349 ? -1.408 11.984 10.837 1.00 89.81 349 ARG A N 1
ATOM 2777 C CA . ARG A 1 349 ? -1.539 11.208 9.591 1.00 89.81 349 ARG A CA 1
ATOM 2778 C C . ARG A 1 349 ? -2.128 12.048 8.456 1.00 89.81 349 ARG A C 1
ATOM 2780 O O . ARG A 1 349 ? -1.650 11.965 7.332 1.00 89.81 349 ARG A O 1
ATOM 2787 N N . ASN A 1 350 ? -3.110 12.897 8.757 1.00 90.88 350 ASN A N 1
ATOM 2788 C CA . ASN A 1 350 ? -3.765 13.732 7.753 1.00 90.88 350 ASN A CA 1
ATOM 2789 C C . ASN A 1 350 ? -2.848 14.802 7.142 1.00 90.88 350 ASN A C 1
ATOM 2791 O O . ASN A 1 350 ? -2.899 15.023 5.935 1.00 90.88 350 ASN A O 1
ATOM 2795 N N . TYR A 1 351 ? -1.980 15.428 7.945 1.00 89.31 351 TYR A N 1
ATOM 2796 C CA . TYR A 1 351 ? -0.953 16.338 7.421 1.00 89.31 351 TYR A CA 1
ATOM 2797 C C . TYR A 1 351 ? -0.038 15.634 6.416 1.00 89.31 351 TYR A C 1
ATOM 2799 O O . TYR A 1 351 ? 0.289 16.199 5.377 1.00 89.31 351 TYR A O 1
ATOM 2807 N N . GLU A 1 352 ? 0.333 14.389 6.701 1.00 89.38 352 GLU A N 1
ATOM 2808 C CA . GLU A 1 352 ? 1.256 13.629 5.859 1.00 89.38 352 GLU A CA 1
ATOM 2809 C C . GLU A 1 352 ? 0.581 13.079 4.595 1.00 89.38 352 GLU A C 1
ATOM 2811 O O . GLU A 1 352 ? 1.194 13.073 3.529 1.00 89.38 352 GLU A O 1
ATOM 2816 N N . TYR A 1 353 ? -0.703 12.703 4.653 1.00 91.38 353 TYR A N 1
ATOM 2817 C CA . TYR A 1 353 ? -1.482 12.390 3.445 1.00 91.38 353 TYR A CA 1
ATOM 2818 C C . TYR A 1 353 ? -1.540 13.590 2.484 1.00 91.38 353 TYR A C 1
ATOM 2820 O O . TYR A 1 353 ? -1.376 13.421 1.269 1.00 91.38 353 TYR A O 1
ATOM 2828 N N . ASP A 1 354 ? -1.711 14.802 3.021 1.00 90.56 354 ASP A N 1
ATOM 2829 C CA . ASP A 1 354 ? -1.770 16.026 2.221 1.00 90.56 354 ASP A CA 1
ATOM 2830 C C . ASP A 1 354 ? -0.390 16.426 1.678 1.00 90.56 354 ASP A C 1
ATOM 2832 O O . ASP A 1 354 ? -0.262 16.849 0.525 1.00 90.56 354 ASP A O 1
ATOM 2836 N N . HIS A 1 355 ? 0.661 16.220 2.474 1.00 89.31 355 HIS A N 1
ATOM 2837 C CA . HIS A 1 355 ? 2.035 16.493 2.067 1.00 89.31 355 HIS A CA 1
ATOM 2838 C C . HIS A 1 355 ? 2.544 15.522 0.989 1.00 89.31 355 HIS A C 1
ATOM 2840 O O . HIS A 1 355 ? 3.206 15.949 0.046 1.00 89.31 355 HIS A O 1
ATOM 2846 N N . HIS A 1 356 ? 2.223 14.227 1.083 1.00 88.12 356 HIS A N 1
ATOM 2847 C CA . HIS A 1 356 ? 2.682 13.223 0.116 1.00 88.12 356 HIS A CA 1
ATOM 2848 C C . HIS A 1 356 ? 1.849 13.197 -1.171 1.00 88.12 356 HIS A C 1
ATOM 2850 O O . HIS A 1 356 ? 2.407 13.013 -2.254 1.00 88.12 356 HIS A O 1
ATOM 2856 N N . TYR A 1 357 ? 0.527 13.353 -1.060 1.00 90.44 357 TYR A N 1
ATOM 2857 C CA . TYR A 1 357 ? -0.406 13.101 -2.166 1.00 90.44 357 TYR A CA 1
ATOM 2858 C C . TYR A 1 357 ? -1.470 14.192 -2.348 1.00 90.44 357 TYR A C 1
ATOM 2860 O O . TYR A 1 357 ? -2.274 14.101 -3.271 1.00 90.44 357 TYR A O 1
ATOM 2868 N N . GLY A 1 358 ? -1.536 15.198 -1.471 1.00 89.88 358 GLY A N 1
ATOM 2869 C CA . GLY A 1 358 ? -2.621 16.186 -1.489 1.00 89.88 358 GLY A CA 1
ATOM 2870 C C . GLY A 1 358 ? -3.972 15.594 -1.083 1.00 89.88 358 GLY A C 1
ATOM 2871 O O . GLY A 1 358 ? -5.018 16.167 -1.386 1.00 89.88 358 GLY A O 1
ATOM 2872 N N . LEU A 1 359 ? -3.964 14.417 -0.447 1.00 91.50 359 LEU A N 1
ATOM 2873 C CA . LEU A 1 359 ? -5.161 13.738 0.031 1.00 91.50 359 LEU A CA 1
ATOM 2874 C C . LEU A 1 359 ? -5.479 14.199 1.447 1.00 91.50 359 LEU A C 1
ATOM 2876 O O . LEU A 1 359 ? -4.594 14.327 2.286 1.00 91.50 359 LEU A O 1
ATOM 2880 N N . ARG A 1 360 ? -6.764 14.408 1.729 1.00 90.94 360 ARG A N 1
ATOM 2881 C CA . ARG A 1 360 ? -7.232 14.863 3.040 1.00 90.94 360 ARG A CA 1
ATOM 2882 C C . ARG A 1 360 ? -8.364 13.986 3.511 1.00 90.94 360 ARG A C 1
ATOM 2884 O O . ARG A 1 360 ? -9.264 13.703 2.728 1.00 90.94 360 ARG A O 1
ATOM 2891 N N . LEU A 1 361 ? -8.355 13.623 4.782 1.00 90.88 361 LEU A N 1
ATOM 2892 C CA . LEU A 1 361 ? -9.501 13.016 5.448 1.00 90.88 361 LEU A CA 1
ATOM 2893 C C . LEU A 1 361 ? -10.561 14.089 5.726 1.00 90.88 361 LEU A C 1
ATOM 2895 O O . LEU A 1 361 ? -10.225 15.206 6.126 1.00 90.88 361 LEU A O 1
ATOM 2899 N N . GLU A 1 362 ? -11.837 13.739 5.580 1.00 86.62 362 GLU A N 1
ATOM 2900 C CA . GLU A 1 362 ? -12.958 14.567 6.034 1.00 86.62 362 GLU A CA 1
ATOM 2901 C C . GLU A 1 362 ? -13.744 13.853 7.137 1.00 86.62 362 GLU A C 1
ATOM 2903 O O . GLU A 1 362 ? -14.149 12.705 6.987 1.00 86.62 362 GLU A O 1
ATOM 2908 N N . GLY A 1 363 ? -14.012 14.538 8.250 1.00 80.56 363 GLY A N 1
ATOM 2909 C CA . GLY A 1 363 ? -14.805 13.976 9.341 1.00 80.56 363 GLY A CA 1
ATOM 2910 C C . GLY A 1 363 ? -14.869 14.892 10.557 1.00 80.56 363 GLY A C 1
ATOM 2911 O O . GLY A 1 363 ? -14.144 15.877 10.641 1.00 80.56 363 GLY A O 1
ATOM 2912 N N . GLN A 1 364 ? -15.724 14.555 11.525 1.00 73.56 364 GLN A N 1
ATOM 2913 C CA . GLN A 1 364 ? -15.871 15.334 12.764 1.00 73.56 364 GLN A CA 1
ATOM 2914 C C . GLN A 1 364 ? -14.592 15.343 13.616 1.00 73.56 364 GLN A C 1
ATOM 2916 O O . GLN A 1 364 ? -14.304 16.327 14.288 1.00 73.56 364 GLN A O 1
ATOM 2921 N N . ALA A 1 365 ? -13.821 14.253 13.575 1.00 70.69 365 ALA A N 1
ATOM 2922 C CA . ALA A 1 365 ? -12.555 14.121 14.295 1.00 70.69 365 ALA A CA 1
ATOM 2923 C C . ALA A 1 365 ? -11.376 14.817 13.590 1.00 70.69 365 ALA A C 1
ATOM 2925 O O . ALA A 1 365 ? -10.278 14.883 14.144 1.00 70.69 365 ALA A O 1
ATOM 2926 N N . VAL A 1 366 ? -11.582 15.321 12.370 1.00 79.00 366 VAL A N 1
ATOM 2927 C CA . VAL A 1 366 ? -10.545 15.991 11.590 1.00 79.00 366 VAL A CA 1
ATOM 2928 C C . VAL A 1 366 ? -10.658 17.496 11.799 1.00 79.00 366 VAL A C 1
ATOM 2930 O O . VAL A 1 366 ? -11.643 18.123 11.416 1.00 79.00 366 VAL A O 1
ATOM 2933 N N . GLN A 1 367 ? -9.628 18.089 12.396 1.00 74.50 367 GLN A N 1
ATOM 2934 C CA . GLN A 1 367 ? -9.536 19.540 12.522 1.00 74.50 367 GLN A CA 1
ATOM 2935 C C . GLN A 1 367 ? -9.249 20.165 11.154 1.00 74.50 367 GLN A C 1
ATOM 2937 O O . GLN A 1 367 ? -8.487 19.612 10.363 1.00 74.50 367 GLN A O 1
ATOM 2942 N N . GLN A 1 368 ? -9.831 21.333 10.875 1.00 76.44 368 GLN A N 1
ATOM 2943 C CA . GLN A 1 368 ? -9.432 22.121 9.712 1.00 76.44 368 GLN A CA 1
ATOM 2944 C C . GLN A 1 368 ? -8.012 22.642 9.939 1.00 76.44 368 GLN A C 1
ATOM 2946 O O . GLN A 1 368 ? -7.769 23.376 10.896 1.00 76.44 368 GLN A O 1
ATOM 2951 N N . PHE A 1 369 ? -7.081 22.269 9.064 1.00 81.12 369 PHE A N 1
ATOM 2952 C CA . PHE A 1 369 ? -5.695 22.719 9.132 1.00 81.12 369 PHE A CA 1
ATOM 2953 C C . PHE A 1 369 ? -5.275 23.473 7.873 1.00 81.12 369 PHE A C 1
ATOM 2955 O O . PHE A 1 369 ? -5.851 23.306 6.797 1.00 81.12 369 PHE A O 1
ATOM 2962 N N . ARG A 1 370 ? -4.257 24.326 8.029 1.00 85.19 370 ARG A N 1
ATOM 2963 C CA . ARG A 1 370 ? -3.594 25.047 6.939 1.00 85.19 370 ARG A CA 1
ATOM 2964 C C . ARG A 1 370 ? -2.155 24.534 6.823 1.00 85.19 370 ARG A C 1
ATOM 2966 O O . ARG A 1 370 ? -1.310 24.959 7.607 1.00 85.19 370 ARG A O 1
ATOM 2973 N N . PRO A 1 371 ? -1.897 23.580 5.922 1.00 87.06 371 PRO A N 1
ATOM 2974 C CA . PRO A 1 371 ? -0.567 23.019 5.700 1.00 87.06 371 PRO A CA 1
ATOM 2975 C C . PRO A 1 371 ? 0.348 24.051 5.024 1.00 87.06 371 PRO A C 1
ATOM 2977 O O . PRO A 1 371 ? -0.127 24.928 4.301 1.00 87.06 371 PRO A O 1
ATOM 2980 N N . ALA A 1 372 ? 1.658 23.938 5.248 1.00 86.56 372 ALA A N 1
ATOM 2981 C CA . ALA A 1 372 ? 2.651 24.789 4.585 1.00 86.56 372 ALA A CA 1
ATOM 2982 C C . ALA A 1 372 ? 2.852 24.412 3.108 1.00 86.56 372 ALA A C 1
ATOM 2984 O O . ALA A 1 372 ? 3.157 25.271 2.287 1.00 86.56 372 ALA A O 1
ATOM 2985 N N . ASP A 1 373 ? 2.668 23.133 2.781 1.00 86.50 373 ASP A N 1
ATOM 2986 C CA . ASP A 1 373 ? 2.872 22.585 1.447 1.00 86.50 373 ASP A CA 1
ATOM 2987 C C . ASP A 1 373 ? 1.849 21.475 1.166 1.00 86.50 373 ASP A C 1
ATOM 2989 O O . ASP A 1 373 ? 1.505 20.707 2.065 1.00 86.50 373 ASP A O 1
ATOM 2993 N N . THR A 1 374 ? 1.348 21.409 -0.070 1.00 88.62 374 THR A N 1
ATOM 2994 C CA . THR A 1 374 ? 0.257 20.510 -0.489 1.00 88.62 374 THR A CA 1
ATOM 2995 C C . THR A 1 374 ? 0.498 20.001 -1.902 1.00 88.62 374 THR A C 1
ATOM 2997 O O . THR A 1 374 ? 0.869 20.781 -2.783 1.00 88.62 374 THR A O 1
ATOM 3000 N N . ARG A 1 375 ? 0.225 18.722 -2.169 1.00 89.06 375 ARG A N 1
ATOM 3001 C CA . ARG A 1 375 ? 0.399 18.131 -3.512 1.00 89.06 375 ARG A CA 1
ATOM 3002 C C . ARG A 1 375 ? -0.909 18.113 -4.300 1.00 89.06 375 ARG A C 1
ATOM 3004 O O . ARG A 1 375 ? -1.429 17.059 -4.642 1.00 89.06 375 ARG A O 1
ATOM 3011 N N . SER A 1 376 ? -1.432 19.291 -4.628 1.00 87.00 376 SER A N 1
ATOM 3012 C CA . SER A 1 376 ? -2.730 19.428 -5.312 1.00 87.00 376 SER A CA 1
ATOM 3013 C C . SER A 1 376 ? -2.809 18.723 -6.675 1.00 87.00 376 SER A C 1
ATOM 3015 O O . SER A 1 376 ? -3.860 18.197 -7.028 1.00 87.00 376 SER A O 1
ATOM 3017 N N . LYS A 1 377 ? -1.702 18.669 -7.428 1.00 90.56 377 LYS A N 1
ATOM 3018 C CA . LYS A 1 377 ? -1.654 18.078 -8.779 1.00 90.56 377 LYS A CA 1
ATOM 3019 C C . LYS A 1 377 ? -1.502 16.557 -8.814 1.00 90.56 377 LYS A C 1
ATOM 3021 O O . LYS A 1 377 ? -1.645 15.969 -9.880 1.00 90.56 377 LYS A O 1
ATOM 3026 N N . PHE A 1 378 ? -1.188 15.912 -7.689 1.00 93.06 378 PHE A N 1
ATOM 3027 C CA . PHE A 1 378 ? -0.913 14.472 -7.678 1.00 93.06 378 PHE A CA 1
ATOM 3028 C C . PHE A 1 378 ? -2.124 13.651 -8.131 1.00 93.06 378 PHE A C 1
ATOM 3030 O O . PHE A 1 378 ? -1.988 12.745 -8.947 1.00 93.06 378 PHE A O 1
ATOM 3037 N N . LEU A 1 379 ? -3.315 13.970 -7.621 1.00 92.44 379 LEU A N 1
ATOM 3038 C CA . LEU A 1 379 ? -4.516 13.205 -7.947 1.00 92.44 379 LEU A CA 1
ATOM 3039 C C . LEU A 1 379 ? -4.883 13.334 -9.432 1.00 92.44 379 LEU A C 1
ATOM 3041 O O . LEU A 1 379 ? -5.247 12.346 -10.064 1.00 92.44 379 LEU A O 1
ATOM 3045 N N . GLU A 1 380 ? -4.741 14.539 -9.987 1.00 92.25 380 GLU A N 1
ATOM 3046 C CA . GLU A 1 380 ? -4.956 14.813 -11.408 1.00 92.25 380 GLU A CA 1
ATOM 3047 C C . GLU A 1 380 ? -3.990 14.006 -12.281 1.00 92.25 380 GLU A C 1
ATOM 3049 O O . GLU A 1 380 ? -4.434 13.282 -13.172 1.00 92.25 380 GLU A O 1
ATOM 3054 N N . SER A 1 381 ? -2.685 14.061 -11.990 1.00 93.44 381 SER A N 1
ATOM 3055 C CA . SER A 1 381 ? -1.672 13.346 -12.773 1.00 93.44 381 SER A CA 1
ATOM 3056 C C . SER A 1 381 ? -1.801 11.828 -12.642 1.00 93.44 381 SER A C 1
ATOM 3058 O O . SER A 1 381 ? -1.682 11.109 -13.634 1.00 93.44 381 SER A O 1
ATOM 3060 N N . PHE A 1 382 ? -2.118 11.318 -11.449 1.00 94.69 382 PHE A N 1
ATOM 3061 C CA . PHE A 1 382 ? -2.307 9.888 -11.227 1.00 94.69 382 PHE A CA 1
ATOM 3062 C C . PHE A 1 382 ? -3.563 9.356 -11.928 1.00 94.69 382 PHE A C 1
ATOM 3064 O O . PHE A 1 382 ? -3.508 8.328 -12.601 1.00 94.69 382 PHE A O 1
ATOM 3071 N N . HIS A 1 383 ? -4.693 10.063 -11.849 1.00 93.62 383 HIS A N 1
ATOM 3072 C CA . HIS A 1 383 ? -5.894 9.686 -12.598 1.00 93.62 383 HIS A CA 1
ATOM 3073 C C . HIS A 1 383 ? -5.691 9.812 -14.113 1.00 93.62 383 HIS A C 1
ATOM 3075 O O . HIS A 1 383 ? -6.194 8.975 -14.865 1.00 93.62 383 HIS A O 1
ATOM 3081 N N . HIS A 1 384 ? -4.925 10.809 -14.566 1.00 93.19 384 HIS A N 1
ATOM 3082 C CA . HIS A 1 384 ? -4.555 10.952 -15.971 1.00 93.19 384 HIS A CA 1
ATOM 3083 C C . HIS A 1 384 ? -3.733 9.751 -16.455 1.00 93.19 384 HIS A C 1
ATOM 3085 O O . HIS A 1 384 ? -4.067 9.154 -17.479 1.00 93.19 384 HIS A O 1
ATOM 3091 N N . LEU A 1 385 ? -2.732 9.331 -15.674 1.00 95.00 385 LEU A N 1
ATOM 3092 C CA . LEU A 1 385 ? -1.939 8.131 -15.939 1.00 95.00 385 LEU A CA 1
ATOM 3093 C C . LEU A 1 385 ? -2.824 6.881 -16.047 1.00 95.00 385 LEU A C 1
ATOM 3095 O O . LEU A 1 385 ? -2.717 6.136 -17.021 1.00 95.00 385 LEU A O 1
ATOM 3099 N N . LEU A 1 386 ? -3.724 6.660 -15.082 1.00 94.19 386 LEU A N 1
ATOM 3100 C CA . LEU A 1 386 ? -4.633 5.508 -15.096 1.00 94.19 386 LEU A CA 1
ATOM 3101 C C . LEU A 1 386 ? -5.545 5.519 -16.331 1.00 94.19 386 LEU A C 1
ATOM 3103 O O . LEU A 1 386 ? -5.727 4.476 -16.960 1.00 94.19 386 LEU A O 1
ATOM 3107 N N . ARG A 1 387 ? -6.062 6.690 -16.726 1.00 92.62 387 ARG A N 1
ATOM 3108 C CA . ARG A 1 387 ? -6.851 6.852 -17.955 1.00 92.62 387 ARG A CA 1
ATOM 3109 C C . ARG A 1 387 ? -6.029 6.489 -19.192 1.00 92.62 387 ARG A C 1
ATOM 3111 O O . ARG A 1 387 ? -6.495 5.691 -20.003 1.00 92.62 387 ARG A O 1
ATOM 3118 N N . LEU A 1 388 ? -4.806 7.001 -19.330 1.00 93.62 388 LEU A N 1
ATOM 3119 C CA . LEU A 1 388 ? -3.932 6.663 -20.461 1.00 93.62 388 LEU A CA 1
ATOM 3120 C C . LEU A 1 388 ? -3.617 5.165 -20.524 1.00 93.62 388 LEU A C 1
ATOM 3122 O O . LEU A 1 388 ? -3.623 4.593 -21.609 1.00 93.62 388 LEU A O 1
ATOM 3126 N N . CYS A 1 389 ? -3.443 4.505 -19.376 1.00 94.62 389 CYS A N 1
ATOM 3127 C CA . CYS A 1 389 ? -3.267 3.054 -19.332 1.00 94.62 389 CYS A CA 1
ATOM 3128 C C . CYS A 1 389 ? -4.488 2.311 -19.895 1.00 94.62 389 CYS A C 1
ATOM 3130 O O . CYS A 1 389 ? -4.326 1.320 -20.598 1.00 94.62 389 CYS A O 1
ATOM 3132 N N . THR A 1 390 ? -5.717 2.782 -19.638 1.00 92.88 390 THR A N 1
ATOM 3133 C CA . THR A 1 390 ? -6.917 2.148 -20.220 1.00 92.88 390 THR A CA 1
ATOM 3134 C C . THR A 1 390 ? -6.981 2.281 -21.737 1.00 92.88 390 THR A C 1
ATOM 3136 O O . THR A 1 390 ? -7.356 1.321 -22.407 1.00 92.88 390 THR A O 1
ATOM 3139 N N . VAL A 1 391 ? -6.571 3.432 -22.281 1.00 92.00 391 VAL A N 1
ATOM 3140 C CA . VAL A 1 391 ? -6.468 3.646 -23.732 1.00 92.00 391 VAL A CA 1
ATOM 3141 C C . VAL A 1 391 ? -5.392 2.736 -24.319 1.00 92.00 391 VAL A C 1
ATOM 3143 O O . VAL A 1 391 ? -5.645 2.059 -25.312 1.00 92.00 391 VAL A O 1
ATOM 3146 N N . PHE A 1 392 ? -4.236 2.651 -23.658 1.00 93.25 392 PHE A N 1
ATOM 3147 C CA . PHE A 1 392 ? -3.160 1.743 -24.038 1.00 93.25 392 PHE A CA 1
ATOM 3148 C C . PHE A 1 392 ? -3.634 0.285 -24.072 1.00 93.25 392 PHE A C 1
ATOM 3150 O O . PHE A 1 392 ? -3.398 -0.394 -25.061 1.00 93.25 392 PHE A O 1
ATOM 3157 N N . TYR A 1 393 ? -4.375 -0.195 -23.065 1.00 92.94 393 TYR A N 1
ATOM 3158 C CA . TYR A 1 393 ? -4.871 -1.578 -23.069 1.00 92.94 393 TYR A CA 1
ATOM 3159 C C . TYR A 1 393 ? -5.828 -1.870 -24.220 1.00 92.94 393 TYR A C 1
ATOM 3161 O O . TYR A 1 393 ? -5.784 -2.968 -24.759 1.00 92.94 393 TYR A O 1
ATOM 3169 N N . LYS A 1 394 ? -6.667 -0.905 -24.621 1.00 91.19 394 LYS A N 1
ATOM 3170 C CA . LYS A 1 394 ? -7.530 -1.076 -25.799 1.00 91.19 394 LYS A CA 1
ATOM 3171 C C . LYS A 1 394 ? -6.707 -1.236 -27.078 1.00 91.19 394 LYS A C 1
ATOM 3173 O O . LYS A 1 394 ? -7.066 -2.052 -27.914 1.00 91.19 394 LYS A O 1
ATOM 3178 N N . GLN A 1 395 ? -5.617 -0.480 -27.209 1.00 91.31 395 GLN A N 1
ATOM 3179 C CA . GLN A 1 395 ? -4.701 -0.588 -28.346 1.00 91.31 395 GLN A CA 1
ATOM 3180 C C . GLN A 1 395 ? -3.865 -1.873 -28.294 1.00 91.31 395 GLN A C 1
ATOM 3182 O O . GLN A 1 395 ? -3.649 -2.491 -29.322 1.00 91.31 395 GLN A O 1
ATOM 3187 N N . ASP A 1 396 ? -3.413 -2.291 -27.110 1.00 90.62 396 ASP A N 1
ATOM 3188 C CA . ASP A 1 396 ? -2.585 -3.492 -26.926 1.00 90.62 396 ASP A CA 1
ATOM 3189 C C . ASP A 1 396 ? -3.390 -4.795 -27.075 1.00 90.62 396 ASP A C 1
ATOM 3191 O O . ASP A 1 396 ? -2.859 -5.834 -27.465 1.00 90.62 396 ASP A O 1
ATOM 3195 N N . ASP A 1 397 ? -4.691 -4.754 -26.776 1.00 89.12 397 ASP A N 1
ATOM 3196 C CA . ASP A 1 397 ? -5.622 -5.843 -27.078 1.00 89.12 397 ASP A CA 1
ATOM 3197 C C . ASP A 1 397 ? -5.955 -5.924 -28.580 1.00 89.12 397 ASP A C 1
ATOM 3199 O O . ASP A 1 397 ? -6.297 -7.003 -29.070 1.00 89.12 397 ASP A O 1
ATOM 3203 N N . ASP A 1 398 ? -5.838 -4.815 -29.317 1.00 89.38 398 ASP A N 1
ATOM 3204 C CA . ASP A 1 398 ? -6.050 -4.776 -30.761 1.00 89.38 398 ASP A CA 1
ATOM 3205 C C . ASP A 1 398 ? -4.794 -5.228 -31.516 1.00 89.38 398 ASP A C 1
ATOM 3207 O O . ASP A 1 398 ? -3.872 -4.466 -31.790 1.00 89.38 398 ASP A O 1
ATOM 3211 N N . THR A 1 399 ? -4.787 -6.496 -31.926 1.00 86.25 399 THR A N 1
ATOM 3212 C CA . THR A 1 399 ? -3.681 -7.088 -32.698 1.00 86.25 399 THR A CA 1
ATOM 3213 C C . THR A 1 399 ? -3.435 -6.444 -34.074 1.00 86.25 399 THR A C 1
ATOM 3215 O O . THR A 1 399 ? -2.458 -6.792 -34.735 1.00 86.25 399 THR A O 1
ATOM 3218 N N . THR A 1 400 ? -4.296 -5.527 -34.537 1.00 86.31 400 THR A N 1
ATOM 3219 C CA . THR A 1 400 ? -4.113 -4.807 -35.810 1.00 86.31 400 THR A CA 1
ATOM 3220 C C . THR A 1 400 ? -3.276 -3.532 -35.674 1.00 86.31 400 THR A C 1
ATOM 3222 O O . THR A 1 400 ? -2.767 -3.031 -36.680 1.00 86.31 400 THR A O 1
ATOM 3225 N N . VAL A 1 401 ? -3.098 -3.014 -34.454 1.00 85.75 401 VAL A N 1
ATOM 3226 C CA . VAL A 1 401 ? -2.405 -1.749 -34.181 1.00 85.75 401 VAL A CA 1
ATOM 3227 C C . VAL A 1 401 ? -1.238 -1.987 -33.227 1.00 85.75 401 VAL A C 1
ATOM 3229 O O . VAL A 1 401 ? -1.357 -2.669 -32.215 1.00 85.75 401 VAL A O 1
ATOM 3232 N N . LYS A 1 402 ? -0.082 -1.378 -33.512 1.00 85.44 402 LYS A N 1
ATOM 3233 C CA . LYS A 1 402 ? 1.008 -1.322 -32.533 1.00 85.44 402 LYS A CA 1
ATOM 3234 C C . LYS A 1 402 ? 0.671 -0.259 -31.488 1.00 85.44 402 LYS A C 1
ATOM 3236 O O . LYS A 1 402 ? 0.643 0.925 -31.816 1.00 85.44 402 LYS A O 1
ATOM 3241 N N . ALA A 1 403 ? 0.424 -0.682 -30.252 1.00 89.50 403 ALA A N 1
ATOM 3242 C CA . ALA A 1 403 ? 0.121 0.229 -29.155 1.00 89.50 403 ALA A CA 1
ATOM 3243 C C . ALA A 1 403 ? 1.288 1.193 -28.878 1.00 89.50 403 ALA A C 1
ATOM 3245 O O . ALA A 1 403 ? 2.452 0.783 -28.838 1.00 89.50 403 ALA A O 1
ATOM 3246 N N . ASP A 1 404 ? 0.968 2.471 -28.666 1.00 89.88 404 ASP A N 1
ATOM 3247 C CA . ASP A 1 404 ? 1.949 3.504 -28.333 1.00 89.88 404 ASP A CA 1
ATOM 3248 C C . ASP A 1 404 ? 1.988 3.744 -26.817 1.00 89.88 404 ASP A C 1
ATOM 3250 O O . ASP A 1 404 ? 1.015 4.195 -26.209 1.00 89.88 404 ASP A O 1
ATOM 3254 N N . ALA A 1 405 ? 3.133 3.454 -26.198 1.00 93.06 405 ALA A N 1
ATOM 3255 C CA . ALA A 1 405 ? 3.360 3.674 -24.770 1.00 93.06 405 ALA A CA 1
ATOM 3256 C C . ALA A 1 405 ? 3.978 5.048 -24.449 1.00 93.06 405 ALA A C 1
ATOM 3258 O O . ALA A 1 405 ? 4.146 5.382 -23.274 1.00 93.06 405 ALA A O 1
ATOM 3259 N N . PHE A 1 406 ? 4.310 5.872 -25.448 1.00 93.69 406 PHE A N 1
ATOM 3260 C CA . PHE A 1 406 ? 4.950 7.169 -25.225 1.00 93.69 406 PHE A CA 1
ATOM 3261 C C . PHE A 1 406 ? 4.099 8.153 -24.394 1.00 93.69 406 PHE A C 1
ATOM 3263 O O . PHE A 1 406 ? 4.646 8.786 -23.484 1.00 93.69 406 PHE A O 1
ATOM 3270 N N . PRO A 1 407 ? 2.765 8.263 -24.589 1.00 94.62 407 PRO A N 1
ATOM 3271 C CA . PRO A 1 407 ? 1.924 9.078 -23.711 1.00 94.62 407 PRO A CA 1
ATOM 3272 C C . PRO A 1 407 ? 1.974 8.609 -22.252 1.00 94.62 407 PRO A C 1
ATOM 3274 O O . PRO A 1 407 ? 2.031 9.429 -21.336 1.00 94.62 407 PRO A O 1
ATOM 3277 N N . VAL A 1 408 ? 2.010 7.290 -22.035 1.00 95.25 408 VAL A N 1
ATOM 3278 C CA . VAL A 1 408 ? 2.112 6.709 -20.692 1.00 95.25 408 VAL A CA 1
ATOM 3279 C C . VAL A 1 408 ? 3.459 7.045 -20.057 1.00 95.25 408 VAL A C 1
ATOM 3281 O O . VAL A 1 408 ? 3.490 7.433 -18.893 1.00 95.25 408 VAL A O 1
ATOM 3284 N N . LEU A 1 409 ? 4.559 6.978 -20.815 1.00 95.50 409 LEU A N 1
ATOM 3285 C CA . LEU A 1 409 ? 5.887 7.366 -20.332 1.00 95.50 409 LEU A CA 1
ATOM 3286 C C . LEU A 1 409 ? 5.909 8.815 -19.824 1.00 95.50 409 LEU A C 1
ATOM 3288 O O . LEU A 1 409 ? 6.447 9.085 -18.750 1.00 95.50 409 LEU A O 1
ATOM 3292 N N . ASN A 1 410 ? 5.303 9.748 -20.560 1.00 95.31 410 ASN A N 1
ATOM 3293 C CA . ASN A 1 410 ? 5.254 11.151 -20.143 1.00 95.31 410 ASN A CA 1
ATOM 3294 C C . ASN A 1 410 ? 4.434 11.340 -18.860 1.00 95.31 410 ASN A C 1
ATOM 3296 O O . ASN A 1 410 ? 4.880 12.036 -17.948 1.00 95.31 410 ASN A O 1
ATOM 3300 N N . ALA A 1 411 ? 3.292 10.659 -18.738 1.00 95.00 411 ALA A N 1
ATOM 3301 C CA . ALA A 1 411 ? 2.499 10.687 -17.512 1.00 95.00 411 ALA A CA 1
ATOM 3302 C C . ALA A 1 411 ? 3.223 10.024 -16.321 1.00 95.00 411 ALA A C 1
ATOM 3304 O O . ALA A 1 411 ? 3.135 10.509 -15.191 1.00 95.00 411 ALA A O 1
ATOM 3305 N N . LEU A 1 412 ? 3.992 8.953 -16.550 1.00 95.88 412 LEU A N 1
ATOM 3306 C CA . LEU A 1 412 ? 4.842 8.325 -15.529 1.00 95.88 412 LEU A CA 1
ATOM 3307 C C . LEU A 1 412 ? 5.935 9.279 -15.042 1.00 95.88 412 LEU A C 1
ATOM 3309 O O . LEU A 1 412 ? 6.143 9.412 -13.839 1.00 95.88 412 LEU A O 1
ATOM 3313 N N . LYS A 1 413 ? 6.589 10.003 -15.952 1.00 95.12 413 LYS A N 1
ATOM 3314 C CA . LYS A 1 413 ? 7.579 11.029 -15.598 1.00 95.12 413 LYS A CA 1
ATOM 3315 C C . LYS A 1 413 ? 6.975 12.157 -14.774 1.00 95.12 413 LYS A C 1
ATOM 3317 O O . LYS A 1 413 ? 7.565 12.575 -13.780 1.00 95.12 413 LYS A O 1
ATOM 3322 N N . GLU A 1 414 ? 5.806 12.646 -15.173 1.00 93.94 414 GLU A N 1
ATOM 3323 C CA . GLU A 1 414 ? 5.137 13.753 -14.493 1.00 93.94 414 GLU A CA 1
ATOM 3324 C C . GLU A 1 414 ? 4.663 13.346 -13.089 1.00 93.94 414 GLU A C 1
ATOM 3326 O O . GLU A 1 414 ? 4.916 14.053 -12.110 1.00 93.94 414 GLU A O 1
ATOM 3331 N N . THR A 1 415 ? 4.060 12.159 -12.959 1.00 94.12 415 THR A N 1
ATOM 3332 C CA . THR A 1 415 ? 3.675 11.588 -11.657 1.00 94.12 415 THR A CA 1
ATOM 3333 C C . THR A 1 415 ? 4.892 11.318 -10.771 1.00 94.12 415 THR A C 1
ATOM 3335 O O . THR A 1 415 ? 4.884 11.714 -9.605 1.00 94.12 415 THR A O 1
ATOM 3338 N N . HIS A 1 416 ? 5.966 10.729 -11.309 1.00 93.88 416 HIS A N 1
ATOM 3339 C CA . HIS A 1 416 ? 7.230 10.525 -10.596 1.00 93.88 416 HIS A CA 1
ATOM 3340 C C . HIS A 1 416 ? 7.816 11.847 -10.087 1.00 93.88 416 HIS A C 1
ATOM 3342 O O . HIS A 1 416 ? 8.185 11.948 -8.916 1.00 93.88 416 HIS A O 1
ATOM 3348 N N . LEU A 1 417 ? 7.842 12.891 -10.920 1.00 92.25 417 LEU A N 1
ATOM 3349 C CA . LEU A 1 417 ? 8.352 14.202 -10.528 1.00 92.25 417 LEU A CA 1
ATOM 3350 C C . LEU A 1 417 ? 7.539 14.796 -9.368 1.00 92.25 417 LEU A C 1
ATOM 3352 O O . LEU A 1 417 ? 8.126 15.235 -8.379 1.00 92.25 417 LEU A O 1
ATOM 3356 N N . ILE A 1 418 ? 6.206 14.757 -9.440 1.00 92.12 418 ILE A N 1
ATOM 3357 C CA . ILE A 1 418 ? 5.332 15.239 -8.357 1.00 92.12 418 ILE A CA 1
ATOM 3358 C C . ILE A 1 418 ? 5.570 14.444 -7.063 1.00 92.12 418 ILE A C 1
ATOM 3360 O O . ILE A 1 418 ? 5.662 15.030 -5.984 1.00 92.12 418 ILE A O 1
ATOM 3364 N N . LEU A 1 419 ? 5.724 13.120 -7.159 1.00 89.94 419 LEU A N 1
ATOM 3365 C CA . LEU A 1 419 ? 6.019 12.266 -6.007 1.00 89.94 419 LEU A CA 1
ATOM 3366 C C . LEU A 1 419 ? 7.395 12.565 -5.400 1.00 89.94 419 LEU A C 1
ATOM 3368 O O . LEU A 1 419 ? 7.523 12.580 -4.172 1.00 89.94 419 LEU A O 1
ATOM 3372 N N . SER A 1 420 ? 8.410 12.822 -6.229 1.00 87.62 420 SER A N 1
ATOM 3373 C CA . SER A 1 420 ? 9.768 13.147 -5.777 1.00 87.62 420 SER A CA 1
ATOM 3374 C C . SER A 1 420 ? 9.823 14.458 -4.985 1.00 87.62 420 SER A C 1
ATOM 3376 O O . SER A 1 420 ? 10.558 14.556 -4.003 1.00 87.62 420 SER A O 1
ATOM 3378 N N . GLN A 1 421 ? 8.973 15.435 -5.325 1.00 84.12 421 GLN A N 1
ATOM 3379 C CA . GLN A 1 421 ? 8.860 16.690 -4.578 1.00 84.12 421 GLN A CA 1
ATOM 3380 C C . GLN A 1 421 ? 8.371 16.468 -3.143 1.00 84.12 421 GLN A C 1
ATOM 3382 O O . GLN A 1 421 ? 8.671 17.279 -2.285 1.00 84.12 421 GLN A O 1
ATOM 3387 N N . GLY A 1 422 ? 7.636 15.394 -2.840 1.00 73.31 422 GLY A N 1
ATOM 3388 C CA . GLY A 1 422 ? 7.194 15.051 -1.477 1.00 73.31 422 GLY A CA 1
ATOM 3389 C C . GLY A 1 422 ? 8.203 14.246 -0.648 1.00 73.31 422 GLY A C 1
ATOM 3390 O O . GLY A 1 422 ? 7.898 13.877 0.478 1.00 73.31 422 GLY A O 1
ATOM 3391 N N . ALA A 1 423 ? 9.390 13.930 -1.177 1.00 73.25 423 ALA A N 1
ATOM 3392 C CA . ALA A 1 423 ? 10.305 12.959 -0.566 1.00 73.25 423 ALA A CA 1
ATOM 3393 C C . ALA A 1 423 ? 11.310 13.558 0.446 1.00 73.25 423 ALA A C 1
ATOM 3395 O O . ALA A 1 423 ? 12.397 13.010 0.617 1.00 73.25 423 ALA A O 1
ATOM 3396 N N . HIS A 1 424 ? 10.986 14.683 1.097 1.00 67.81 424 HIS A N 1
ATOM 3397 C CA . HIS A 1 424 ? 11.942 15.439 1.925 1.00 67.81 424 HIS A CA 1
ATOM 3398 C C . HIS A 1 424 ? 11.517 15.688 3.388 1.00 67.81 424 HIS A C 1
ATOM 3400 O O . HIS A 1 424 ? 12.311 16.242 4.145 1.00 67.81 424 HIS A O 1
ATOM 3406 N N . ASN A 1 425 ? 10.329 15.245 3.829 1.00 62.25 425 ASN A N 1
ATOM 3407 C CA . ASN A 1 425 ? 9.898 15.318 5.235 1.00 62.25 425 ASN A CA 1
ATOM 3408 C C . ASN A 1 425 ? 9.305 13.980 5.715 1.00 62.25 425 ASN A C 1
ATOM 3410 O O . ASN A 1 425 ? 8.426 13.449 5.050 1.00 62.25 425 ASN A O 1
ATOM 3414 N N . GLN A 1 426 ? 9.817 13.427 6.830 1.00 63.25 426 GLN A N 1
ATOM 3415 C CA . GLN A 1 426 ? 9.420 12.141 7.466 1.00 63.25 426 GLN A CA 1
ATOM 3416 C C . GLN A 1 426 ? 9.191 10.949 6.510 1.00 63.25 426 GLN A C 1
ATOM 3418 O O . GLN A 1 426 ? 8.576 9.938 6.871 1.00 63.25 426 GLN A O 1
ATOM 3423 N N . PHE A 1 427 ? 9.737 11.047 5.298 1.00 67.69 427 PHE A N 1
ATOM 3424 C CA . PHE A 1 427 ? 9.569 10.080 4.234 1.00 67.69 427 PHE A CA 1
ATOM 3425 C C . PHE A 1 427 ? 10.198 8.744 4.652 1.00 67.69 427 PHE A C 1
ATOM 3427 O O . PHE A 1 427 ? 11.358 8.683 5.057 1.00 67.69 427 PHE A O 1
ATOM 3434 N N . GLY A 1 428 ? 9.411 7.670 4.584 1.00 71.56 428 GLY A N 1
ATOM 3435 C CA . GLY A 1 428 ? 9.812 6.320 4.995 1.00 71.56 428 GLY A CA 1
ATOM 3436 C C . GLY A 1 428 ? 9.564 5.994 6.475 1.00 71.56 428 GLY A C 1
ATOM 3437 O O . GLY A 1 428 ? 9.152 4.874 6.778 1.00 71.56 428 GLY A O 1
ATOM 3438 N N . ASP A 1 429 ? 9.690 6.961 7.388 1.00 80.31 429 ASP A N 1
ATOM 3439 C CA . ASP A 1 429 ? 9.503 6.714 8.826 1.00 80.31 429 ASP A CA 1
ATOM 3440 C C . ASP A 1 429 ? 8.007 6.645 9.205 1.00 80.31 429 ASP A C 1
ATOM 3442 O O . ASP A 1 429 ? 7.557 5.681 9.837 1.00 80.31 429 ASP A O 1
ATOM 3446 N N . LEU A 1 430 ? 7.192 7.615 8.768 1.00 87.12 430 LEU A N 1
ATOM 3447 C CA . LEU A 1 430 ? 5.751 7.624 9.061 1.00 87.12 430 LEU A CA 1
ATOM 3448 C C . LEU A 1 430 ? 4.969 6.459 8.406 1.00 87.12 430 LEU A C 1
ATOM 3450 O O . LEU A 1 430 ? 4.139 5.855 9.086 1.00 87.12 430 LEU A O 1
ATOM 3454 N N . PRO A 1 431 ? 5.227 6.066 7.140 1.00 89.81 431 PRO A N 1
ATOM 3455 C CA . PRO A 1 431 ? 4.587 4.888 6.551 1.00 89.81 431 PRO A CA 1
ATOM 3456 C C . PRO A 1 431 ? 4.830 3.608 7.358 1.00 89.81 431 PRO A C 1
ATOM 3458 O O . PRO A 1 431 ? 3.909 2.813 7.538 1.00 89.81 431 PRO A O 1
ATOM 3461 N N . SER A 1 432 ? 6.046 3.416 7.884 1.00 89.69 432 SER A N 1
ATOM 3462 C CA . SER A 1 432 ? 6.383 2.228 8.678 1.00 89.69 432 SER A CA 1
ATOM 3463 C C . SER A 1 432 ? 5.617 2.177 10.003 1.00 89.69 432 SER A C 1
ATOM 3465 O O . SER A 1 432 ? 5.028 1.152 10.341 1.00 89.69 432 SER A O 1
ATOM 3467 N N . THR A 1 433 ? 5.540 3.305 10.710 1.00 91.00 433 THR A N 1
ATOM 3468 C CA . THR A 1 433 ? 4.808 3.421 11.979 1.00 91.00 433 THR A CA 1
ATOM 3469 C C . THR A 1 433 ? 3.298 3.271 11.777 1.00 91.00 433 THR A C 1
ATOM 3471 O O . THR A 1 433 ? 2.664 2.484 12.480 1.00 91.00 433 THR A O 1
ATOM 3474 N N . ALA A 1 434 ? 2.725 3.916 10.755 1.00 92.38 434 ALA A N 1
ATOM 3475 C CA . ALA A 1 434 ? 1.310 3.764 10.409 1.00 92.38 434 ALA A CA 1
ATOM 3476 C C . ALA A 1 434 ? 0.961 2.325 9.991 1.00 92.38 434 ALA A C 1
ATOM 3478 O O . ALA A 1 434 ? -0.087 1.807 10.382 1.00 92.38 434 ALA A O 1
ATOM 3479 N N . ARG A 1 435 ? 1.845 1.652 9.239 1.00 93.69 435 ARG A N 1
ATOM 3480 C CA . ARG A 1 435 ? 1.666 0.248 8.844 1.00 93.69 435 ARG A CA 1
ATOM 3481 C C . ARG A 1 435 ? 1.622 -0.678 10.052 1.00 93.69 435 ARG A C 1
ATOM 3483 O O . ARG A 1 435 ? 0.731 -1.517 10.130 1.00 93.69 435 ARG A O 1
ATOM 3490 N N . VAL A 1 436 ? 2.568 -0.526 10.978 1.00 93.50 436 VAL A N 1
ATOM 3491 C CA . VAL A 1 436 ? 2.637 -1.327 12.209 1.00 93.50 436 VAL A CA 1
ATOM 3492 C C . VAL A 1 436 ? 1.344 -1.188 13.011 1.00 93.50 436 VAL A C 1
ATOM 3494 O O . VAL A 1 436 ? 0.728 -2.192 13.363 1.00 93.50 436 VAL A O 1
ATOM 3497 N N . GLU A 1 437 ? 0.884 0.044 13.240 1.00 92.62 437 GLU A N 1
ATOM 3498 C CA . GLU A 1 437 ? -0.338 0.297 14.009 1.00 92.62 437 GLU A CA 1
ATOM 3499 C C . GLU A 1 437 ? -1.590 -0.296 13.359 1.00 92.62 437 GLU A C 1
ATOM 3501 O O . GLU A 1 437 ? -2.437 -0.859 14.054 1.00 92.62 437 GLU A O 1
ATOM 3506 N N . MET A 1 438 ? -1.732 -0.171 12.040 1.00 95.12 438 MET A N 1
ATOM 3507 C CA . MET A 1 438 ? -2.906 -0.677 11.327 1.00 95.12 438 MET A CA 1
ATOM 3508 C C . MET A 1 438 ? -2.895 -2.204 11.211 1.00 95.12 438 MET A C 1
ATOM 3510 O O . MET A 1 438 ? -3.936 -2.814 11.421 1.00 95.12 438 MET A O 1
ATOM 3514 N N . LEU A 1 439 ? -1.735 -2.840 11.007 1.00 95.75 439 LEU A N 1
ATOM 3515 C CA . LEU A 1 439 ? -1.623 -4.305 11.066 1.00 95.75 439 LEU A CA 1
ATOM 3516 C C . LEU A 1 439 ? -2.000 -4.841 12.453 1.00 95.75 439 LEU A C 1
ATOM 3518 O O . LEU A 1 439 ? -2.700 -5.847 12.567 1.00 95.75 439 LEU A O 1
ATOM 3522 N N . MET A 1 440 ? -1.584 -4.160 13.526 1.00 94.25 440 MET A N 1
ATOM 3523 C CA . MET A 1 440 ? -2.012 -4.512 14.883 1.00 94.25 440 MET A CA 1
ATOM 3524 C C . MET A 1 440 ? -3.533 -4.411 15.044 1.00 94.25 440 MET A C 1
ATOM 3526 O O . MET A 1 440 ? -4.143 -5.301 15.633 1.00 94.25 440 MET A O 1
ATOM 3530 N N . GLN A 1 441 ? -4.154 -3.360 14.504 1.00 94.75 441 GLN A N 1
ATOM 3531 C CA . GLN A 1 441 ? -5.608 -3.173 14.533 1.00 94.75 441 GLN A CA 1
ATOM 3532 C C . GLN A 1 441 ? -6.349 -4.259 13.746 1.00 94.75 441 GLN A C 1
ATOM 3534 O O . GLN A 1 441 ? -7.304 -4.840 14.261 1.00 94.75 441 GLN A O 1
ATOM 3539 N N . GLU A 1 442 ? -5.884 -4.584 12.540 1.00 95.56 442 GLU A N 1
ATOM 3540 C CA . GLU A 1 442 ? -6.407 -5.696 11.743 1.00 95.56 442 GLU A CA 1
ATOM 3541 C C . GLU A 1 442 ? -6.301 -7.016 12.512 1.00 95.56 442 GLU A C 1
ATOM 3543 O O . GLU A 1 442 ? -7.261 -7.777 12.576 1.00 9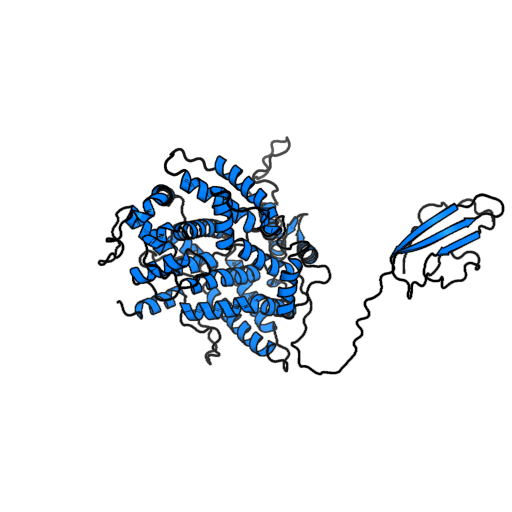5.56 442 GLU A O 1
ATOM 3548 N N . TRP A 1 443 ? -5.173 -7.273 13.180 1.00 95.06 443 TRP A N 1
ATOM 3549 C CA . TRP A 1 443 ? -4.990 -8.509 13.943 1.00 95.06 443 TRP A CA 1
ATOM 3550 C C . TRP A 1 443 ? -5.883 -8.588 15.174 1.00 95.06 443 TRP A C 1
ATOM 3552 O O . TRP A 1 443 ? -6.454 -9.647 15.428 1.00 95.06 443 TRP A O 1
ATOM 3562 N N . LEU A 1 444 ? -6.072 -7.476 15.892 1.00 93.56 444 LEU A N 1
ATOM 3563 C CA . LEU A 1 444 ? -7.029 -7.409 16.996 1.00 93.56 444 LEU A CA 1
ATOM 3564 C C . LEU A 1 444 ? -8.451 -7.724 16.516 1.00 93.56 444 LEU A C 1
ATOM 3566 O O . LEU A 1 444 ? -9.156 -8.469 17.187 1.00 93.56 444 LEU A O 1
ATOM 3570 N N . LEU A 1 445 ? -8.862 -7.216 15.352 1.00 94.38 445 LEU A N 1
ATOM 3571 C CA . LEU A 1 445 ? -10.191 -7.475 14.786 1.00 94.38 445 LEU A CA 1
ATOM 3572 C C . LEU A 1 445 ? -10.328 -8.876 14.168 1.00 94.38 445 LEU A C 1
ATOM 3574 O O . LEU A 1 445 ? -11.415 -9.446 14.167 1.00 94.38 445 LEU A O 1
ATOM 3578 N N . ALA A 1 446 ? -9.244 -9.471 13.674 1.00 93.88 446 ALA A N 1
ATOM 3579 C CA . ALA A 1 446 ? -9.243 -10.826 13.117 1.00 93.88 446 ALA A CA 1
ATOM 3580 C C . ALA A 1 446 ? -9.507 -11.926 14.159 1.00 93.88 446 ALA A C 1
ATOM 3582 O O . ALA A 1 446 ? -9.767 -13.079 13.801 1.00 93.88 446 ALA A O 1
ATOM 3583 N N . ARG A 1 447 ? -9.419 -11.585 15.446 1.00 92.12 447 ARG A N 1
ATOM 3584 C CA . ARG A 1 447 ? -9.609 -12.496 16.569 1.00 92.12 447 ARG A CA 1
ATOM 3585 C C . ARG A 1 447 ? -10.999 -13.163 16.540 1.00 92.12 447 ARG A C 1
ATOM 3587 O O . ARG A 1 447 ? -12.003 -12.477 16.328 1.00 92.12 447 ARG A O 1
ATOM 3594 N N . PRO A 1 448 ? -11.092 -14.496 16.733 1.00 91.12 448 PRO A N 1
ATOM 3595 C CA . PRO A 1 448 ? -12.360 -15.224 16.656 1.00 91.12 448 PRO A CA 1
ATOM 3596 C C . PRO A 1 448 ? -13.398 -14.755 17.682 1.00 91.12 448 PRO A C 1
ATOM 3598 O O . PRO A 1 448 ? -14.588 -14.866 17.413 1.00 91.12 448 PRO A O 1
ATOM 3601 N N . GLU A 1 449 ? -12.965 -14.179 18.802 1.00 91.12 449 GLU A N 1
ATOM 3602 C CA . GLU A 1 449 ? -13.801 -13.595 19.855 1.00 91.12 449 GLU A CA 1
ATOM 3603 C C . GLU A 1 449 ? -14.765 -12.520 19.295 1.00 91.12 449 GLU A C 1
ATOM 3605 O O . GLU A 1 449 ? -15.910 -12.394 19.731 1.00 91.12 449 GLU A O 1
ATOM 3610 N N . PHE A 1 450 ? -14.364 -11.804 18.237 1.00 90.25 450 PHE A N 1
ATOM 3611 C CA . PHE A 1 450 ? -15.215 -10.815 17.567 1.00 90.25 450 PHE A CA 1
ATOM 3612 C C . PHE A 1 450 ? -16.377 -11.411 16.757 1.00 90.25 450 PHE A C 1
ATOM 3614 O O . PHE A 1 450 ? -17.250 -10.664 16.305 1.00 90.25 450 PHE A O 1
ATOM 3621 N N . ARG A 1 451 ? -16.421 -12.737 16.564 1.00 88.31 451 ARG A N 1
ATOM 3622 C CA . ARG A 1 451 ? -17.554 -13.426 15.918 1.00 88.31 451 ARG A CA 1
ATOM 3623 C C . ARG A 1 451 ? -18.817 -13.383 16.755 1.00 88.31 451 ARG A C 1
ATOM 3625 O O . ARG A 1 451 ? -19.893 -13.264 16.184 1.00 88.31 451 ARG A O 1
ATOM 3632 N N . GLU A 1 452 ? -18.670 -13.476 18.069 1.00 87.62 452 GLU A N 1
ATOM 3633 C CA . GLU A 1 452 ? -19.792 -13.441 19.008 1.00 87.62 452 GLU A CA 1
ATOM 3634 C C . GLU A 1 452 ? -20.159 -12.002 19.381 1.00 87.62 452 GLU A C 1
ATOM 3636 O O . GLU A 1 452 ? -21.331 -11.697 19.577 1.00 87.62 452 GLU A O 1
ATOM 3641 N N . TYR A 1 453 ? -19.170 -11.102 19.420 1.00 89.81 453 TYR A N 1
ATOM 3642 C CA . TYR A 1 453 ? -19.389 -9.698 19.773 1.00 89.81 453 TYR A CA 1
ATOM 3643 C C . TYR A 1 453 ? -20.093 -8.885 18.672 1.00 89.81 453 TYR A C 1
ATOM 3645 O O . TYR A 1 453 ? -20.941 -8.047 18.975 1.00 89.81 453 TYR A O 1
ATOM 3653 N N . LEU A 1 454 ? -19.753 -9.102 17.392 1.00 90.50 454 LEU A N 1
ATOM 3654 C CA . LEU A 1 454 ? -20.340 -8.360 16.268 1.00 90.50 454 LEU A CA 1
ATOM 3655 C C . LEU A 1 454 ? -21.226 -9.258 15.391 1.00 90.50 454 LEU A C 1
ATOM 3657 O O . LEU A 1 454 ? -20.833 -10.381 15.069 1.00 90.50 454 LEU A O 1
ATOM 3661 N N . PRO A 1 455 ? -22.371 -8.748 14.893 1.00 87.38 455 PRO A N 1
ATOM 3662 C CA . PRO A 1 455 ? -23.260 -9.477 13.994 1.00 87.38 455 PRO A CA 1
ATOM 3663 C C . PRO A 1 455 ? -22.642 -9.572 12.595 1.00 87.38 455 PRO A C 1
ATOM 3665 O O . PRO A 1 455 ? -22.896 -8.763 11.699 1.00 87.38 455 PRO A O 1
ATOM 3668 N N . THR A 1 456 ? -21.783 -10.568 12.412 1.00 87.38 456 THR A N 1
ATOM 3669 C CA . THR A 1 456 ? -21.014 -10.761 11.178 1.00 87.38 456 THR A CA 1
ATOM 3670 C C . THR A 1 456 ? -21.691 -11.711 10.199 1.00 87.38 456 THR A C 1
ATOM 3672 O O . THR A 1 456 ? -22.430 -12.619 10.572 1.00 87.38 456 THR A O 1
ATOM 3675 N N . ARG A 1 457 ? -21.447 -11.498 8.900 1.00 85.12 457 ARG A N 1
ATOM 3676 C CA . ARG A 1 457 ? -22.003 -12.325 7.820 1.00 85.12 457 ARG A CA 1
ATOM 3677 C C . ARG A 1 457 ? -20.996 -13.399 7.416 1.00 85.12 457 ARG A C 1
ATOM 3679 O O . ARG A 1 457 ? -20.257 -13.220 6.456 1.00 85.12 457 ARG A O 1
ATOM 3686 N N . ILE A 1 458 ? -21.002 -14.519 8.135 1.00 81.44 458 ILE A N 1
ATOM 3687 C CA . ILE A 1 458 ? -20.013 -15.607 7.994 1.00 81.44 458 ILE A CA 1
ATOM 3688 C C . ILE A 1 458 ? -19.967 -16.198 6.569 1.00 81.44 458 ILE A C 1
ATOM 3690 O O . ILE A 1 458 ? -18.920 -16.652 6.126 1.00 81.44 458 ILE A O 1
ATOM 3694 N N . MET A 1 459 ? -21.081 -16.163 5.828 1.00 85.81 459 MET A N 1
ATOM 3695 C CA . MET A 1 459 ? -21.157 -16.707 4.462 1.00 85.81 459 MET A CA 1
ATOM 3696 C C . MET A 1 459 ? -20.498 -15.820 3.391 1.00 85.81 459 MET A C 1
ATOM 3698 O O . MET A 1 459 ? -20.367 -16.250 2.247 1.00 85.81 459 MET A O 1
ATOM 3702 N N . VAL A 1 460 ? -20.102 -14.583 3.715 1.00 86.62 460 VAL A N 1
ATOM 3703 C CA . VAL A 1 460 ? -19.402 -13.709 2.761 1.00 86.62 460 VAL A CA 1
ATOM 3704 C C . VAL A 1 460 ? -17.916 -14.062 2.761 1.00 86.62 460 VAL A C 1
ATOM 3706 O O . VAL A 1 460 ? -17.237 -13.936 3.777 1.00 86.62 460 VAL A O 1
ATOM 3709 N N . ALA A 1 461 ? -17.406 -14.488 1.605 1.00 86.75 461 ALA A N 1
ATOM 3710 C CA . ALA A 1 461 ? -16.008 -14.865 1.435 1.00 86.75 461 ALA A CA 1
ATOM 3711 C C . ALA A 1 461 ? -15.101 -13.624 1.358 1.00 86.75 461 ALA A C 1
ATOM 3713 O O . ALA A 1 461 ? -14.833 -13.090 0.280 1.00 86.75 461 ALA A O 1
ATOM 3714 N N . TYR A 1 462 ? -14.624 -13.161 2.513 1.00 90.50 462 TYR A N 1
ATOM 3715 C CA . TYR A 1 462 ? -13.561 -12.162 2.587 1.00 90.50 462 TYR A CA 1
ATOM 3716 C C . TYR A 1 462 ? -12.177 -12.823 2.494 1.00 90.50 462 TYR A C 1
ATOM 3718 O O . TYR A 1 462 ? -11.979 -13.897 3.063 1.00 90.50 462 TYR A O 1
ATOM 3726 N N . PRO A 1 463 ? -11.198 -12.191 1.817 1.00 91.06 463 PRO A N 1
ATOM 3727 C CA . PRO A 1 463 ? -9.838 -12.721 1.724 1.00 91.06 463 PRO A CA 1
ATOM 3728 C C . PRO A 1 463 ? -9.073 -12.647 3.052 1.00 91.06 463 PRO A C 1
ATOM 3730 O O . PRO A 1 463 ? -8.094 -13.373 3.224 1.00 91.06 463 PRO A O 1
ATOM 3733 N N . GLU A 1 464 ? -9.489 -11.763 3.965 1.00 92.75 464 GLU A N 1
ATOM 3734 C CA . GLU A 1 464 ? -8.862 -11.563 5.271 1.00 92.75 464 GLU A CA 1
ATOM 3735 C C . GLU A 1 464 ? -9.925 -11.514 6.385 1.00 92.75 464 GLU A C 1
ATOM 3737 O O . GLU A 1 464 ? -10.996 -10.926 6.199 1.00 92.75 464 GLU A O 1
ATOM 3742 N N . PRO A 1 465 ? -9.647 -12.114 7.556 1.00 91.62 465 PRO A N 1
ATOM 3743 C CA . PRO A 1 465 ? -10.640 -12.356 8.606 1.00 91.62 465 PRO A CA 1
ATOM 3744 C C . PRO A 1 465 ? -11.040 -11.127 9.429 1.00 91.62 465 PRO A C 1
ATOM 3746 O O . PRO A 1 465 ? -11.968 -11.232 10.218 1.00 91.62 465 PRO A O 1
ATOM 3749 N N . TRP A 1 466 ? -10.352 -9.991 9.308 1.00 94.12 466 TRP A N 1
ATOM 3750 C CA . TRP A 1 466 ? -10.715 -8.752 10.011 1.00 94.12 466 TRP A CA 1
ATOM 3751 C C . TRP A 1 466 ? -11.778 -7.939 9.260 1.00 94.12 466 TRP A C 1
ATOM 3753 O O . TRP A 1 466 ? -12.486 -7.123 9.852 1.00 94.12 466 TRP A O 1
ATOM 3763 N N . MET A 1 467 ? -11.895 -8.156 7.947 1.00 94.69 467 MET A N 1
ATOM 3764 C CA . MET A 1 467 ? -12.749 -7.363 7.062 1.00 94.69 467 MET A CA 1
ATOM 3765 C C . MET A 1 467 ? -14.234 -7.542 7.384 1.00 94.69 467 MET A C 1
ATOM 3767 O O . MET A 1 467 ? -15.007 -6.590 7.276 1.00 94.69 467 MET A O 1
ATOM 3771 N N . ASP A 1 468 ? -14.627 -8.741 7.822 1.00 92.56 468 ASP A N 1
ATOM 3772 C CA . ASP A 1 468 ? -16.004 -9.043 8.211 1.00 92.56 468 ASP A CA 1
ATOM 3773 C C . ASP A 1 468 ? -16.447 -8.232 9.445 1.00 92.56 468 ASP A C 1
ATOM 3775 O O . ASP A 1 468 ? -17.599 -7.797 9.510 1.00 92.56 468 ASP A O 1
ATOM 3779 N N . ARG A 1 469 ? -15.532 -7.967 10.389 1.00 93.44 469 ARG A N 1
ATOM 3780 C CA . ARG A 1 469 ? -15.776 -7.168 11.600 1.00 93.44 469 ARG A CA 1
ATOM 3781 C C . ARG A 1 469 ? -15.975 -5.705 11.261 1.00 93.44 469 ARG A C 1
ATOM 3783 O O . ARG A 1 469 ? -16.903 -5.084 11.775 1.00 93.44 469 ARG A O 1
ATOM 3790 N N . VAL A 1 470 ? -15.133 -5.168 10.381 1.00 94.56 470 VAL A N 1
ATOM 3791 C CA . VAL A 1 470 ? -15.236 -3.772 9.944 1.00 94.56 470 VAL A CA 1
ATOM 3792 C C . VAL A 1 470 ? -16.520 -3.570 9.140 1.00 94.56 470 VAL A C 1
ATOM 3794 O O . VAL A 1 470 ? -17.277 -2.651 9.439 1.00 94.56 470 VAL A O 1
ATOM 3797 N N . ASP A 1 471 ? -16.848 -4.460 8.197 1.00 93.44 471 ASP A N 1
ATOM 3798 C CA . ASP A 1 471 ? -18.104 -4.363 7.435 1.00 93.44 471 ASP A CA 1
ATOM 3799 C C . ASP A 1 471 ? -19.351 -4.520 8.331 1.00 93.44 471 ASP A C 1
ATOM 3801 O O . ASP A 1 471 ? -20.366 -3.856 8.099 1.00 93.44 471 ASP A O 1
ATOM 3805 N N . ALA A 1 472 ? -19.294 -5.352 9.378 1.00 92.19 472 ALA A N 1
ATOM 3806 C CA . ALA A 1 472 ? -20.367 -5.448 10.369 1.00 92.19 472 ALA A CA 1
ATOM 3807 C C . ALA A 1 472 ? -20.507 -4.163 11.199 1.00 92.19 472 ALA A C 1
ATOM 3809 O O . ALA A 1 472 ? -21.622 -3.670 11.380 1.00 92.19 472 ALA A O 1
ATOM 3810 N N . MET A 1 473 ? -19.390 -3.580 11.648 1.00 92.00 473 MET A N 1
ATOM 3811 C CA . MET A 1 473 ? -19.394 -2.313 12.383 1.00 92.00 473 MET A CA 1
ATOM 3812 C C . MET A 1 473 ? -19.952 -1.170 11.534 1.00 92.00 473 MET A C 1
ATOM 3814 O O . MET A 1 473 ? -20.790 -0.403 12.004 1.00 92.00 473 MET A O 1
ATOM 3818 N N . LYS A 1 474 ? -19.546 -1.081 10.265 1.00 91.69 474 LYS A N 1
ATOM 3819 C CA . LYS A 1 474 ? -20.042 -0.065 9.329 1.00 91.69 474 LYS A CA 1
ATOM 3820 C C . LYS A 1 474 ? -21.560 -0.109 9.178 1.00 91.69 474 LYS A C 1
ATOM 3822 O O . LYS A 1 474 ? -22.189 0.945 9.145 1.00 91.69 474 LYS A O 1
ATOM 3827 N N . LYS A 1 475 ? -22.141 -1.313 9.128 1.00 90.06 475 LYS A N 1
ATOM 3828 C CA . LYS A 1 475 ? -23.597 -1.516 9.080 1.00 90.06 475 LYS A CA 1
ATOM 3829 C C . LYS A 1 475 ? -24.277 -1.151 10.392 1.00 90.06 475 LYS A C 1
ATOM 3831 O O . LYS A 1 475 ? -25.291 -0.469 10.358 1.00 90.06 475 LYS A O 1
ATOM 3836 N N . LEU A 1 476 ? -23.710 -1.562 11.527 1.00 89.81 476 LEU A N 1
ATOM 3837 C CA . LEU A 1 476 ? -24.241 -1.223 12.851 1.00 89.81 476 LEU A CA 1
ATOM 3838 C C . LEU A 1 476 ? -24.281 0.286 13.097 1.00 89.81 476 LEU A C 1
ATOM 3840 O O . LEU A 1 476 ? -25.256 0.795 13.634 1.00 89.81 476 LEU A O 1
ATOM 3844 N N . GLN A 1 477 ? -23.222 0.991 12.706 1.00 87.44 477 GLN A N 1
ATOM 3845 C CA . GLN A 1 477 ? -23.070 2.427 12.935 1.00 87.44 477 GLN A CA 1
ATOM 3846 C C . GLN A 1 477 ? -23.704 3.294 11.835 1.00 87.44 477 GLN A C 1
ATOM 3848 O O . GLN A 1 477 ? -23.695 4.519 11.943 1.00 87.44 477 GLN A O 1
ATOM 3853 N N . GLY A 1 478 ? -24.214 2.686 10.757 1.00 87.19 478 GLY A N 1
ATOM 3854 C CA . GLY A 1 478 ? -24.762 3.413 9.609 1.00 87.19 478 GLY A CA 1
ATOM 3855 C C . GLY A 1 478 ? -2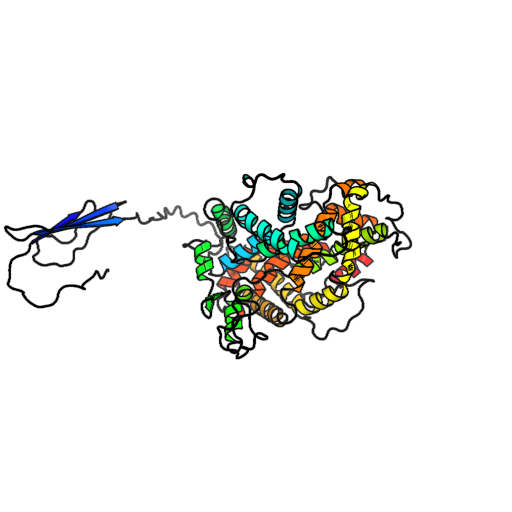3.732 4.296 8.891 1.00 87.19 478 GLY A C 1
ATOM 3856 O O . GLY A 1 478 ? -24.072 5.389 8.449 1.00 87.19 478 GLY A O 1
ATOM 3857 N N . TRP A 1 479 ? -22.465 3.867 8.817 1.00 88.00 479 TRP A N 1
ATOM 3858 C CA . TRP A 1 479 ? -21.380 4.662 8.226 1.00 88.00 479 TRP A CA 1
ATOM 3859 C C . TRP A 1 479 ? -21.376 4.626 6.700 1.00 88.00 479 TRP A C 1
ATOM 3861 O O . TRP A 1 479 ? -21.693 5.617 6.055 1.00 88.00 479 TRP A O 1
ATOM 3871 N N . SER A 1 480 ? -20.953 3.512 6.103 1.00 85.62 480 SER A N 1
ATOM 3872 C CA . SER A 1 480 ? -20.955 3.360 4.650 1.00 85.62 480 SER A CA 1
ATOM 3873 C C . SER A 1 480 ? -21.313 1.939 4.246 1.00 85.62 480 SER A C 1
ATOM 3875 O O . SER A 1 480 ? -20.872 0.974 4.864 1.00 85.62 480 SER A O 1
ATOM 3877 N N . ASP A 1 481 ? -22.111 1.822 3.184 1.00 85.38 481 ASP A N 1
ATOM 3878 C CA . ASP A 1 481 ? -22.567 0.533 2.644 1.00 85.38 481 ASP A CA 1
ATOM 3879 C C . ASP A 1 481 ? -21.556 -0.128 1.682 1.00 85.38 481 ASP A C 1
ATOM 3881 O O . ASP A 1 481 ? -21.708 -1.272 1.262 1.00 85.38 481 ASP A O 1
ATOM 3885 N N . THR A 1 482 ? -20.479 0.575 1.317 1.00 90.56 482 THR A N 1
ATOM 3886 C CA . THR A 1 482 ? -19.421 0.017 0.466 1.00 90.56 482 THR A CA 1
ATOM 3887 C C . THR A 1 482 ? -18.613 -1.030 1.229 1.00 90.56 482 THR A C 1
ATOM 3889 O O . THR A 1 482 ? -18.200 -0.793 2.361 1.00 90.56 482 THR A O 1
ATOM 3892 N N . SER A 1 483 ? -18.327 -2.182 0.619 1.00 92.06 483 SER A N 1
ATOM 3893 C CA . SER A 1 483 ? -17.510 -3.200 1.291 1.00 92.06 483 SER A CA 1
ATOM 3894 C C . SER A 1 483 ? -16.063 -2.737 1.483 1.00 92.06 483 SER A C 1
ATOM 3896 O O . SER A 1 483 ? -15.442 -2.186 0.567 1.00 92.06 483 SER A O 1
ATOM 3898 N N . VAL A 1 484 ? -15.501 -3.035 2.657 1.00 93.94 484 VAL A N 1
ATOM 3899 C CA . VAL A 1 484 ? -14.086 -2.832 3.018 1.00 93.94 484 VAL A CA 1
ATOM 3900 C C . VAL A 1 484 ? -13.124 -3.508 2.033 1.00 93.94 484 VAL A C 1
ATOM 3902 O O . VAL A 1 484 ? -12.004 -3.034 1.846 1.00 93.94 484 VAL A O 1
ATOM 3905 N N . MET A 1 485 ? -13.568 -4.543 1.310 1.00 94.69 485 MET A N 1
ATOM 3906 C CA . MET A 1 485 ? -12.774 -5.194 0.260 1.00 94.69 485 MET A CA 1
ATOM 3907 C C . MET A 1 485 ? -12.256 -4.229 -0.801 1.00 94.69 485 MET A C 1
ATOM 3909 O O . MET A 1 485 ? -11.104 -4.347 -1.222 1.00 94.69 485 MET A O 1
ATOM 3913 N N . HIS A 1 486 ? -13.062 -3.252 -1.209 1.00 95.56 486 HIS A N 1
ATOM 3914 C CA . HIS A 1 486 ? -12.619 -2.293 -2.213 1.00 95.56 486 HIS A CA 1
ATOM 3915 C C . HIS A 1 486 ? -11.542 -1.348 -1.665 1.00 95.56 486 HIS A C 1
ATOM 3917 O O . HIS A 1 486 ? -10.574 -1.076 -2.366 1.00 95.56 486 HIS A O 1
ATOM 3923 N N . PHE A 1 487 ? -11.645 -0.924 -0.403 1.00 96.12 487 PHE A N 1
ATOM 3924 C CA . PHE A 1 487 ? -10.631 -0.089 0.253 1.00 96.12 487 PHE A CA 1
ATOM 3925 C C . PHE A 1 487 ? -9.302 -0.827 0.421 1.00 96.12 487 PHE A C 1
ATOM 3927 O O . PHE A 1 487 ? -8.247 -0.289 0.089 1.00 96.12 487 PHE A O 1
ATOM 3934 N N . ARG A 1 488 ? -9.354 -2.098 0.835 1.00 94.81 488 ARG A N 1
ATOM 3935 C CA . ARG A 1 488 ? -8.172 -2.967 0.894 1.00 94.81 488 ARG A CA 1
ATOM 3936 C C . ARG A 1 488 ? -7.488 -3.072 -0.472 1.00 94.81 488 ARG A C 1
ATOM 3938 O O . ARG A 1 488 ? -6.276 -2.897 -0.575 1.00 94.81 488 ARG A O 1
ATOM 3945 N N . ASN A 1 489 ? -8.261 -3.339 -1.526 1.00 95.44 489 ASN A N 1
ATOM 3946 C CA . ASN A 1 489 ? -7.726 -3.475 -2.881 1.00 95.44 489 ASN A CA 1
ATOM 3947 C C . ASN A 1 489 ? -7.111 -2.161 -3.389 1.00 95.44 489 ASN A C 1
ATOM 3949 O O . ASN A 1 489 ? -6.039 -2.192 -3.986 1.00 95.44 489 ASN A O 1
ATOM 3953 N N . LEU A 1 490 ? -7.732 -1.011 -3.100 1.00 96.50 490 LEU A N 1
ATOM 3954 C CA . LEU A 1 490 ? -7.158 0.307 -3.396 1.00 96.50 490 LEU A CA 1
ATOM 3955 C C . LEU A 1 490 ? -5.828 0.535 -2.675 1.00 96.50 490 LEU A C 1
ATOM 3957 O O . LEU A 1 490 ? -4.890 1.048 -3.283 1.00 96.50 490 LEU A O 1
ATOM 3961 N N . GLY A 1 491 ? -5.729 0.117 -1.411 1.00 95.12 491 GLY A N 1
ATOM 3962 C CA . GLY A 1 491 ? -4.490 0.184 -0.642 1.00 95.12 491 GLY A CA 1
ATOM 3963 C C . GLY A 1 491 ? -3.375 -0.665 -1.251 1.00 95.12 491 GLY A C 1
ATOM 3964 O O . GLY A 1 491 ? -2.281 -0.156 -1.474 1.00 95.12 491 GLY A O 1
ATOM 3965 N N . ILE A 1 492 ? -3.653 -1.935 -1.563 1.00 94.38 492 ILE A N 1
ATOM 3966 C CA . ILE A 1 492 ? -2.656 -2.878 -2.101 1.00 94.38 492 ILE A CA 1
ATOM 3967 C C . ILE A 1 492 ? -2.212 -2.481 -3.512 1.00 94.38 492 ILE A C 1
ATOM 3969 O O . ILE A 1 492 ? -1.016 -2.371 -3.778 1.00 94.38 492 ILE A O 1
ATOM 3973 N N . PHE A 1 493 ? -3.162 -2.256 -4.425 1.00 96.25 493 PHE A N 1
ATOM 3974 C CA . PHE A 1 493 ? -2.832 -1.900 -5.805 1.00 96.25 493 PHE A CA 1
ATOM 3975 C C . PHE A 1 493 ? -2.212 -0.506 -5.882 1.00 96.25 493 PHE A C 1
ATOM 3977 O O . PHE A 1 493 ? -1.241 -0.314 -6.606 1.00 96.25 493 PHE A O 1
ATOM 3984 N N . GLY A 1 494 ? -2.718 0.448 -5.096 1.00 95.25 494 GLY A N 1
ATOM 3985 C CA . GLY A 1 494 ? -2.144 1.788 -5.010 1.00 95.25 494 GLY A CA 1
ATOM 3986 C C . GLY A 1 494 ? -0.698 1.763 -4.522 1.00 95.25 494 GLY A C 1
ATOM 3987 O O . GLY A 1 494 ? 0.150 2.412 -5.122 1.00 95.25 494 GLY A O 1
ATOM 3988 N N . GLU A 1 495 ? -0.389 0.979 -3.487 1.00 94.44 495 GLU A N 1
ATOM 3989 C CA . GLU A 1 495 ? 0.982 0.838 -2.987 1.00 94.44 495 GLU A CA 1
ATOM 3990 C C . GLU A 1 495 ? 1.926 0.247 -4.040 1.00 94.44 495 GLU A C 1
ATOM 3992 O O . GLU A 1 495 ? 2.977 0.827 -4.299 1.00 94.44 495 GLU A O 1
ATOM 3997 N N . GLN A 1 496 ? 1.544 -0.850 -4.702 1.00 94.69 496 GLN A N 1
ATOM 3998 C CA . GLN A 1 496 ? 2.374 -1.469 -5.746 1.00 94.69 496 GLN A CA 1
ATOM 3999 C C . GLN A 1 496 ? 2.681 -0.494 -6.893 1.00 94.69 496 GLN A C 1
ATOM 4001 O O . GLN A 1 496 ? 3.832 -0.377 -7.320 1.00 94.69 496 GLN A O 1
ATOM 4006 N N . LEU A 1 497 ? 1.665 0.240 -7.359 1.00 96.00 497 LEU A N 1
ATOM 4007 C CA . LEU A 1 497 ? 1.819 1.218 -8.433 1.00 96.00 497 LEU A CA 1
ATOM 4008 C C . LEU A 1 497 ? 2.704 2.385 -7.998 1.00 96.00 497 LEU A C 1
ATOM 4010 O O . LEU A 1 497 ? 3.685 2.685 -8.675 1.00 96.00 497 LEU A O 1
ATOM 4014 N N . LEU A 1 498 ? 2.415 3.015 -6.858 1.00 94.44 498 LEU A N 1
ATOM 4015 C CA . LEU A 1 498 ? 3.173 4.183 -6.409 1.00 94.44 498 LEU A CA 1
ATOM 4016 C C . LEU A 1 498 ? 4.619 3.841 -6.047 1.00 94.44 498 LEU A C 1
ATOM 4018 O O . LEU A 1 498 ? 5.499 4.637 -6.360 1.00 94.44 498 LEU A O 1
ATOM 4022 N N . LEU A 1 499 ? 4.893 2.656 -5.487 1.00 93.06 499 LEU A N 1
ATOM 4023 C CA . LEU A 1 499 ? 6.267 2.196 -5.269 1.00 93.06 499 LEU A CA 1
ATOM 4024 C C . LEU A 1 499 ? 7.026 2.069 -6.593 1.00 93.06 499 LEU A C 1
ATOM 4026 O O . LEU A 1 499 ? 8.155 2.546 -6.698 1.00 93.06 499 LEU A O 1
ATOM 4030 N N . SER A 1 500 ? 6.407 1.480 -7.619 1.00 94.06 500 SER A N 1
ATOM 4031 C CA . SER A 1 500 ? 7.051 1.335 -8.931 1.00 94.06 500 SER A CA 1
ATOM 4032 C C . SER A 1 500 ? 7.315 2.685 -9.612 1.00 94.06 500 SER A C 1
ATOM 4034 O O . SER A 1 500 ? 8.355 2.873 -10.243 1.00 94.06 500 SER A O 1
ATOM 4036 N N . ILE A 1 501 ? 6.411 3.655 -9.438 1.00 94.25 501 ILE A N 1
ATOM 4037 C CA . ILE A 1 501 ? 6.568 5.007 -9.982 1.00 94.25 501 ILE A CA 1
ATOM 4038 C C . ILE A 1 501 ? 7.634 5.767 -9.197 1.00 94.25 501 ILE A C 1
ATOM 4040 O O . ILE A 1 501 ? 8.483 6.419 -9.789 1.00 94.25 501 ILE A O 1
ATOM 4044 N N . ARG A 1 502 ? 7.634 5.690 -7.865 1.00 91.06 502 ARG A N 1
ATOM 4045 C CA . ARG A 1 502 ? 8.554 6.464 -7.027 1.00 91.06 502 ARG A CA 1
ATOM 4046 C C . ARG A 1 502 ? 9.999 5.992 -7.146 1.00 91.06 502 ARG A C 1
ATOM 4048 O O . ARG A 1 502 ? 10.896 6.825 -7.209 1.00 91.06 502 ARG A O 1
ATOM 4055 N N . TRP A 1 503 ? 10.213 4.681 -7.133 1.00 89.81 503 TRP A N 1
ATOM 4056 C CA . TRP A 1 503 ? 11.551 4.091 -7.077 1.00 89.81 503 TRP A CA 1
ATOM 4057 C C . TRP A 1 503 ? 12.124 3.736 -8.450 1.00 89.81 503 TRP A C 1
ATOM 4059 O O . TRP A 1 503 ? 13.317 3.457 -8.546 1.00 89.81 503 TRP A O 1
ATOM 4069 N N . GLY A 1 504 ? 11.304 3.790 -9.503 1.00 89.25 504 GLY A N 1
ATOM 4070 C CA . GLY A 1 504 ? 11.778 3.725 -10.883 1.00 89.25 504 GLY A CA 1
ATOM 4071 C C . GLY A 1 504 ? 12.481 5.021 -11.290 1.00 89.25 504 GLY A C 1
ATOM 4072 O O . GLY A 1 504 ? 12.020 6.117 -10.967 1.00 89.25 504 GLY A O 1
ATOM 4073 N N . ALA A 1 505 ? 13.589 4.909 -12.022 1.00 88.50 505 ALA A N 1
ATOM 4074 C CA . ALA A 1 505 ? 14.375 6.049 -12.500 1.00 88.50 505 ALA A CA 1
ATOM 4075 C C . ALA A 1 505 ? 13.765 6.716 -13.751 1.00 88.50 505 ALA A C 1
ATOM 4077 O O . ALA A 1 505 ? 14.468 7.015 -14.713 1.00 88.50 505 ALA A O 1
ATOM 4078 N N . TRP A 1 506 ? 12.453 6.986 -13.735 1.00 91.81 506 TRP A N 1
ATOM 4079 C CA . TRP A 1 506 ? 11.683 7.474 -14.891 1.00 91.81 506 TRP A CA 1
ATOM 4080 C C . TRP A 1 506 ? 12.215 8.776 -15.499 1.00 91.81 506 TRP A C 1
ATOM 4082 O O . TRP A 1 506 ? 11.983 9.037 -16.677 1.00 91.81 506 TRP A O 1
ATOM 4092 N N . SER A 1 507 ? 12.932 9.594 -14.722 1.00 87.75 507 SER A N 1
ATOM 4093 C CA . SER A 1 507 ? 13.509 10.855 -15.191 1.00 87.75 507 SER A CA 1
ATOM 4094 C C . SER A 1 507 ? 14.541 10.693 -16.312 1.00 87.75 507 SER A C 1
ATOM 4096 O O . SER A 1 507 ? 14.653 11.599 -17.133 1.00 87.75 507 SER A O 1
ATOM 4098 N N . ASP A 1 508 ? 15.283 9.581 -16.347 1.00 88.25 508 ASP A N 1
ATOM 4099 C CA . ASP A 1 508 ? 16.362 9.350 -17.327 1.00 88.25 508 ASP A CA 1
ATOM 4100 C C . ASP A 1 508 ? 15.885 8.565 -18.565 1.00 88.25 508 ASP A C 1
ATOM 4102 O O . ASP A 1 508 ? 16.480 8.604 -19.639 1.00 88.25 508 ASP A O 1
ATOM 4106 N N . VAL A 1 509 ? 14.739 7.894 -18.443 1.00 89.25 509 VAL A N 1
ATOM 4107 C CA . VAL A 1 509 ? 14.186 7.003 -19.466 1.00 89.25 509 VAL A CA 1
ATOM 4108 C C . VAL A 1 509 ? 13.678 7.802 -20.655 1.00 89.25 509 VAL A C 1
ATOM 4110 O O . VAL A 1 509 ? 12.743 8.585 -20.516 1.00 89.25 509 VAL A O 1
ATOM 4113 N N . GLN A 1 510 ? 14.224 7.601 -21.850 1.00 89.38 510 GLN A N 1
ATOM 4114 C CA . GLN A 1 510 ? 13.718 8.252 -23.069 1.00 89.38 510 GLN A CA 1
ATOM 4115 C C . GLN A 1 510 ? 12.878 7.311 -23.937 1.00 89.38 510 GLN A C 1
ATOM 4117 O O . GLN A 1 510 ? 11.973 7.767 -24.635 1.00 89.38 510 GLN A O 1
ATOM 4122 N N . GLU A 1 511 ? 13.142 6.009 -23.862 1.00 89.50 511 GLU A N 1
ATOM 4123 C CA . GLU A 1 511 ? 12.488 5.015 -24.704 1.00 89.50 511 GLU A CA 1
ATOM 4124 C C . GLU A 1 511 ? 11.133 4.560 -24.137 1.00 89.50 511 GLU A C 1
ATOM 4126 O O . GLU A 1 511 ? 10.995 4.335 -22.932 1.00 89.50 511 GLU A O 1
ATOM 4131 N N . PRO A 1 512 ? 10.114 4.360 -24.994 1.00 91.69 512 PRO A N 1
ATOM 4132 C CA . PRO A 1 512 ? 8.778 3.962 -24.552 1.00 91.69 512 PRO A CA 1
ATOM 4133 C C . PRO A 1 512 ? 8.683 2.493 -24.108 1.00 91.69 512 PRO A C 1
ATOM 4135 O O . PRO A 1 512 ? 7.690 2.117 -23.488 1.00 91.69 512 PRO A O 1
ATOM 4138 N N . ILE A 1 513 ? 9.692 1.660 -24.396 1.00 92.12 513 ILE A N 1
ATOM 4139 C CA . ILE A 1 513 ? 9.678 0.206 -24.143 1.00 92.12 513 ILE A CA 1
ATOM 4140 C C . ILE A 1 513 ? 9.515 -0.099 -22.646 1.00 92.12 513 ILE A C 1
ATOM 4142 O O . ILE A 1 513 ? 8.753 -0.982 -22.260 1.00 92.12 513 ILE A O 1
ATOM 4146 N N . GLN A 1 514 ? 10.150 0.683 -21.774 1.00 91.94 514 GLN A N 1
ATOM 4147 C CA . GLN A 1 514 ? 10.021 0.504 -20.327 1.00 91.94 514 GLN A CA 1
ATOM 4148 C C . GLN A 1 514 ? 8.605 0.814 -19.822 1.00 91.94 514 GLN A C 1
ATOM 4150 O O . GLN A 1 514 ? 8.058 0.058 -19.020 1.00 91.94 514 GLN A O 1
ATOM 4155 N N . ALA A 1 515 ? 7.969 1.877 -20.329 1.00 93.75 515 ALA A N 1
ATOM 4156 C CA . ALA A 1 515 ? 6.574 2.192 -20.005 1.00 93.75 515 ALA A CA 1
ATOM 4157 C C . ALA A 1 515 ? 5.602 1.142 -20.577 1.00 93.75 515 ALA A C 1
ATOM 4159 O O . ALA A 1 515 ? 4.608 0.787 -19.936 1.00 93.75 515 ALA A O 1
ATOM 4160 N N . PHE A 1 516 ? 5.915 0.598 -21.754 1.00 94.06 516 PHE A N 1
ATOM 4161 C CA . PHE A 1 516 ? 5.181 -0.505 -22.369 1.00 94.06 516 PHE A CA 1
ATOM 4162 C C . PHE A 1 516 ? 5.220 -1.768 -21.492 1.00 94.06 516 PHE A C 1
ATOM 4164 O O . PHE A 1 516 ? 4.184 -2.342 -21.161 1.00 94.06 516 PHE A O 1
ATOM 4171 N N . ASN A 1 517 ? 6.404 -2.165 -21.023 1.00 93.44 517 ASN A N 1
ATOM 4172 C CA . ASN A 1 517 ? 6.539 -3.322 -20.141 1.00 93.44 517 ASN A CA 1
ATOM 4173 C C . ASN A 1 517 ? 5.886 -3.081 -18.771 1.00 93.44 517 ASN A C 1
ATOM 4175 O O . ASN A 1 517 ? 5.243 -3.981 -18.229 1.00 93.44 517 ASN A O 1
ATOM 4179 N N . TRP A 1 518 ? 5.990 -1.862 -18.233 1.00 95.12 518 TRP A N 1
ATOM 4180 C CA . TRP A 1 518 ? 5.368 -1.480 -16.963 1.00 95.12 518 TRP A CA 1
ATOM 4181 C C . TRP A 1 518 ? 3.842 -1.598 -17.007 1.00 95.12 518 TRP A C 1
ATOM 4183 O O . TRP A 1 518 ? 3.239 -2.209 -16.122 1.00 95.12 518 TRP A O 1
ATOM 4193 N N . THR A 1 519 ? 3.208 -1.070 -18.059 1.00 94.69 519 THR A N 1
ATOM 4194 C CA . THR A 1 519 ? 1.747 -1.150 -18.227 1.00 94.69 519 THR A CA 1
ATOM 4195 C C . THR A 1 519 ? 1.270 -2.592 -18.345 1.00 94.69 519 THR A C 1
ATOM 4197 O O . THR A 1 519 ? 0.314 -2.971 -17.668 1.00 94.69 519 THR A O 1
ATOM 4200 N N . ARG A 1 520 ? 1.952 -3.435 -19.129 1.00 93.50 520 ARG A N 1
ATOM 4201 C CA . ARG A 1 520 ? 1.629 -4.869 -19.205 1.00 93.50 520 ARG A CA 1
ATOM 4202 C C . ARG A 1 520 ? 1.805 -5.574 -17.863 1.00 93.50 520 ARG A C 1
ATOM 4204 O O . ARG A 1 520 ? 0.908 -6.304 -17.437 1.00 93.50 520 ARG A O 1
ATOM 4211 N N . PHE A 1 521 ? 2.912 -5.321 -17.163 1.00 94.19 521 PHE A N 1
ATOM 4212 C CA . PHE A 1 521 ? 3.210 -5.950 -15.874 1.00 94.19 521 PHE A CA 1
ATOM 4213 C C . PHE A 1 521 ? 2.145 -5.637 -14.812 1.00 94.19 521 PHE A C 1
ATOM 4215 O O . PHE A 1 521 ? 1.687 -6.540 -14.100 1.00 94.19 521 PHE A O 1
ATOM 4222 N N . PHE A 1 522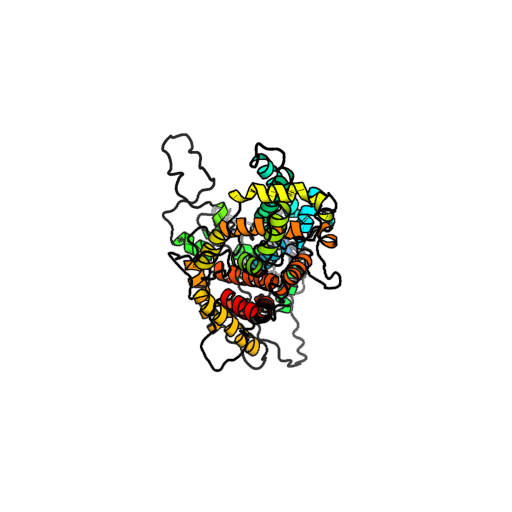 ? 1.733 -4.368 -14.730 1.00 95.62 522 PHE A N 1
ATOM 4223 C CA . PHE A 1 522 ? 0.784 -3.858 -13.738 1.00 95.62 522 PHE A CA 1
ATOM 4224 C C . PHE A 1 522 ? -0.677 -3.829 -14.211 1.00 95.62 522 PHE A C 1
ATOM 4226 O O . PHE A 1 522 ? -1.543 -3.283 -13.518 1.00 95.62 522 PHE A O 1
ATOM 4233 N N . ARG A 1 523 ? -0.998 -4.434 -15.361 1.00 94.75 523 ARG A N 1
ATOM 4234 C CA . ARG A 1 523 ? -2.357 -4.430 -15.922 1.00 94.75 523 ARG A CA 1
ATOM 4235 C C . ARG A 1 523 ? -3.440 -4.884 -14.929 1.00 94.75 523 ARG A C 1
ATOM 4237 O O . ARG A 1 523 ? -4.416 -4.143 -14.769 1.00 94.75 523 ARG A O 1
ATOM 4244 N N . PRO A 1 524 ? -3.299 -6.021 -14.212 1.00 94.12 524 PRO A N 1
ATOM 4245 C CA . PRO A 1 524 ? -4.289 -6.439 -13.216 1.00 94.12 524 PRO A CA 1
ATOM 4246 C C . PRO A 1 524 ? -4.465 -5.434 -12.071 1.00 94.12 524 PRO A C 1
ATOM 4248 O O . PRO A 1 524 ? -5.583 -5.201 -11.618 1.00 94.12 524 PRO A O 1
ATOM 4251 N N . GLN A 1 525 ? -3.372 -4.823 -11.613 1.00 95.25 525 GLN A N 1
ATOM 4252 C CA . GLN A 1 525 ? -3.355 -3.858 -10.518 1.00 95.25 525 GLN A CA 1
ATOM 4253 C C . GLN A 1 525 ? -4.048 -2.559 -10.929 1.00 95.25 525 GLN A C 1
ATOM 4255 O O . GLN A 1 525 ? -4.866 -2.040 -10.176 1.00 95.25 525 GLN A O 1
ATOM 4260 N N . ILE A 1 526 ? -3.776 -2.063 -12.138 1.00 96.31 526 ILE A N 1
ATOM 4261 C CA . ILE A 1 526 ? -4.386 -0.842 -12.678 1.00 96.31 526 ILE A CA 1
ATOM 4262 C C . ILE A 1 526 ? -5.889 -1.039 -12.879 1.00 96.31 526 ILE A C 1
ATOM 4264 O O . ILE A 1 526 ? -6.687 -0.243 -12.386 1.00 96.31 526 ILE A O 1
ATOM 4268 N N . GLN A 1 527 ? -6.299 -2.123 -13.544 1.00 94.81 527 GLN A N 1
ATOM 4269 C CA . GLN A 1 527 ? -7.721 -2.421 -13.746 1.00 94.81 527 GLN A CA 1
ATOM 4270 C C . GLN A 1 527 ? -8.444 -2.674 -12.413 1.00 94.81 527 GLN A C 1
ATOM 4272 O O . GLN A 1 527 ? -9.548 -2.170 -12.198 1.00 94.81 527 GLN A O 1
ATOM 4277 N N . GLY A 1 528 ? -7.803 -3.397 -11.490 1.00 95.56 528 GLY A N 1
ATOM 4278 C CA . GLY A 1 528 ? -8.317 -3.644 -10.145 1.00 95.56 528 GLY A CA 1
ATOM 4279 C C . GLY A 1 528 ? -8.479 -2.362 -9.327 1.00 95.56 528 GLY A C 1
ATOM 4280 O O . GLY A 1 528 ? -9.501 -2.194 -8.658 1.00 95.56 528 GLY A O 1
ATOM 4281 N N . TYR A 1 529 ? -7.518 -1.437 -9.420 1.00 96.44 529 TYR A N 1
ATOM 4282 C CA . TYR A 1 529 ? -7.586 -0.126 -8.777 1.00 96.44 529 TYR A CA 1
ATOM 4283 C C . TYR A 1 529 ? -8.741 0.702 -9.340 1.00 96.44 529 TYR A C 1
ATOM 4285 O O . TYR A 1 529 ? -9.553 1.198 -8.568 1.00 96.44 529 TYR A O 1
ATOM 4293 N N . ILE A 1 530 ? -8.878 0.796 -10.668 1.00 95.25 530 ILE A N 1
ATOM 4294 C CA . ILE A 1 530 ? -9.965 1.549 -11.317 1.00 95.25 530 ILE A CA 1
ATOM 4295 C C . ILE A 1 530 ? -11.337 0.999 -10.907 1.00 95.25 530 ILE A C 1
ATOM 4297 O O . ILE A 1 530 ? -12.223 1.764 -10.522 1.00 95.25 530 ILE A O 1
ATOM 4301 N N . HIS A 1 531 ? -11.507 -0.325 -10.927 1.00 95.31 531 HIS A N 1
ATOM 4302 C CA . HIS A 1 531 ? -12.752 -0.965 -10.507 1.00 95.31 531 HIS A CA 1
ATOM 4303 C C . HIS A 1 531 ? -13.069 -0.695 -9.028 1.00 95.31 531 HIS A C 1
ATOM 4305 O O . HIS A 1 531 ? -14.189 -0.308 -8.687 1.00 95.31 531 HIS A O 1
ATOM 4311 N N . ALA A 1 532 ? -12.087 -0.868 -8.138 1.00 95.69 532 ALA A N 1
ATOM 4312 C CA . ALA A 1 532 ? -12.269 -0.607 -6.714 1.00 95.69 532 ALA A CA 1
ATOM 4313 C C . ALA A 1 532 ? -12.538 0.882 -6.433 1.00 95.69 532 ALA A C 1
ATOM 4315 O O . ALA A 1 532 ? -13.387 1.202 -5.601 1.00 95.69 532 ALA A O 1
ATOM 4316 N N . TYR A 1 533 ? -11.891 1.785 -7.173 1.00 95.12 533 TYR A N 1
ATOM 4317 C CA . TYR A 1 533 ? -12.089 3.227 -7.058 1.00 95.12 533 TYR A CA 1
ATOM 4318 C C . TYR A 1 533 ? -13.519 3.597 -7.436 1.00 95.12 533 TYR A C 1
ATOM 4320 O O . TYR A 1 533 ? -14.212 4.230 -6.644 1.00 95.12 533 TYR A O 1
ATOM 4328 N N . ARG A 1 534 ? -14.011 3.100 -8.579 1.00 93.81 534 ARG A N 1
ATOM 4329 C CA . ARG A 1 534 ? -15.404 3.280 -9.008 1.00 93.81 534 ARG A CA 1
ATOM 4330 C C . ARG A 1 534 ? -16.394 2.741 -7.977 1.00 93.81 534 ARG A C 1
ATOM 4332 O O . ARG A 1 534 ? -17.385 3.404 -7.676 1.00 93.81 534 ARG A O 1
ATOM 4339 N N . ALA A 1 535 ? -16.136 1.567 -7.400 1.00 93.00 535 ALA A N 1
ATOM 4340 C CA . ALA A 1 535 ? -17.007 0.992 -6.377 1.00 93.00 535 ALA A CA 1
ATOM 4341 C C . ALA A 1 535 ? -17.104 1.888 -5.128 1.00 93.00 535 ALA A C 1
ATOM 4343 O O . ALA A 1 535 ? -18.198 2.077 -4.592 1.00 93.00 535 ALA A O 1
ATOM 4344 N N . VAL A 1 536 ? -15.989 2.492 -4.708 1.00 92.81 536 VAL A N 1
ATOM 4345 C CA . VAL A 1 536 ? -15.890 3.342 -3.512 1.00 92.81 536 VAL A CA 1
ATOM 4346 C C . VAL A 1 536 ? -16.422 4.756 -3.762 1.00 92.81 536 VAL A C 1
ATOM 4348 O O . VAL A 1 536 ? -17.340 5.206 -3.072 1.00 92.81 536 VAL A O 1
ATOM 4351 N N . THR A 1 537 ? -15.909 5.451 -4.774 1.00 91.06 537 THR A N 1
ATOM 4352 C CA . THR A 1 537 ? -16.183 6.876 -5.020 1.00 91.06 537 THR A CA 1
ATOM 4353 C C . THR A 1 537 ? -17.342 7.122 -5.986 1.00 91.06 537 THR A C 1
ATOM 4355 O O . THR A 1 537 ? -17.939 8.194 -5.958 1.00 91.06 537 THR A O 1
ATOM 4358 N N . GLY A 1 538 ? -17.692 6.137 -6.820 1.00 87.81 538 GLY A N 1
ATOM 4359 C CA . GLY A 1 538 ? -18.701 6.260 -7.877 1.00 87.81 538 GLY A CA 1
ATOM 4360 C C . GLY A 1 538 ? -18.182 6.878 -9.180 1.00 87.81 538 GLY A C 1
ATOM 4361 O O . GLY A 1 538 ? -18.920 6.907 -10.162 1.00 87.81 538 GLY A O 1
ATOM 4362 N N . VAL A 1 539 ? -16.931 7.348 -9.215 1.00 88.88 539 VAL A N 1
ATOM 4363 C CA . VAL A 1 539 ? -16.315 7.951 -10.405 1.00 88.88 539 VAL A CA 1
ATOM 4364 C C . VAL A 1 539 ? -15.668 6.865 -11.258 1.00 88.88 539 VAL A C 1
ATOM 4366 O O . VAL A 1 539 ? -14.879 6.065 -10.758 1.00 88.88 539 VAL A O 1
ATOM 4369 N N . ASP A 1 540 ? -15.984 6.850 -12.551 1.00 86.12 540 ASP A N 1
ATOM 4370 C CA . ASP A 1 540 ? -15.355 5.945 -13.510 1.00 86.12 540 ASP A CA 1
ATOM 4371 C C . ASP A 1 540 ? -14.144 6.616 -14.172 1.00 86.12 540 ASP A C 1
ATOM 4373 O O . ASP A 1 540 ? -14.292 7.580 -14.920 1.00 86.12 540 ASP A O 1
ATOM 4377 N N . LEU A 1 541 ? -12.946 6.104 -13.884 1.00 85.25 541 LEU A N 1
ATOM 4378 C CA . LEU A 1 541 ? -11.690 6.590 -14.468 1.00 85.25 541 LEU A CA 1
ATOM 4379 C C . LEU A 1 541 ? -11.439 6.036 -15.881 1.00 85.25 541 LEU A C 1
ATOM 4381 O O . LEU A 1 541 ? -10.605 6.578 -16.602 1.00 85.25 541 LEU A O 1
ATOM 4385 N N . ALA A 1 542 ? -12.137 4.963 -16.274 1.00 82.94 542 ALA A N 1
ATOM 4386 C CA . ALA A 1 542 ? -12.002 4.336 -17.589 1.00 82.94 542 ALA A CA 1
ATOM 4387 C C . ALA A 1 542 ? -12.983 4.899 -18.630 1.00 82.94 542 ALA A C 1
ATOM 4389 O O . ALA A 1 542 ? -12.891 4.556 -19.810 1.00 82.94 542 ALA A O 1
ATOM 4390 N N . ALA A 1 543 ? -13.941 5.730 -18.209 1.00 76.44 543 ALA A N 1
ATOM 4391 C CA . ALA A 1 543 ? -14.910 6.322 -19.116 1.00 76.44 543 ALA A CA 1
ATOM 4392 C C . ALA A 1 543 ? -14.218 7.293 -20.086 1.00 76.44 543 ALA A C 1
ATOM 4394 O O . ALA A 1 543 ? -13.518 8.221 -19.679 1.00 76.44 543 ALA A O 1
ATOM 4395 N N . GLU A 1 544 ? -14.460 7.106 -21.383 1.00 64.12 544 GLU A N 1
ATOM 4396 C CA . GLU A 1 544 ? -14.111 8.080 -22.418 1.00 64.12 544 GLU A CA 1
ATOM 4397 C C . GLU A 1 544 ? -15.097 9.247 -22.339 1.00 64.12 544 GLU A C 1
ATOM 4399 O O . GLU A 1 544 ? -16.044 9.356 -23.115 1.00 64.12 544 GLU A O 1
ATOM 4404 N N . THR A 1 545 ? -14.931 10.107 -21.336 1.00 58.59 545 THR A N 1
ATOM 4405 C CA . THR A 1 545 ? -15.681 11.358 -21.283 1.00 58.59 545 THR A CA 1
ATOM 4406 C C . THR A 1 545 ? -15.194 12.275 -22.399 1.00 58.59 545 THR A C 1
ATOM 4408 O O . THR A 1 545 ? -13.985 12.405 -22.621 1.00 58.59 545 THR A O 1
ATOM 4411 N N . VAL A 1 546 ? -16.148 12.917 -23.080 1.00 51.78 546 VAL A N 1
ATOM 4412 C CA . VAL A 1 546 ? -15.903 13.961 -24.093 1.00 51.78 546 VAL A CA 1
ATOM 4413 C C . VAL A 1 546 ? -15.127 15.133 -23.482 1.00 51.78 546 VAL A C 1
ATOM 4415 O O . VAL A 1 546 ? -14.314 15.758 -24.159 1.00 51.78 546 VAL A O 1
ATOM 4418 N N . ASP A 1 547 ? -15.300 15.367 -22.178 1.00 55.41 547 ASP A N 1
ATOM 4419 C CA . ASP A 1 547 ? -14.478 16.300 -21.423 1.00 55.41 547 ASP A CA 1
ATOM 4420 C C . ASP A 1 547 ? -13.061 15.739 -21.237 1.00 55.41 547 ASP A C 1
ATOM 4422 O O . ASP A 1 547 ? -12.836 14.681 -20.632 1.00 55.41 547 ASP A O 1
ATOM 4426 N N . THR A 1 548 ? -12.093 16.490 -21.760 1.00 58.44 548 THR A N 1
ATOM 4427 C CA . THR A 1 548 ? -10.650 16.259 -21.618 1.00 58.44 548 THR A CA 1
ATOM 4428 C C . THR A 1 548 ? -10.157 16.460 -20.185 1.00 58.44 548 THR A C 1
ATOM 4430 O O . THR A 1 548 ? -9.038 16.062 -19.865 1.00 58.44 548 THR A O 1
ATOM 4433 N N . GLN A 1 549 ? -10.975 17.055 -19.311 1.00 65.31 549 GLN A N 1
ATOM 4434 C CA . GLN A 1 549 ? -10.613 17.300 -17.922 1.00 65.31 549 GLN A CA 1
ATOM 4435 C C . GLN A 1 549 ? -10.728 16.021 -17.092 1.00 65.31 549 GLN A C 1
ATOM 4437 O O . GLN A 1 549 ? -11.795 15.426 -16.942 1.00 65.31 549 GLN A O 1
ATOM 4442 N N . VAL A 1 550 ? -9.594 15.600 -16.537 1.00 75.50 550 VAL A N 1
ATOM 4443 C CA . VAL A 1 550 ? -9.522 14.484 -15.597 1.00 75.50 550 VAL A CA 1
ATOM 4444 C C . VAL A 1 550 ? -10.165 14.910 -14.282 1.00 75.50 550 VAL A C 1
ATOM 4446 O O . VAL A 1 550 ? -9.869 15.976 -13.746 1.00 75.50 550 VAL A O 1
ATOM 4449 N N . ASN A 1 551 ? -11.048 14.070 -13.741 1.00 77.31 551 ASN A N 1
ATOM 4450 C CA . ASN A 1 551 ? -11.681 14.371 -12.467 1.00 77.31 551 ASN A CA 1
ATOM 4451 C C . ASN A 1 551 ? -10.652 14.294 -11.322 1.00 77.31 551 ASN A C 1
ATOM 4453 O O . ASN A 1 551 ? -10.248 13.206 -10.909 1.00 77.31 551 ASN A O 1
ATOM 4457 N N . ALA A 1 552 ? -10.254 15.457 -10.806 1.00 82.88 552 ALA A N 1
ATOM 4458 C CA . ALA A 1 552 ? -9.312 15.614 -9.699 1.00 82.88 552 ALA A CA 1
ATOM 4459 C C . ALA A 1 552 ? -10.006 15.919 -8.356 1.00 82.88 552 ALA A C 1
ATOM 4461 O O . ALA A 1 552 ? -9.389 16.455 -7.435 1.00 82.88 552 ALA A O 1
ATOM 4462 N N . THR A 1 553 ? -11.303 15.614 -8.209 1.00 87.19 553 THR A N 1
ATOM 4463 C CA . THR A 1 553 ? -11.983 15.788 -6.917 1.00 87.19 553 THR A CA 1
ATOM 4464 C C . THR A 1 553 ? -11.424 14.833 -5.867 1.00 87.19 553 THR A C 1
ATOM 4466 O O . THR A 1 553 ? -11.301 13.636 -6.126 1.00 87.19 553 THR A O 1
ATOM 4469 N N . LEU A 1 554 ? -11.161 15.348 -4.663 1.00 89.75 554 LEU A N 1
ATOM 4470 C CA . LEU A 1 554 ? -10.638 14.561 -3.546 1.00 89.75 554 LEU A CA 1
ATOM 4471 C C . LEU A 1 554 ? -11.546 13.358 -3.213 1.00 89.75 554 LEU A C 1
ATOM 4473 O O . LEU A 1 554 ? -12.767 13.533 -3.115 1.00 89.75 554 LEU A O 1
ATOM 4477 N N . PRO A 1 555 ? -10.985 12.155 -2.970 1.00 91.12 555 PRO A N 1
ATOM 4478 C CA . PRO A 1 555 ? -11.777 10.965 -2.660 1.00 91.12 555 PRO A CA 1
ATOM 4479 C C . PRO A 1 555 ? -12.644 11.123 -1.407 1.00 91.12 555 PRO A C 1
ATOM 4481 O O . PRO A 1 555 ? -13.798 10.703 -1.410 1.00 91.12 555 PRO A O 1
ATOM 4484 N N . SER A 1 556 ? -12.141 11.790 -0.369 1.00 90.12 556 SER A N 1
ATOM 4485 C CA . SER A 1 556 ? -12.885 12.068 0.866 1.00 90.12 556 SER A CA 1
ATOM 4486 C C . SER A 1 556 ? -14.148 12.904 0.637 1.00 90.12 556 SER A C 1
ATOM 4488 O O . SER A 1 556 ? -15.204 12.612 1.201 1.00 90.12 556 SER A O 1
ATOM 4490 N N . VAL A 1 557 ? -14.090 13.893 -0.261 1.00 91.25 557 VAL A N 1
ATOM 4491 C CA . VAL A 1 557 ? -15.258 14.695 -0.665 1.00 91.25 557 VAL A CA 1
ATOM 4492 C C . VAL A 1 557 ? -16.297 13.811 -1.356 1.00 91.25 557 VAL A C 1
ATOM 4494 O O . VAL A 1 557 ? -17.495 13.927 -1.086 1.00 91.25 557 VAL A O 1
ATOM 4497 N N . LEU A 1 558 ? -15.855 12.918 -2.247 1.00 90.81 558 LEU A N 1
ATOM 4498 C CA . LEU A 1 558 ? -16.736 11.979 -2.948 1.00 90.81 558 LEU A CA 1
ATOM 4499 C C . LEU A 1 558 ? -17.394 10.999 -1.969 1.00 90.81 558 LEU A C 1
ATOM 4501 O O . LEU A 1 558 ? -18.604 10.778 -2.031 1.00 90.81 558 LEU A O 1
ATOM 4505 N N . LEU A 1 559 ? -16.621 10.480 -1.017 1.00 90.56 559 LEU A N 1
ATOM 4506 C CA . LEU A 1 559 ? -17.100 9.593 0.039 1.00 90.56 559 LEU A CA 1
ATOM 4507 C C . LEU A 1 559 ? -18.139 10.269 0.929 1.00 90.56 559 LEU A C 1
ATOM 4509 O O . LEU A 1 559 ? -19.197 9.696 1.181 1.00 90.56 559 LEU A O 1
ATOM 4513 N N . LYS A 1 560 ? -17.897 11.514 1.340 1.00 89.44 560 LYS A N 1
ATOM 4514 C CA . LYS A 1 560 ? -18.856 12.288 2.131 1.00 89.44 560 LYS A CA 1
ATOM 4515 C C . LYS A 1 560 ? -20.143 12.579 1.370 1.00 89.44 560 LYS A C 1
ATOM 4517 O O . LYS A 1 560 ? -21.223 12.451 1.943 1.00 89.44 560 LYS A O 1
ATOM 4522 N N . LYS A 1 561 ? -20.054 12.940 0.084 1.00 88.44 561 LYS A N 1
ATOM 4523 C CA . LYS A 1 561 ? -21.239 13.104 -0.775 1.00 88.44 561 LYS A CA 1
ATOM 4524 C C . LYS A 1 561 ? -22.043 11.809 -0.834 1.00 88.44 561 LYS A C 1
ATOM 4526 O O . LYS A 1 561 ? -23.258 11.842 -0.678 1.00 88.44 561 LYS A O 1
ATOM 4531 N N . ARG A 1 562 ? -21.368 10.671 -0.989 1.00 86.50 562 ARG A N 1
ATOM 4532 C CA . ARG A 1 562 ? -22.013 9.357 -1.030 1.00 86.50 562 ARG A CA 1
ATOM 4533 C C . ARG A 1 562 ? -22.663 8.980 0.299 1.00 86.50 562 ARG A C 1
ATOM 4535 O O . ARG A 1 562 ? -23.783 8.487 0.298 1.00 86.50 562 ARG A O 1
ATOM 4542 N N . LEU A 1 563 ? -21.993 9.251 1.415 1.00 86.12 563 LEU A N 1
ATOM 4543 C CA . LEU A 1 563 ? -22.532 9.047 2.760 1.00 86.12 563 LEU A CA 1
ATOM 4544 C C . LEU A 1 563 ? -23.764 9.930 3.010 1.00 86.12 563 LEU A C 1
ATOM 4546 O O . LEU A 1 563 ? -24.732 9.477 3.607 1.00 86.12 563 LEU A O 1
ATOM 4550 N N . ALA A 1 564 ? -23.777 11.163 2.496 1.00 85.81 564 ALA A N 1
ATOM 4551 C CA . ALA A 1 564 ? -24.943 12.044 2.571 1.00 85.81 564 ALA A CA 1
ATOM 4552 C C . ALA A 1 564 ? -26.119 11.589 1.683 1.00 85.81 564 ALA A C 1
ATOM 4554 O O . ALA A 1 564 ? -27.265 11.894 1.998 1.00 85.81 564 ALA A O 1
ATOM 4555 N N . MET A 1 565 ? -25.847 10.876 0.585 1.00 84.19 565 MET A N 1
ATOM 4556 C CA . MET A 1 565 ? -26.870 10.308 -0.306 1.00 84.19 565 MET A CA 1
ATOM 4557 C C . MET A 1 565 ? -27.470 8.996 0.215 1.00 84.19 565 MET A C 1
ATOM 4559 O O . MET A 1 565 ? -28.514 8.574 -0.279 1.00 84.19 565 MET A O 1
ATOM 4563 N N . GLN A 1 566 ? -26.823 8.328 1.175 1.00 80.44 566 GLN A N 1
ATOM 4564 C CA . GLN A 1 566 ? -27.350 7.095 1.753 1.00 80.44 566 GLN A CA 1
ATOM 4565 C C . GLN A 1 566 ? -28.584 7.405 2.614 1.00 80.44 566 GLN A C 1
ATOM 4567 O O . GLN A 1 566 ? -28.526 8.302 3.461 1.00 80.44 566 GLN A O 1
ATOM 4572 N N . PRO A 1 567 ? -29.705 6.682 2.429 1.00 67.19 567 PRO A N 1
ATOM 4573 C CA . PRO A 1 567 ? -30.841 6.814 3.327 1.00 67.19 567 PRO A CA 1
ATOM 4574 C C . PRO A 1 567 ? -30.395 6.392 4.729 1.00 67.19 567 PRO A C 1
ATOM 4576 O O . PRO A 1 567 ? -29.894 5.283 4.918 1.00 67.19 567 PRO A O 1
ATOM 4579 N N . ARG A 1 568 ? -30.545 7.287 5.713 1.00 58.56 568 ARG A N 1
ATOM 4580 C CA . ARG A 1 568 ? -30.356 6.927 7.122 1.00 58.56 568 ARG A CA 1
ATOM 4581 C C . ARG A 1 568 ? -31.471 5.949 7.488 1.00 58.56 568 ARG A C 1
ATOM 4583 O O . ARG A 1 568 ? -32.636 6.342 7.447 1.00 58.56 568 ARG A O 1
ATOM 4590 N N . ALA A 1 569 ? -31.098 4.695 7.728 1.00 50.12 569 ALA A N 1
ATOM 4591 C CA . ALA A 1 569 ? -32.006 3.647 8.184 1.00 50.12 569 ALA A CA 1
ATOM 4592 C C . ALA A 1 569 ? -32.498 3.921 9.608 1.00 50.12 569 ALA A C 1
ATOM 4594 O O . ALA A 1 569 ? -31.693 4.457 10.409 1.00 50.12 569 ALA A O 1
#

Foldseek 3Di:
DDDDDPDDDDPDDPPDFQKQKDKDKPAFDWPDDSPPGDDPDTDGGRPPPAAKMKMKIWIDGVPDDIDIDIDIDGDHDDPPPPCPDPPPPDLDFDAFDADLCLLVLLLLLLLLVLLDLVVVLVLVCCVPVVPDDLVVDDPQVSFLSVQLVVQLVVQLVVQDDPDDLLNVQSSLLSSLLSSLVSSQWQCDPPHSDDPDDCLCVSCVLCVVLSHDADPVHSVVSNQVQFDQDPNATAHPQLVVVCVVPVVAAEDADLADDDPPDPDDDPSVTHHYSCCGRTPRQFDLQLLVLCVLLCLVVLLVLVLCVLVVHADPDPDGLLVPFDCVLVVVCNSNSVSVVVCPVVADDPQNSQLLCQLQANAGADDPSHDDDDHPDGLLCLLQLVLVLLQVLLVQVVQSVPSVHNRFQQVNLVSLQVNLVSNVSSCPPCHRPVSSRSSSVSSSSLSSQLDCSLPVRFVFDPPDDDPGSNQRSSCRVCVSVLNDNQGSNLSNLLSSLVSSVVSCSHSDPSVVDDDSSVSVSVSSSSVVSSVSNQVSLCSQQVDHSNDPDPDPRRDSDHSNVSNVVNSVVDPDD

Radius of gyration: 31.47 Å; chains: 1; bounding box: 102×65×76 Å

pLDDT: mean 80.24, std 14.91, range [28.12, 96.5]

Sequence (569 aa):
MIYAATNLLTPIQLEKKPIRLDWVTSGGHFLESPDKRNTKLIHLDTTGVVGNIMVTATLSEQGSASISQTSIFNSMRQRVNRIAGDTTTTMTRTETEPTDDLPLWVAIRNSTEALSFNNYLRFMDWMFCGKDNLTSLKEFERGRFNNKQTAYNNLLGKRFLPFTDADAYRVIKAATEAFVMVNCGIFSTPQPFTVGSDRDRDEDYLDRRDLPAPGRGLKQAGSDYLEAVDGTLTLPYLAIIRRKLPDISIKTTLFEEIDGTGAKADNCFGILQEKLANPCLLELIWSYWHEEGMLVQTVNAITRRFQNIRAASPLDPLSNLEMDPLRPLNNLFWGYIQDEQHRLTVPRRNYEYDHHYGLRLEGQAVQQFRPADTRSKFLESFHHLLRLCTVFYKQDDDTTVKADAFPVLNALKETHLILSQGAHNQFGDLPSTARVEMLMQEWLLARPEFREYLPTRIMVAYPEPWMDRVDAMKKLQGWSDTSVMHFRNLGIFGEQLLLSIRWGAWSDVQEPIQAFNWTRFFRPQIQGYIHAYRAVTGVDLAAETVDTQVNATLPSVLLKKRLAMQPRA